Protein AF-0000000087425232 (afdb_homodimer)

Foldseek 3Di:
DDAFDADDFLFKKKKFKKFKAQLPQREQDLCQVVLCVQDPDDPQWDDDFFSRIIMGIFDGHPALVRNLVRRLVRVVVSQVSSVVVRIFIWFFFAQAAHPFWTDTDPDPVSVVVCVVPPPLSGQLGTIWMKMWGGHGDQFLLLVVLQFCLLVLLQQQLLQQGDQHDNNDRNLWSHCSLVSCVPDDQEEADDRANGNVRVVVVVVVCVVVVVDDDQVSRHYQWGRDRVRNIIMHIVHGTAGASLSSSLSNLLVSLVSLCPVVDPPVRDDPLAAGDAPPVQSVVSNVQCRNPRQQGWGQRYNVRDTDGSLVSVVVSLVVSQVSCVVSVRNVSPVSSVVCSVQPGNSVVLVVQCVVPVDSSSSSVVSSVVHVVNSVVVVVVVD/DDAFDADDFLFKKKKFKKFKAQLPQREQDLCQVVLCVQDPDDPQWDDDFFSRIIMGIFDGHPALVRVLVRRLVRVVVSQVSSVVVRIFIWFFFAQAAHPFWTDTDPDPVSVVVCVVPPPLSGQLGTIWMKMWGGHGDQFLLLVVLQFCLLVLLLQALLQQGDQHDNNDRNLWSHCSLVSCVPDDQEEADDRANGNVRVVVVVVVCVVVVVDDDQVSRHYQWGRDRVRNIIMHIVHGTAGASLSSSLSNLLVSLVSLCPVVDPPVRDDPLAADDAPPVQSVVSNVQCRNPRQQGWGQRYHVRDTDGSLVSVVVSLVVSQVSCVVSVRNVSPVSSVVCSVQPGNSVVLVVQCVVPVDSSSSSVVSSVVHVVNSVVVVVVVD

pLDDT: mean 94.22, std 8.08, range [36.31, 98.94]

Radius of gyration: 26.64 Å; Cα contacts (8 Å, |Δi|>4): 1633; chains: 2; bounding box: 55×84×55 Å

Structure (mmCIF, N/CA/C/O backbone):
data_AF-0000000087425232-model_v1
#
loop_
_entity.id
_entity.type
_entity.pdbx_description
1 polymer 'Putative glutamate--cysteine ligase 2'
#
loop_
_atom_site.group_PDB
_atom_site.id
_atom_site.type_symbol
_atom_site.label_atom_id
_atom_site.label_alt_id
_atom_site.label_comp_id
_atom_site.label_asym_id
_atom_site.label_entity_id
_atom_site.label_seq_id
_atom_site.pdbx_PDB_ins_code
_atom_site.Cartn_x
_atom_site.Cartn_y
_atom_site.Cartn_z
_atom_site.occupancy
_atom_site.B_iso_or_equiv
_atom_site.auth_seq_id
_atom_site.auth_comp_id
_atom_site.auth_asym_id
_atom_site.auth_atom_id
_atom_site.pdbx_PDB_model_num
ATOM 1 N N . MET A 1 1 ? 13.906 20.297 -17.906 1 80.56 1 MET A N 1
ATOM 2 C CA . MET A 1 1 ? 14.414 20.234 -16.531 1 80.56 1 MET A CA 1
ATOM 3 C C . MET A 1 1 ? 13.547 21.062 -15.594 1 80.56 1 MET A C 1
ATOM 5 O O . MET A 1 1 ? 13.008 22.094 -15.992 1 80.56 1 MET A O 1
ATOM 9 N N . LEU A 1 2 ? 13.398 20.531 -14.344 1 90.25 2 LEU A N 1
ATOM 10 C CA . LEU A 1 2 ? 12.641 21.281 -13.352 1 90.25 2 LEU A CA 1
ATOM 11 C C . LEU A 1 2 ? 13.406 22.516 -12.891 1 90.25 2 LEU A C 1
ATOM 13 O O . LEU A 1 2 ? 14.625 22.469 -12.727 1 90.25 2 LEU A O 1
ATOM 17 N N . GLU A 1 3 ? 12.703 23.547 -12.781 1 94.56 3 GLU A N 1
ATOM 18 C CA . GLU A 1 3 ? 13.297 24.766 -12.227 1 94.56 3 GLU A CA 1
ATOM 19 C C . GLU A 1 3 ? 13.039 24.875 -10.727 1 94.56 3 GLU A C 1
ATOM 21 O O . GLU A 1 3 ? 11.953 24.531 -10.25 1 94.56 3 GLU A O 1
ATOM 26 N N . PHE A 1 4 ? 14.094 25.344 -10.047 1 96.81 4 PHE A N 1
ATOM 27 C CA . PHE A 1 4 ? 13.984 25.578 -8.617 1 96.81 4 PHE A CA 1
ATOM 28 C C . PHE A 1 4 ? 13.773 27.047 -8.312 1 96.81 4 PHE A C 1
ATOM 30 O O . PHE A 1 4 ? 14.562 27.891 -8.742 1 96.81 4 PHE A O 1
ATOM 37 N N . GLN A 1 5 ? 12.695 27.375 -7.633 1 97.06 5 GLN A N 1
ATOM 38 C CA . GLN A 1 5 ? 12.422 28.719 -7.152 1 97.06 5 GLN A CA 1
ATOM 39 C C . GLN A 1 5 ? 12.742 28.844 -5.664 1 97.06 5 GLN A C 1
ATOM 41 O O . GLN A 1 5 ? 11.984 28.359 -4.82 1 97.06 5 GLN A O 1
ATOM 46 N N . PRO A 1 6 ? 13.805 29.594 -5.355 1 96.75 6 PRO A N 1
ATOM 47 C CA . PRO A 1 6 ? 14.195 29.688 -3.947 1 96.75 6 PRO A CA 1
ATOM 48 C C . PRO A 1 6 ? 13.148 30.391 -3.088 1 96.75 6 PRO A C 1
ATOM 50 O O . PRO A 1 6 ? 12.492 31.328 -3.549 1 96.75 6 PRO A O 1
ATOM 53 N N . SER A 1 7 ? 12.984 29.953 -1.908 1 97.62 7 SER A N 1
ATOM 54 C CA . SER A 1 7 ? 12.164 30.609 -0.896 1 97.62 7 SER A CA 1
ATOM 55 C C . SER A 1 7 ? 13.008 31.047 0.298 1 97.62 7 SER A C 1
ATOM 57 O O . SER A 1 7 ? 14.094 30.5 0.529 1 97.62 7 SER A O 1
ATOM 59 N N . LYS A 1 8 ? 12.461 32.156 0.955 1 97.81 8 LYS A N 1
ATOM 60 C CA . LYS A 1 8 ? 13.094 32.531 2.225 1 97.81 8 LYS A CA 1
ATOM 61 C C . LYS A 1 8 ? 13.086 31.328 3.188 1 97.81 8 LYS A C 1
ATOM 63 O O . LYS A 1 8 ? 12.055 30.688 3.373 1 97.81 8 LYS A O 1
ATOM 68 N N . PRO A 1 9 ? 14.32 31.047 3.738 1 98.06 9 PRO A N 1
ATOM 69 C CA . PRO A 1 9 ? 14.391 29.875 4.609 1 98.06 9 PRO A CA 1
ATOM 70 C C . PRO A 1 9 ? 13.406 29.953 5.777 1 98.06 9 PRO A C 1
ATOM 72 O O . PRO A 1 9 ? 13.227 31.016 6.371 1 98.06 9 PRO A O 1
ATOM 75 N N . LEU A 1 10 ? 12.68 28.859 6 1 98.56 10 LEU A N 1
ATOM 76 C CA . LEU A 1 10 ? 11.867 28.578 7.176 1 98.56 10 LEU A CA 1
ATOM 77 C C . LEU A 1 10 ? 10.547 29.359 7.121 1 98.56 10 LEU A C 1
ATOM 79 O O . LEU A 1 10 ? 9.82 29.422 8.117 1 98.56 10 LEU A O 1
ATOM 83 N N . THR A 1 11 ? 10.289 29.984 5.957 1 98.75 11 THR A N 1
ATOM 84 C CA . THR A 1 11 ? 8.891 30.344 5.773 1 98.75 11 THR A CA 1
ATOM 85 C C . THR A 1 11 ? 8 29.109 5.863 1 98.75 11 THR A C 1
ATOM 87 O O . THR A 1 11 ? 8.461 27.984 5.668 1 98.75 11 THR A O 1
ATOM 90 N N . VAL A 1 12 ? 6.789 29.312 6.23 1 98.81 12 VAL A N 1
ATOM 91 C CA . VAL A 1 12 ? 5.918 28.172 6.5 1 98.81 12 VAL A CA 1
ATOM 92 C C . VAL A 1 12 ? 4.57 28.375 5.809 1 98.81 12 VAL A C 1
ATOM 94 O O . VAL A 1 12 ? 4.035 29.484 5.797 1 98.81 12 VAL A O 1
ATOM 97 N N . GLY A 1 13 ? 4.082 27.406 5.094 1 98.69 13 GLY A N 1
ATOM 98 C CA . GLY A 1 13 ? 2.75 27.312 4.52 1 98.69 13 GLY A CA 1
ATOM 99 C C . GLY A 1 13 ? 2.014 26.047 4.934 1 98.69 13 GLY A C 1
ATOM 100 O O . GLY A 1 13 ? 2.639 25.062 5.316 1 98.69 13 GLY A O 1
ATOM 101 N N . MET A 1 14 ? 0.711 26.125 4.875 1 98.38 14 MET A N 1
ATOM 102 C CA . MET A 1 14 ? -0.102 25.016 5.375 1 98.38 14 MET A CA 1
ATOM 103 C C . MET A 1 14 ? -1.336 24.812 4.504 1 98.38 14 MET A C 1
ATOM 105 O O . MET A 1 14 ? -1.893 25.781 3.971 1 98.38 14 MET A O 1
ATOM 109 N N . GLU A 1 15 ? -1.683 23.594 4.266 1 98.56 15 GLU A N 1
ATOM 110 C CA . GLU A 1 15 ? -2.932 23.188 3.633 1 98.56 15 GLU A CA 1
ATOM 111 C C . GLU A 1 15 ? -3.752 22.297 4.562 1 98.56 15 GLU A C 1
ATOM 113 O O . GLU A 1 15 ? -3.291 21.234 4.984 1 98.56 15 GLU A O 1
ATOM 118 N N . LEU A 1 16 ? -4.938 22.719 4.883 1 98.62 16 LEU A N 1
ATOM 119 C CA . LEU A 1 16 ? -5.848 21.953 5.734 1 98.62 16 LEU A CA 1
ATOM 120 C C . LEU A 1 16 ? -7.07 21.5 4.945 1 98.62 16 LEU A C 1
ATOM 122 O O . LEU A 1 16 ? -7.766 22.312 4.332 1 98.62 16 LEU A O 1
ATOM 126 N N . GLU A 1 17 ? -7.277 20.219 4.973 1 98.44 17 GLU A N 1
ATOM 127 C CA . GLU A 1 17 ? -8.477 19.672 4.359 1 98.44 17 GLU A CA 1
ATOM 128 C C . GLU A 1 17 ? -9.57 19.422 5.402 1 98.44 17 GLU A C 1
ATOM 130 O O . GLU A 1 17 ? -9.305 18.828 6.449 1 98.44 17 GLU A O 1
ATOM 135 N N . PHE A 1 18 ? -10.789 19.906 5.133 1 98.5 18 PHE A N 1
ATOM 136 C CA . PHE A 1 18 ? -11.93 19.703 6.02 1 98.5 18 PHE A CA 1
ATOM 137 C C . PHE A 1 18 ? -13.039 18.953 5.305 1 98.5 18 PHE A C 1
ATOM 139 O O . PHE A 1 18 ? -13.242 19.125 4.102 1 98.5 18 PHE A O 1
ATOM 146 N N . GLN A 1 19 ? -13.719 18.125 6.086 1 98.19 19 GLN A N 1
ATOM 147 C CA . GLN A 1 19 ? -14.938 17.469 5.602 1 98.19 19 GLN A CA 1
ATOM 148 C C . GLN A 1 19 ? -16.109 18.453 5.551 1 98.19 19 GLN A C 1
ATOM 150 O O . GLN A 1 19 ? -16.266 19.281 6.453 1 98.19 19 GLN A O 1
ATOM 155 N N . LEU A 1 20 ? -16.844 18.391 4.492 1 98.12 20 LEU A N 1
ATOM 156 C CA . LEU A 1 20 ? -18.125 19.078 4.422 1 98.12 20 LEU A CA 1
ATOM 157 C C . LEU A 1 20 ? -19.266 18.125 4.758 1 98.12 20 LEU A C 1
ATOM 159 O O . LEU A 1 20 ? -19.406 17.062 4.141 1 98.12 20 LEU A O 1
ATOM 163 N N . LEU A 1 21 ? -20.047 18.547 5.746 1 98.25 21 LEU A N 1
ATOM 164 C CA . LEU A 1 21 ? -21.047 17.641 6.312 1 98.25 21 LEU A CA 1
ATOM 165 C C . LEU A 1 21 ? -22.438 18.266 6.262 1 98.25 21 LEU A C 1
ATOM 167 O O . LEU A 1 21 ? -22.578 19.484 6.398 1 98.25 21 LEU A O 1
ATOM 171 N N . ASN A 1 22 ? -23.453 17.375 6.062 1 97.56 22 ASN A N 1
ATOM 172 C CA . ASN A 1 22 ? -24.812 17.828 6.348 1 97.56 22 ASN A CA 1
ATOM 173 C C . ASN A 1 22 ? -24.984 18.219 7.812 1 97.56 22 ASN A C 1
ATOM 175 O O . ASN A 1 22 ? -24.641 17.438 8.711 1 97.56 22 ASN A O 1
ATOM 179 N N . ALA A 1 23 ? -25.578 19.359 8.039 1 97.19 23 ALA A N 1
ATOM 180 C CA . ALA A 1 23 ? -25.609 19.922 9.383 1 97.19 23 ALA A CA 1
ATOM 181 C C . ALA A 1 23 ? -26.469 19.078 10.312 1 97.19 23 ALA A C 1
ATOM 183 O O . ALA A 1 23 ? -26.281 19.109 11.531 1 97.19 23 ALA A O 1
ATOM 184 N N . ARG A 1 24 ? -27.344 18.328 9.859 1 95.75 24 ARG A N 1
ATOM 185 C CA . ARG A 1 24 ? -28.281 17.578 10.68 1 95.75 24 ARG A CA 1
ATOM 186 C C . ARG A 1 24 ? -27.812 16.125 10.844 1 95.75 24 ARG A C 1
ATOM 188 O O . ARG A 1 24 ? -27.766 15.617 11.969 1 95.75 24 ARG A O 1
ATOM 195 N N . SER A 1 25 ? -27.438 15.555 9.734 1 95.81 25 SER A N 1
ATOM 196 C CA . SER A 1 25 ? -27.156 14.125 9.766 1 95.81 25 SER A CA 1
ATOM 197 C C . SER A 1 25 ? -25.672 13.859 10.016 1 95.81 25 SER A C 1
ATOM 199 O O . SER A 1 25 ? -25.281 12.734 10.32 1 95.81 25 SER A O 1
ATOM 201 N N . PHE A 1 26 ? -24.844 14.875 9.805 1 97.25 26 PHE A N 1
ATOM 202 C CA . PHE A 1 26 ? -23.391 14.781 9.906 1 97.25 26 PHE A CA 1
ATOM 203 C C . PHE A 1 26 ? -22.844 13.805 8.867 1 97.25 26 PHE A C 1
ATOM 205 O O . PHE A 1 26 ? -21.688 13.367 8.969 1 97.25 26 PHE A O 1
ATOM 212 N N . GLU A 1 27 ? -23.719 13.5 7.895 1 96.5 27 GLU A N 1
ATOM 213 C CA . GLU A 1 27 ? -23.25 12.781 6.715 1 96.5 27 GLU A CA 1
ATOM 214 C C . GLU A 1 27 ? -22.438 13.703 5.797 1 96.5 27 GLU A C 1
ATOM 216 O O . GLU A 1 27 ? -22.641 14.914 5.801 1 96.5 27 GLU A O 1
ATOM 221 N N . LEU A 1 28 ? -21.547 13.062 5.047 1 96.69 28 LEU A N 1
ATOM 222 C CA . LEU A 1 28 ? -20.797 13.828 4.059 1 96.69 28 LEU A CA 1
ATOM 223 C C . LEU A 1 28 ? -21.734 14.492 3.057 1 96.69 28 LEU A C 1
ATOM 225 O O . LEU A 1 28 ? -22.734 13.906 2.652 1 96.69 28 LEU A O 1
ATOM 229 N N . ALA A 1 29 ? -21.375 15.648 2.697 1 96.25 29 ALA A N 1
ATOM 230 C CA . ALA A 1 29 ? -22.172 16.406 1.729 1 96.25 29 ALA A CA 1
ATOM 231 C C . ALA A 1 29 ? -21.297 16.859 0.556 1 96.25 29 ALA A C 1
ATOM 233 O O . ALA A 1 29 ? -20.156 17.281 0.746 1 96.25 29 ALA A O 1
ATOM 234 N N . ASP A 1 30 ? -21.891 16.734 -0.644 1 94.69 30 ASP A N 1
ATOM 235 C CA . ASP A 1 30 ? -21.234 17.312 -1.81 1 94.69 30 ASP A CA 1
ATOM 236 C C . ASP A 1 30 ? -21.328 18.828 -1.795 1 94.69 30 ASP A C 1
ATOM 238 O O . ASP A 1 30 ? -22.047 19.422 -2.6 1 94.69 30 ASP A O 1
ATOM 242 N N . GLY A 1 31 ? -20.5 19.422 -1.01 1 95.31 31 GLY A N 1
ATOM 243 C CA . GLY A 1 31 ? -20.781 20.812 -0.676 1 95.31 31 GLY A CA 1
ATOM 244 C C . GLY A 1 31 ? -19.781 21.781 -1.286 1 95.31 31 GLY A C 1
ATOM 245 O O . GLY A 1 31 ? -19.953 22.984 -1.203 1 95.31 31 GLY A O 1
ATOM 246 N N . ILE A 1 32 ? -18.75 21.312 -1.987 1 95.06 32 ILE A N 1
ATOM 247 C CA . ILE A 1 32 ? -17.656 22.203 -2.357 1 95.06 32 ILE A CA 1
ATOM 248 C C . ILE A 1 32 ? -18.125 23.172 -3.443 1 95.06 32 ILE A C 1
ATOM 250 O O . ILE A 1 32 ? -17.75 24.344 -3.441 1 95.06 32 ILE A O 1
ATOM 254 N N . LEU A 1 33 ? -18.938 22.734 -4.383 1 93.81 33 LEU A N 1
ATOM 255 C CA . LEU A 1 33 ? -19.359 23.609 -5.48 1 93.81 33 LEU A CA 1
ATOM 256 C C . LEU A 1 33 ? -20.25 24.734 -4.965 1 93.81 33 LEU A C 1
ATOM 258 O O . LEU A 1 33 ? -19.969 25.906 -5.215 1 93.81 33 LEU A O 1
ATOM 262 N N . PRO A 1 34 ? -21.281 24.406 -4.195 1 95.19 34 PRO A N 1
ATOM 263 C CA . PRO A 1 34 ? -22.062 25.5 -3.613 1 95.19 34 PRO A CA 1
ATOM 264 C C . PRO A 1 34 ? -21.219 26.422 -2.73 1 95.19 34 PRO A C 1
ATOM 266 O O . PRO A 1 34 ? -21.453 27.625 -2.693 1 95.19 34 PRO A O 1
ATOM 269 N N . LEU A 1 35 ? -20.25 25.891 -1.988 1 95.69 35 LEU A N 1
ATOM 270 C CA . LEU A 1 35 ? -19.406 26.688 -1.116 1 95.69 35 LEU A CA 1
ATOM 271 C C . LEU A 1 35 ? -18.562 27.672 -1.929 1 95.69 35 LEU A C 1
ATOM 273 O O . LEU A 1 35 ? -18.438 28.844 -1.567 1 95.69 35 LEU A O 1
ATOM 277 N N . LEU A 1 36 ? -18 27.172 -3.01 1 94.62 36 LEU A N 1
ATOM 278 C CA . LEU A 1 36 ? -17.156 28.031 -3.848 1 94.62 36 LEU A CA 1
ATOM 279 C C . LEU A 1 36 ? -18 29.109 -4.535 1 94.62 36 LEU A C 1
ATOM 281 O O . LEU A 1 36 ? -17.5 30.203 -4.785 1 94.62 36 LEU A O 1
ATOM 285 N N . GLU A 1 37 ? -19.203 28.766 -4.863 1 93.88 37 GLU A N 1
ATOM 286 C CA . GLU A 1 37 ? -20.109 29.75 -5.469 1 93.88 37 GLU A CA 1
ATOM 287 C C . GLU A 1 37 ? -20.438 30.875 -4.492 1 93.88 37 GLU A C 1
ATOM 289 O O . GLU A 1 37 ? -20.578 32.031 -4.891 1 93.88 37 GLU A O 1
ATOM 294 N N . ASP A 1 38 ? -20.609 30.516 -3.283 1 93 38 ASP A N 1
ATOM 295 C CA . ASP A 1 38 ? -21 31.469 -2.25 1 93 38 ASP A CA 1
ATOM 296 C C . ASP A 1 38 ? -19.797 32.25 -1.744 1 93 38 ASP A C 1
ATOM 298 O O . ASP A 1 38 ? -19.922 33.406 -1.317 1 93 38 ASP A O 1
ATOM 302 N N . TYR A 1 39 ? -18.641 31.672 -1.707 1 91.44 39 TYR A N 1
ATOM 303 C CA . TYR A 1 39 ? -17.422 32.219 -1.141 1 91.44 39 TYR A CA 1
ATOM 304 C C . TYR A 1 39 ? -16.781 33.219 -2.113 1 91.44 39 TYR A C 1
ATOM 306 O O . TYR A 1 39 ? -16.719 32.938 -3.314 1 91.44 39 TYR A O 1
ATOM 314 N N . PRO A 1 40 ? -16.312 34.344 -1.566 1 87.06 40 PRO A N 1
ATOM 315 C CA . PRO A 1 40 ? -15.555 35.219 -2.455 1 87.06 40 PRO A CA 1
ATOM 316 C C . PRO A 1 40 ? -14.391 34.5 -3.143 1 87.06 40 PRO A C 1
ATOM 318 O O . PRO A 1 40 ? -13.805 33.594 -2.576 1 87.06 40 PRO A O 1
ATOM 321 N N . ASP A 1 41 ? -14.156 34.969 -4.305 1 86.5 41 ASP A N 1
ATOM 322 C CA . ASP A 1 41 ? -13.023 34.406 -5.031 1 86.5 41 ASP A CA 1
ATOM 323 C C . ASP A 1 41 ? -11.734 34.562 -4.227 1 86.5 41 ASP A C 1
ATOM 325 O O . ASP A 1 41 ? -11.406 35.656 -3.76 1 86.5 41 ASP A O 1
ATOM 329 N N . SER A 1 42 ? -11.164 33.469 -3.904 1 91.88 42 SER A N 1
ATOM 330 C CA . SER A 1 42 ? -9.945 33.438 -3.107 1 91.88 42 SER A CA 1
ATOM 331 C C . SER A 1 42 ? -9.062 32.25 -3.518 1 91.88 42 SER A C 1
ATOM 333 O O . SER A 1 42 ? -9.555 31.156 -3.77 1 91.88 42 SER A O 1
ATOM 335 N N . ASP A 1 43 ? -7.805 32.5 -3.527 1 92 43 ASP A N 1
ATOM 336 C CA . ASP A 1 43 ? -6.844 31.438 -3.811 1 92 43 ASP A CA 1
ATOM 337 C C . ASP A 1 43 ? -6.625 30.562 -2.586 1 92 43 ASP A C 1
ATOM 339 O O . ASP A 1 43 ? -6.062 29.469 -2.695 1 92 43 ASP A O 1
ATOM 343 N N . ASN A 1 44 ? -7.125 31 -1.47 1 96.06 44 ASN A N 1
ATOM 344 C CA . ASN A 1 44 ? -6.859 30.312 -0.208 1 96.06 44 ASN A CA 1
ATOM 345 C C . ASN A 1 44 ? -7.887 29.219 0.062 1 96.06 44 ASN A C 1
ATOM 347 O O . ASN A 1 44 ? -7.723 28.422 0.99 1 96.06 44 ASN A O 1
ATOM 351 N N . VAL A 1 45 ? -8.953 29.219 -0.659 1 95.31 45 VAL A N 1
ATOM 352 C CA . VAL A 1 45 ? -10.008 28.219 -0.524 1 95.31 45 VAL A CA 1
ATOM 353 C C . VAL A 1 45 ? -10.172 27.453 -1.841 1 95.31 45 VAL A C 1
ATOM 355 O O . VAL A 1 45 ? -10.547 28.047 -2.857 1 95.31 45 VAL A O 1
ATOM 358 N N . GLN A 1 46 ? -9.875 26.172 -1.794 1 92.44 46 GLN A N 1
ATOM 359 C CA . GLN A 1 46 ? -9.797 25.406 -3.035 1 92.44 46 GLN A CA 1
ATOM 360 C C . GLN A 1 46 ? -10.57 24.094 -2.926 1 92.44 46 GLN A C 1
ATOM 362 O O . GLN A 1 46 ? -10.719 23.547 -1.833 1 92.44 46 GLN A O 1
ATOM 367 N N . PRO A 1 47 ? -11.102 23.688 -4.078 1 89.88 47 PRO A N 1
ATOM 368 C CA . PRO A 1 47 ? -11.656 22.328 -4.113 1 89.88 47 PRO A CA 1
ATOM 369 C C . PRO A 1 47 ? -10.57 21.25 -4.121 1 89.88 47 PRO A C 1
ATOM 371 O O . PRO A 1 47 ? -9.406 21.547 -4.371 1 89.88 47 PRO A O 1
ATOM 374 N N . GLU A 1 48 ? -10.961 20.094 -3.748 1 90.38 48 GLU A N 1
ATOM 375 C CA . GLU A 1 48 ? -10.141 18.906 -3.902 1 90.38 48 GLU A CA 1
ATOM 376 C C . GLU A 1 48 ? -10.789 17.906 -4.855 1 90.38 48 GLU A C 1
ATOM 378 O O . GLU A 1 48 ? -11.766 18.234 -5.539 1 90.38 48 GLU A O 1
ATOM 383 N N . PHE A 1 49 ? -10.18 16.797 -4.941 1 85.75 49 PHE A N 1
ATOM 384 C CA . PHE A 1 49 ? -10.57 15.719 -5.852 1 85.75 49 PHE A CA 1
ATOM 385 C C . PHE A 1 49 ? -12.016 15.305 -5.602 1 85.75 49 PHE A C 1
ATOM 387 O O . PHE A 1 49 ? -12.773 15.07 -6.551 1 85.75 49 PHE A O 1
ATOM 394 N N . ILE A 1 50 ? -12.438 15.266 -4.328 1 89.88 50 ILE A N 1
ATOM 395 C CA . ILE A 1 50 ? -13.789 14.852 -3.98 1 89.88 50 ILE A CA 1
ATOM 396 C C . ILE A 1 50 ? -14.602 16.062 -3.525 1 89.88 50 ILE A C 1
ATOM 398 O O . ILE A 1 50 ? -14.055 16.984 -2.926 1 89.88 50 ILE A O 1
ATOM 402 N N . GLN A 1 51 ? -15.891 15.992 -3.693 1 92.5 51 GLN A N 1
ATOM 403 C CA . GLN A 1 51 ? -16.75 17.156 -3.5 1 92.5 51 GLN A CA 1
ATOM 404 C C . GLN A 1 51 ? -17.094 17.344 -2.027 1 92.5 51 GLN A C 1
ATOM 406 O O . GLN A 1 51 ? -17.672 18.359 -1.641 1 92.5 51 GLN A O 1
ATOM 411 N N . GLU A 1 52 ? -16.75 16.484 -1.226 1 96 52 GLU A N 1
ATOM 412 C CA . GLU A 1 52 ? -17.047 16.578 0.2 1 96 52 GLU A CA 1
ATOM 413 C C . GLU A 1 52 ? -15.867 17.172 0.97 1 96 52 GLU A C 1
ATOM 415 O O . GLU A 1 52 ? -15.766 17.016 2.188 1 96 52 GLU A O 1
ATOM 420 N N . THR A 1 53 ? -14.969 17.844 0.273 1 96.88 53 THR A N 1
ATOM 421 C CA . THR A 1 53 ? -13.758 18.375 0.886 1 96.88 53 THR A CA 1
ATOM 422 C C . THR A 1 53 ? -13.578 19.844 0.529 1 96.88 53 THR A C 1
ATOM 424 O O . THR A 1 53 ? -13.781 20.234 -0.623 1 96.88 53 THR A O 1
ATOM 427 N N . VAL A 1 54 ? -13.266 20.609 1.466 1 97.56 54 VAL A N 1
ATOM 428 C CA . VAL A 1 54 ? -12.75 21.953 1.219 1 97.56 54 VAL A CA 1
ATOM 429 C C . VAL A 1 54 ? -11.305 22.047 1.714 1 97.56 54 VAL A C 1
ATOM 431 O O . VAL A 1 54 ? -10.984 21.578 2.803 1 97.56 54 VAL A O 1
ATOM 434 N N . GLU A 1 55 ? -10.477 22.578 0.964 1 97.88 55 GLU A N 1
ATOM 435 C CA . GLU A 1 55 ? -9.078 22.797 1.327 1 97.88 55 GLU A CA 1
ATOM 436 C C . GLU A 1 55 ? -8.797 24.281 1.588 1 97.88 55 GLU A C 1
ATOM 438 O O . GLU A 1 55 ? -9.094 25.125 0.744 1 97.88 55 GLU A O 1
ATOM 443 N N . VAL A 1 56 ? -8.32 24.547 2.738 1 98.25 56 VAL A N 1
ATOM 444 C CA . VAL A 1 56 ? -7.895 25.891 3.104 1 98.25 56 VAL A CA 1
ATOM 445 C C . VAL A 1 56 ? -6.371 25.984 3.055 1 98.25 56 VAL A C 1
ATOM 447 O O . VAL A 1 56 ? -5.676 25.219 3.734 1 98.25 56 VAL A O 1
ATOM 450 N N . VAL A 1 57 ? -5.82 26.906 2.281 1 98.19 57 VAL A N 1
ATOM 451 C CA . VAL A 1 57 ? -4.387 27.016 2.031 1 98.19 57 VAL A CA 1
ATOM 452 C C . VAL A 1 57 ? -3.883 28.375 2.508 1 98.19 57 VAL A C 1
ATOM 454 O O . VAL A 1 57 ? -4.457 29.406 2.168 1 98.19 57 VAL A O 1
ATOM 457 N N . SER A 1 58 ? -2.875 28.406 3.232 1 98.38 58 SER A N 1
ATOM 458 C CA . SER A 1 58 ? -2.303 29.672 3.678 1 98.38 58 SER A CA 1
ATOM 459 C C . SER A 1 58 ? -1.402 30.281 2.607 1 98.38 58 SER A C 1
ATOM 461 O O . SER A 1 58 ? -0.914 29.562 1.725 1 98.38 58 SER A O 1
ATOM 463 N N . ASP A 1 59 ? -1.274 31.578 2.686 1 97.5 59 ASP A N 1
ATOM 464 C CA . ASP A 1 59 ? -0.094 32.188 2.064 1 97.5 59 ASP A CA 1
ATOM 465 C C . ASP A 1 59 ? 1.182 31.734 2.781 1 97.5 59 ASP A C 1
ATOM 467 O O . ASP A 1 59 ? 1.124 31.203 3.891 1 97.5 59 ASP A O 1
ATOM 471 N N . PRO A 1 60 ? 2.348 31.875 2.057 1 98.25 60 PRO A N 1
ATOM 472 C CA . PRO A 1 60 ? 3.578 31.688 2.828 1 98.25 60 PRO A CA 1
ATOM 473 C C . PRO A 1 60 ? 3.715 32.688 3.977 1 98.25 60 PRO A C 1
ATOM 475 O O . PRO A 1 60 ? 3.516 33.875 3.781 1 98.25 60 PRO A O 1
ATOM 478 N N . CYS A 1 61 ? 3.967 32.188 5.145 1 98.75 61 CYS A N 1
ATOM 479 C CA . CYS A 1 61 ? 4.078 33.031 6.336 1 98.75 61 CYS A CA 1
ATOM 480 C C . CYS A 1 61 ? 5.512 33.031 6.859 1 98.75 61 CYS A C 1
ATOM 482 O O . CYS A 1 61 ? 6.25 32.062 6.684 1 98.75 61 CYS A O 1
ATOM 484 N N . GLU A 1 62 ? 5.84 34.094 7.543 1 98.31 62 GLU A N 1
ATOM 485 C CA . GLU A 1 62 ? 7.195 34.281 8.055 1 98.31 62 GLU A CA 1
ATOM 486 C C . GLU A 1 62 ? 7.422 33.438 9.312 1 98.31 62 GLU A C 1
ATOM 488 O O . GLU A 1 62 ? 8.555 33.031 9.609 1 98.31 62 GLU A O 1
ATOM 493 N N . ASP A 1 63 ? 6.414 33.281 10.062 1 98.38 63 ASP A N 1
ATOM 494 C CA . ASP A 1 63 ? 6.52 32.5 11.297 1 98.38 63 ASP A CA 1
ATOM 495 C C . ASP A 1 63 ? 5.188 31.859 11.664 1 98.38 63 ASP A C 1
ATOM 497 O O . ASP A 1 63 ? 4.207 32 10.922 1 98.38 63 ASP A O 1
ATOM 501 N N . ILE A 1 64 ? 5.199 31.109 12.711 1 98.69 64 ILE A N 1
ATOM 502 C CA . ILE A 1 64 ? 4.051 30.312 13.102 1 98.69 64 ILE A CA 1
ATOM 503 C C . ILE A 1 64 ? 2.924 31.219 13.586 1 98.69 64 ILE A C 1
ATOM 505 O O . ILE A 1 64 ? 1.745 30.922 13.375 1 98.69 64 ILE A O 1
ATOM 509 N N . ALA A 1 65 ? 3.279 32.281 14.234 1 98.31 65 ALA A N 1
ATOM 510 C CA . ALA A 1 65 ? 2.258 33.219 14.703 1 98.31 65 ALA A CA 1
ATOM 511 C C . ALA A 1 65 ? 1.461 33.781 13.531 1 98.31 65 ALA A C 1
ATOM 513 O O . ALA A 1 65 ? 0.232 33.875 13.594 1 98.31 65 ALA A O 1
ATOM 514 N N . GLU A 1 66 ? 2.176 34.219 12.523 1 98.56 66 GLU A N 1
ATOM 515 C CA . GLU A 1 66 ? 1.523 34.719 11.312 1 98.56 66 GLU A CA 1
ATOM 516 C C . GLU A 1 66 ? 0.671 33.625 10.664 1 98.56 66 GLU A C 1
ATOM 518 O O . GLU A 1 66 ? -0.448 33.906 10.219 1 98.56 66 GLU A O 1
ATOM 523 N N . LEU A 1 67 ? 1.167 32.406 10.586 1 98.69 67 LEU A N 1
ATOM 524 C CA . LEU A 1 67 ? 0.433 31.281 10.031 1 98.69 67 LEU A CA 1
ATOM 525 C C . LEU A 1 67 ? -0.858 31.031 10.805 1 98.69 67 LEU A C 1
ATOM 527 O O . LEU A 1 67 ? -1.919 30.844 10.211 1 98.69 67 LEU A O 1
ATOM 531 N N . GLU A 1 68 ? -0.717 31.031 12.109 1 98.31 68 GLU A N 1
ATOM 532 C CA . GLU A 1 68 ? -1.881 30.781 12.953 1 98.31 68 GLU A CA 1
ATOM 533 C C . GLU A 1 68 ? -2.967 31.828 12.719 1 98.31 68 GLU A C 1
ATOM 535 O O . GLU A 1 68 ? -4.133 31.484 12.508 1 98.31 68 GLU A O 1
ATOM 540 N N . ALA A 1 69 ? -2.57 33.062 12.766 1 97.75 69 ALA A N 1
ATOM 541 C CA . ALA A 1 69 ? -3.531 34.156 12.562 1 97.75 69 ALA A CA 1
ATOM 542 C C . ALA A 1 69 ? -4.207 34.031 11.203 1 97.75 69 ALA A C 1
ATOM 544 O O . ALA A 1 69 ? -5.43 34.188 11.094 1 97.75 69 ALA A O 1
ATOM 545 N N . HIS A 1 70 ? -3.4 33.781 10.234 1 97.81 70 HIS A N 1
ATOM 546 C CA . HIS A 1 70 ? -3.887 33.656 8.867 1 97.81 70 HIS A CA 1
ATOM 547 C C . HIS A 1 70 ? -4.855 32.5 8.719 1 97.81 70 HIS A C 1
ATOM 549 O O . HIS A 1 70 ? -5.961 32.656 8.195 1 97.81 70 HIS A O 1
ATOM 555 N N . MET A 1 71 ? -4.559 31.359 9.227 1 98.06 71 MET A N 1
ATOM 556 C CA . MET A 1 71 ? -5.363 30.141 9.078 1 98.06 71 MET A CA 1
ATOM 557 C C . MET A 1 71 ? -6.633 30.219 9.914 1 98.06 71 MET A C 1
ATOM 559 O O . MET A 1 71 ? -7.699 29.781 9.484 1 98.06 71 MET A O 1
ATOM 563 N N . ARG A 1 72 ? -6.488 30.75 11.102 1 97.62 72 ARG A N 1
ATOM 564 C CA . ARG A 1 72 ? -7.672 30.891 11.945 1 97.62 72 ARG A CA 1
ATOM 565 C C . ARG A 1 72 ? -8.727 31.75 11.266 1 97.62 72 ARG A C 1
ATOM 567 O O . ARG A 1 72 ? -9.914 31.422 11.273 1 97.62 72 ARG A O 1
ATOM 574 N N . ALA A 1 73 ? -8.273 32.875 10.734 1 96.75 73 ALA A N 1
ATOM 575 C CA . ALA A 1 73 ? -9.195 33.75 10.047 1 96.75 73 ALA A CA 1
ATOM 576 C C . ALA A 1 73 ? -9.844 33.062 8.852 1 96.75 73 ALA A C 1
ATOM 578 O O . ALA A 1 73 ? -11.062 33.156 8.672 1 96.75 73 ALA A O 1
ATOM 579 N N . LEU A 1 74 ? -9.07 32.406 8.07 1 97.19 74 LEU A N 1
ATOM 580 C CA . LEU A 1 74 ? -9.562 31.75 6.871 1 97.19 74 LEU A CA 1
ATOM 581 C C . LEU A 1 74 ? -10.531 30.625 7.227 1 97.19 74 LEU A C 1
ATOM 583 O O . LEU A 1 74 ? -11.609 30.516 6.625 1 97.19 74 LEU A O 1
ATOM 587 N N . VAL A 1 75 ? -10.18 29.797 8.18 1 98.12 75 VAL A N 1
ATOM 588 C CA . VAL A 1 75 ? -11 28.656 8.547 1 98.12 75 VAL A CA 1
ATOM 589 C C . VAL A 1 75 ? -12.32 29.125 9.148 1 98.12 75 VAL A C 1
ATOM 591 O O . VAL A 1 75 ? -13.383 28.562 8.867 1 98.12 75 VAL A O 1
ATOM 594 N N . ALA A 1 76 ? -12.219 30.125 9.977 1 97.12 76 ALA A N 1
ATOM 595 C CA . ALA A 1 7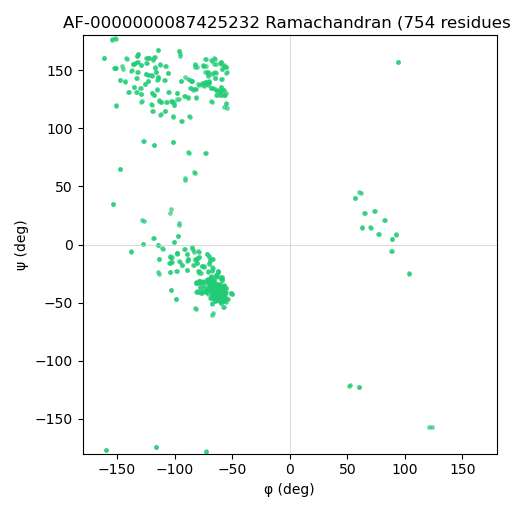6 ? -13.445 30.688 10.555 1 97.12 76 ALA A CA 1
ATOM 596 C C . ALA A 1 76 ? -14.383 31.188 9.469 1 97.12 76 ALA A C 1
ATOM 598 O O . ALA A 1 76 ? -15.594 30.969 9.531 1 97.12 76 ALA A O 1
ATOM 599 N N . ASP A 1 77 ? -13.805 31.875 8.547 1 96.44 77 ASP A N 1
ATOM 600 C CA . ASP A 1 77 ? -14.594 32.406 7.441 1 96.44 77 ASP A CA 1
ATOM 601 C C . ASP A 1 77 ? -15.25 31.297 6.637 1 96.44 77 ASP A C 1
ATOM 603 O O . ASP A 1 77 ? -16.438 31.359 6.332 1 96.44 77 ASP A O 1
ATOM 607 N N . VAL A 1 78 ? -14.5 30.281 6.285 1 97.5 78 VAL A N 1
ATOM 608 C CA . VAL A 1 78 ? -15.008 29.156 5.516 1 97.5 78 VAL A CA 1
ATOM 609 C C . VAL A 1 78 ? -16.109 28.438 6.309 1 97.5 78 VAL A C 1
ATOM 611 O O . VAL A 1 78 ? -17.125 28.031 5.75 1 97.5 78 VAL A O 1
ATOM 614 N N . ASP A 1 79 ? -15.836 28.25 7.582 1 97.12 79 ASP A N 1
ATOM 615 C CA . ASP A 1 79 ? -16.812 27.578 8.445 1 97.12 79 ASP A CA 1
ATOM 616 C C . ASP A 1 79 ? -18.141 28.344 8.469 1 97.12 79 ASP A C 1
ATOM 618 O O . ASP A 1 79 ? -19.203 27.734 8.453 1 97.12 79 ASP A O 1
ATOM 622 N N . GLU A 1 80 ? -18.094 29.625 8.531 1 96.19 80 GLU A N 1
ATOM 623 C CA . GLU A 1 80 ? -19.281 30.453 8.547 1 96.19 80 GLU A CA 1
ATOM 624 C C . GLU A 1 80 ? -20.078 30.328 7.246 1 96.19 80 GLU A C 1
ATOM 626 O O . GLU A 1 80 ? -21.297 30.203 7.262 1 96.19 80 GLU A O 1
ATOM 631 N N . HIS A 1 81 ? -19.391 30.391 6.184 1 97.12 81 HIS A N 1
ATOM 632 C CA . HIS A 1 81 ? -20.047 30.234 4.887 1 97.12 81 HIS A CA 1
ATOM 633 C C . HIS A 1 81 ? -20.672 28.859 4.746 1 97.12 81 HIS A C 1
ATOM 635 O O . HIS A 1 81 ? -21.781 28.719 4.227 1 97.12 81 HIS A O 1
ATOM 641 N N . ALA A 1 82 ? -19.953 27.859 5.16 1 97.44 82 ALA A N 1
ATOM 642 C CA . ALA A 1 82 ? -20.5 26.5 5.129 1 97.44 82 ALA A CA 1
ATOM 643 C C . ALA A 1 82 ? -21.781 26.406 5.953 1 97.44 82 ALA A C 1
ATOM 645 O O . ALA A 1 82 ? -22.766 25.812 5.516 1 97.44 82 ALA A O 1
ATOM 646 N N . ALA A 1 83 ? -21.734 27 7.105 1 96.94 83 ALA A N 1
ATOM 647 C CA . ALA A 1 83 ? -22.906 27 7.984 1 96.94 83 ALA A CA 1
ATOM 648 C C . ALA A 1 83 ? -24.094 27.672 7.309 1 96.94 83 ALA A C 1
ATOM 650 O O . ALA A 1 83 ? -25.234 27.203 7.441 1 96.94 83 ALA A O 1
ATOM 651 N N . GLY A 1 84 ? -23.844 28.703 6.652 1 97.19 84 GLY A N 1
ATOM 652 C CA . GLY A 1 84 ? -24.891 29.406 5.934 1 97.19 84 GLY A CA 1
ATOM 653 C C . GLY A 1 84 ? -25.547 28.578 4.848 1 97.19 84 GLY A C 1
ATOM 654 O O . GLY A 1 84 ? -26.688 28.812 4.469 1 97.19 84 GLY A O 1
ATOM 655 N N . LEU A 1 85 ? -24.844 27.609 4.391 1 97.44 85 LEU A N 1
ATOM 656 C CA . LEU A 1 85 ? -25.328 26.734 3.328 1 97.44 85 LEU A CA 1
ATOM 657 C C . LEU A 1 85 ? -25.922 25.453 3.904 1 97.44 85 LEU A C 1
ATOM 659 O O . LEU A 1 85 ? -26.172 24.5 3.166 1 97.44 85 LEU A O 1
ATOM 663 N N . GLY A 1 86 ? -26.047 25.406 5.242 1 97.69 86 GLY A N 1
ATOM 664 C CA . GLY A 1 86 ? -26.625 24.234 5.887 1 97.69 86 GLY A CA 1
ATOM 665 C C . GLY A 1 86 ? -25.625 23.125 6.082 1 97.69 86 GLY A C 1
ATOM 666 O O . GLY A 1 86 ? -26 21.953 6.215 1 97.69 86 GLY A O 1
ATOM 667 N N . MET A 1 87 ? -24.375 23.469 6.062 1 98.19 87 MET A N 1
ATOM 668 C CA . MET A 1 87 ? -23.312 22.469 6.227 1 98.19 87 MET A CA 1
ATOM 669 C C . MET A 1 87 ? -22.5 22.75 7.488 1 98.19 87 MET A C 1
ATOM 671 O O . MET A 1 87 ? -22.609 23.812 8.094 1 98.19 87 MET A O 1
ATOM 675 N N . ARG A 1 88 ? -21.812 21.766 7.934 1 97.75 88 ARG A N 1
ATOM 676 C CA . ARG A 1 88 ? -20.766 21.875 8.953 1 97.75 88 ARG A CA 1
ATOM 677 C C . ARG A 1 88 ? -19.438 21.344 8.438 1 97.75 88 ARG A C 1
ATOM 679 O O . ARG A 1 88 ? -19.406 20.641 7.418 1 97.75 88 ARG A O 1
ATOM 686 N N . MET A 1 89 ? -18.438 21.781 9.133 1 97.25 89 MET A N 1
ATOM 687 C CA . MET A 1 89 ? -17.109 21.344 8.758 1 97.25 89 MET A CA 1
ATOM 688 C C . MET A 1 89 ? -16.406 20.656 9.93 1 97.25 89 MET A C 1
ATOM 690 O O . MET A 1 89 ? -16.641 21 11.086 1 97.25 89 MET A O 1
ATOM 694 N N . CYS A 1 90 ? -15.602 19.672 9.664 1 96.94 90 CYS A N 1
ATOM 695 C CA . CYS A 1 90 ? -14.75 19.109 10.703 1 96.94 90 CYS A CA 1
ATOM 696 C C . CYS A 1 90 ? -13.469 18.547 10.117 1 96.94 90 CYS A C 1
ATOM 698 O O . CYS A 1 90 ? -13.422 18.203 8.938 1 96.94 90 CYS A O 1
ATOM 700 N N . GLY A 1 91 ? -12.438 18.547 10.898 1 97.62 91 GLY A N 1
ATOM 701 C CA . GLY A 1 91 ? -11.156 17.984 10.508 1 97.62 91 GLY A CA 1
ATOM 702 C C . GLY A 1 91 ? -10.906 16.594 11.086 1 97.62 91 GLY A C 1
ATOM 703 O O . GLY A 1 91 ? -10.898 16.422 12.305 1 97.62 91 GLY A O 1
ATOM 704 N N . ALA A 1 92 ? -10.719 15.625 10.312 1 98.5 92 ALA A N 1
ATOM 705 C CA . ALA A 1 92 ? -10.297 14.258 10.609 1 98.5 92 ALA A CA 1
ATOM 706 C C . ALA A 1 92 ? -9.773 13.57 9.352 1 98.5 92 ALA A C 1
ATOM 708 O O . ALA A 1 92 ? -10.031 14.016 8.234 1 98.5 92 ALA A O 1
ATOM 709 N N . GLY A 1 93 ? -9.023 12.539 9.555 1 98.56 93 GLY A N 1
ATOM 710 C CA . GLY A 1 93 ? -8.43 11.852 8.414 1 98.56 93 GLY A CA 1
ATOM 711 C C . GLY A 1 93 ? -9.445 11.078 7.594 1 98.56 93 GLY A C 1
ATOM 712 O O . GLY A 1 93 ? -9.227 10.82 6.41 1 98.56 93 GLY A O 1
ATOM 713 N N . THR A 1 94 ? -10.477 10.609 8.219 1 97.69 94 THR A N 1
ATOM 714 C CA . THR A 1 94 ? -11.57 9.891 7.566 1 97.69 94 THR A CA 1
ATOM 715 C C . THR A 1 94 ? -12.914 10.273 8.188 1 97.69 94 THR A C 1
ATOM 717 O O . THR A 1 94 ? -12.961 10.906 9.242 1 97.69 94 THR A O 1
ATOM 720 N N . HIS A 1 95 ? -14 10.023 7.414 1 97.88 95 HIS A N 1
ATOM 721 C CA . HIS A 1 95 ? -15.336 10.109 7.992 1 97.88 95 HIS A CA 1
ATOM 722 C C . HIS A 1 95 ? -15.734 8.797 8.648 1 97.88 95 HIS A C 1
ATOM 724 O O . HIS A 1 95 ? -15.562 7.723 8.062 1 97.88 95 HIS A O 1
ATOM 730 N N . PRO A 1 96 ? -16.281 8.82 9.836 1 96.94 96 PRO A N 1
ATOM 731 C CA . PRO A 1 96 ? -16.469 7.609 10.633 1 96.94 96 PRO A CA 1
ATOM 732 C C . PRO A 1 96 ? -17.5 6.656 10.031 1 96.94 96 PRO A C 1
ATOM 734 O O . PRO A 1 96 ? -17.375 5.438 10.148 1 96.94 96 PRO A O 1
ATOM 737 N N . PHE A 1 97 ? -18.531 7.16 9.359 1 95.12 97 PHE A N 1
ATOM 738 C CA . PHE A 1 97 ? -19.625 6.211 9.125 1 95.12 97 PHE A CA 1
ATOM 739 C C . PHE A 1 97 ? -20.156 6.344 7.707 1 95.12 97 PHE A C 1
ATOM 741 O O . PHE A 1 97 ? -20.984 5.543 7.273 1 95.12 97 PHE A O 1
ATOM 748 N N . SER A 1 98 ? -19.688 7.32 6.949 1 93.12 98 SER A N 1
ATOM 749 C CA . SER A 1 98 ? -20.188 7.438 5.578 1 93.12 98 SER A CA 1
ATOM 750 C C . SER A 1 98 ? -19.75 6.242 4.734 1 93.12 98 SER A C 1
ATOM 752 O O . SER A 1 98 ? -18.609 5.801 4.809 1 93.12 98 SER A O 1
ATOM 754 N N . THR A 1 99 ? -20.688 5.672 3.953 1 87.5 99 THR A N 1
ATOM 755 C CA . THR A 1 99 ? -20.391 4.547 3.072 1 87.5 99 THR A CA 1
ATOM 756 C C . THR A 1 99 ? -20.641 4.922 1.614 1 87.5 99 THR A C 1
ATOM 758 O O . THR A 1 99 ? -20.547 4.074 0.725 1 87.5 99 THR A O 1
ATOM 761 N N . ARG A 1 100 ? -20.938 6.09 1.396 1 85.5 100 ARG A N 1
ATOM 762 C CA . ARG A 1 100 ? -21.281 6.523 0.046 1 85.5 100 ARG A CA 1
ATOM 763 C C . ARG A 1 100 ? -20.047 6.645 -0.831 1 85.5 100 ARG A C 1
ATOM 765 O O . ARG A 1 100 ? -18.938 6.828 -0.324 1 85.5 100 ARG A O 1
ATOM 772 N N . PHE A 1 101 ? -20.25 6.492 -2.096 1 86.12 101 PHE A N 1
ATOM 773 C CA . PHE A 1 101 ? -19.203 6.816 -3.057 1 86.12 101 PHE A CA 1
ATOM 774 C C . PHE A 1 101 ? -19.047 8.328 -3.197 1 86.12 101 PHE A C 1
ATOM 776 O O . PHE A 1 101 ? -20.031 9.062 -3.205 1 86.12 101 PHE A O 1
ATOM 783 N N . ALA A 1 102 ? -17.812 8.664 -3.268 1 86.69 102 ALA A N 1
ATOM 784 C CA . ALA A 1 102 ? -17.531 10.094 -3.422 1 86.69 102 ALA A CA 1
ATOM 785 C C . ALA A 1 102 ? -17.875 10.57 -4.832 1 86.69 102 ALA A C 1
ATOM 787 O O . ALA A 1 102 ? -17.625 9.852 -5.809 1 86.69 102 ALA A O 1
ATOM 788 N N . ALA A 1 103 ? -18.453 11.773 -4.844 1 85.5 103 ALA A N 1
ATOM 789 C CA . ALA A 1 103 ? -18.578 12.453 -6.129 1 85.5 103 ALA A CA 1
ATOM 790 C C . ALA A 1 103 ? -17.281 13.164 -6.508 1 85.5 103 ALA A C 1
ATOM 792 O O . ALA A 1 103 ? -16.625 13.758 -5.652 1 85.5 103 ALA A O 1
ATOM 793 N N . ILE A 1 104 ? -16.906 12.977 -7.719 1 86.19 104 ILE A N 1
ATOM 794 C CA . ILE A 1 104 ? -15.672 13.586 -8.195 1 86.19 104 ILE A CA 1
ATOM 795 C C . ILE A 1 104 ? -15.938 15.023 -8.633 1 86.19 104 ILE A C 1
ATOM 797 O O . ILE A 1 104 ? -16.938 15.305 -9.289 1 86.19 104 ILE A O 1
ATOM 801 N N . THR A 1 105 ? -15.078 15.945 -8.195 1 85.06 105 THR A N 1
ATOM 802 C CA . THR A 1 105 ? -15.164 17.328 -8.648 1 85.06 105 THR A CA 1
ATOM 803 C C . THR A 1 105 ? -14.922 17.422 -10.156 1 85.06 105 THR A C 1
ATOM 805 O O . THR A 1 105 ? -13.961 16.844 -10.672 1 85.06 105 THR A O 1
ATOM 808 N N . PRO A 1 106 ? -15.773 18.141 -10.844 1 84.06 106 PRO A N 1
ATOM 809 C CA . PRO A 1 106 ? -15.711 18.109 -12.305 1 84.06 106 PRO A CA 1
ATOM 810 C C . PRO A 1 106 ? -14.641 19.047 -12.859 1 84.06 106 PRO A C 1
ATOM 812 O O . PRO A 1 106 ? -14.961 20 -13.578 1 84.06 106 PRO A O 1
ATOM 815 N N . LYS A 1 107 ? -13.414 18.859 -12.547 1 83.81 107 LYS A N 1
ATOM 816 C CA . LYS A 1 107 ? -12.242 19.5 -13.141 1 83.81 107 LYS A CA 1
ATOM 817 C C . LYS A 1 107 ? -11.445 18.516 -13.984 1 83.81 107 LYS A C 1
ATOM 819 O O . LYS A 1 107 ? -11.352 17.344 -13.648 1 83.81 107 LYS A O 1
ATOM 824 N N . PRO A 1 108 ? -10.938 19.016 -15.102 1 78.88 108 PRO A N 1
ATOM 825 C CA . PRO A 1 108 ? -10.273 18.125 -16.062 1 78.88 108 PRO A CA 1
ATOM 826 C C . PRO A 1 108 ? -9.227 17.219 -15.398 1 78.88 108 PRO A C 1
ATOM 828 O O . PRO A 1 108 ? -9.203 16.016 -15.641 1 78.88 108 PRO A O 1
ATOM 831 N N . ARG A 1 109 ? -8.461 17.844 -14.492 1 75.06 109 ARG A N 1
ATOM 832 C CA . ARG A 1 109 ? -7.414 17.062 -13.828 1 75.06 109 ARG A CA 1
ATOM 833 C C . ARG A 1 109 ? -8.016 15.938 -12.992 1 75.06 109 ARG A C 1
ATOM 835 O O . ARG A 1 109 ? -7.512 14.812 -13.016 1 75.06 109 ARG A O 1
ATOM 842 N N . TYR A 1 110 ? -9.094 16.141 -12.398 1 77.5 110 TYR A N 1
ATOM 843 C CA . TYR A 1 110 ? -9.711 15.164 -11.508 1 77.5 110 TYR A CA 1
ATOM 844 C C . TYR A 1 110 ? -10.438 14.086 -12.297 1 77.5 110 TYR A C 1
ATOM 846 O O . TYR A 1 110 ? -10.445 12.914 -11.906 1 77.5 110 TYR A O 1
ATOM 854 N N . LEU A 1 111 ? -10.945 14.453 -13.398 1 78.38 111 LEU A N 1
ATOM 855 C CA . LEU A 1 111 ? -11.617 13.477 -14.25 1 78.38 111 LEU A CA 1
ATOM 856 C C . LEU A 1 111 ? -10.617 12.508 -14.859 1 78.38 111 LEU A C 1
ATOM 858 O O . LEU A 1 111 ? -10.914 11.32 -15.016 1 78.38 111 LEU A O 1
ATOM 862 N N . GLU A 1 112 ? -9.461 12.961 -15.109 1 76.81 112 GLU A N 1
ATOM 863 C CA . GLU A 1 112 ? -8.391 12.094 -15.594 1 76.81 112 GLU A CA 1
ATOM 864 C C . GLU A 1 112 ? -7.965 11.094 -14.523 1 76.81 112 GLU A C 1
ATOM 866 O O . GLU A 1 112 ? -7.734 9.922 -14.812 1 76.81 112 GLU A O 1
ATOM 871 N N . ILE A 1 113 ? -7.895 11.602 -13.336 1 75.94 113 ILE A N 1
ATOM 872 C CA . ILE A 1 113 ? -7.527 10.742 -12.219 1 75.94 113 ILE A CA 1
ATOM 873 C C . ILE A 1 113 ? -8.602 9.68 -12.008 1 75.94 113 ILE A C 1
ATOM 875 O O . ILE A 1 113 ? -8.289 8.516 -11.758 1 75.94 113 ILE A O 1
ATOM 879 N N . GLU A 1 114 ? -9.844 10.117 -12.141 1 75.81 114 GLU A N 1
ATOM 880 C CA . GLU A 1 114 ? -10.953 9.18 -12.008 1 75.81 114 GLU A CA 1
ATOM 881 C C . GLU A 1 114 ? -10.852 8.055 -13.031 1 75.81 114 GLU A C 1
ATOM 883 O O . GLU A 1 114 ? -11.062 6.883 -12.703 1 75.81 114 GLU A O 1
ATOM 888 N N . ASP A 1 115 ? -10.555 8.414 -14.195 1 73.19 115 ASP A N 1
ATOM 889 C CA . ASP A 1 115 ? -10.453 7.434 -15.273 1 73.19 115 ASP A CA 1
ATOM 890 C C . ASP A 1 115 ? -9.328 6.434 -15 1 73.19 115 ASP A C 1
ATOM 892 O O . ASP A 1 115 ? -9.492 5.234 -15.234 1 73.19 115 ASP A O 1
ATOM 896 N N . ARG A 1 116 ? -8.344 6.906 -14.414 1 71.44 116 ARG A N 1
ATOM 897 C CA . ARG A 1 116 ? -7.152 6.09 -14.18 1 71.44 116 ARG A CA 1
ATOM 898 C C . ARG A 1 116 ? -7.328 5.203 -12.953 1 71.44 116 ARG A C 1
ATOM 900 O O . ARG A 1 116 ? -6.848 4.066 -12.93 1 71.44 116 ARG A O 1
ATOM 907 N N . SER A 1 117 ? -8.039 5.695 -11.992 1 77 117 SER A N 1
ATOM 908 C CA . SER A 1 117 ? -8.039 5.004 -10.711 1 77 117 SER A CA 1
ATOM 909 C C . SER A 1 117 ? -9.328 4.219 -10.5 1 77 117 SER A C 1
ATOM 911 O O . SER A 1 117 ? -9.398 3.357 -9.625 1 77 117 SER A O 1
ATOM 913 N N . GLY A 1 118 ? -10.359 4.508 -11.281 1 74.5 118 GLY A N 1
ATOM 914 C CA . GLY A 1 118 ? -11.586 3.727 -11.227 1 74.5 118 GLY A CA 1
ATOM 915 C C . GLY A 1 118 ? -12.25 3.756 -9.859 1 74.5 118 GLY A C 1
ATOM 916 O O . GLY A 1 118 ? -12.5 4.828 -9.312 1 74.5 118 GLY A O 1
ATOM 917 N N . TYR A 1 119 ? -12.453 2.559 -9.281 1 81 119 TYR A N 1
ATOM 918 C CA . TYR A 1 119 ? -13.117 2.322 -8 1 81 119 TYR A CA 1
ATOM 919 C C . TYR A 1 119 ? -12.422 3.094 -6.883 1 81 119 TYR A C 1
ATOM 921 O O . TYR A 1 119 ? -13.086 3.652 -6.004 1 81 119 TYR A O 1
ATOM 929 N N . LEU A 1 120 ? -11.18 3.207 -6.938 1 76.69 120 LEU A N 1
ATOM 930 C CA . LEU A 1 120 ? -10.406 3.838 -5.871 1 76.69 120 LEU A CA 1
ATOM 931 C C . LEU A 1 120 ? -10.695 5.332 -5.805 1 76.69 120 LEU A C 1
ATOM 933 O O . LEU A 1 120 ? -10.641 5.934 -4.727 1 76.69 120 LEU A O 1
ATOM 937 N N . SER A 1 121 ? -11.047 5.922 -6.934 1 76.62 121 SER A N 1
ATOM 938 C CA . SER A 1 121 ? -11.367 7.344 -6.977 1 76.62 121 SER A CA 1
ATOM 939 C C . SER A 1 121 ? -12.609 7.648 -6.145 1 76.62 121 SER A C 1
ATOM 941 O O . SER A 1 121 ? -12.727 8.734 -5.574 1 76.62 121 SER A O 1
ATOM 943 N N . HIS A 1 122 ? -13.43 6.676 -6.016 1 81.56 122 HIS A N 1
ATOM 944 C CA . HIS A 1 122 ? -14.727 6.93 -5.402 1 81.56 122 HIS A CA 1
ATOM 945 C C . HIS A 1 122 ? -14.758 6.441 -3.957 1 81.56 122 HIS A C 1
ATOM 947 O O . HIS A 1 122 ? -15.672 6.781 -3.199 1 81.56 122 HIS A O 1
ATOM 953 N N . THR A 1 123 ? -13.742 5.727 -3.65 1 82.12 123 THR A N 1
ATOM 954 C CA . THR A 1 123 ? -13.797 5.105 -2.332 1 82.12 123 THR A CA 1
ATOM 955 C C . THR A 1 123 ? -12.727 5.684 -1.412 1 82.12 123 THR A C 1
ATOM 957 O O . THR A 1 123 ? -12.789 5.516 -0.193 1 82.12 123 THR A O 1
ATOM 960 N N . ARG A 1 124 ? -11.828 6.379 -1.923 1 83.69 124 ARG A N 1
ATOM 961 C CA . ARG A 1 124 ? -10.742 6.969 -1.145 1 83.69 124 ARG A CA 1
ATOM 962 C C . ARG A 1 124 ? -11.148 8.328 -0.587 1 83.69 124 ARG A C 1
ATOM 964 O O . ARG A 1 124 ? -10.758 9.367 -1.121 1 83.69 124 ARG A O 1
ATOM 971 N N . ILE A 1 125 ? -11.867 8.312 0.417 1 92.31 125 ILE A N 1
ATOM 972 C CA . ILE A 1 125 ? -12.336 9.539 1.054 1 92.31 125 ILE A CA 1
ATOM 973 C C . ILE A 1 125 ? -11.492 9.828 2.293 1 92.31 125 ILE A C 1
ATOM 975 O O . ILE A 1 125 ? -11.805 9.359 3.389 1 92.31 125 ILE A O 1
ATOM 979 N N . THR A 1 126 ? -10.414 10.531 2.074 1 95.81 126 THR A N 1
ATOM 980 C CA . THR A 1 126 ? -9.469 10.844 3.141 1 95.81 126 THR A CA 1
ATOM 981 C C . THR A 1 126 ? -9.109 12.328 3.125 1 95.81 126 THR A C 1
ATOM 983 O O . THR A 1 126 ? -9.289 13 2.111 1 95.81 126 THR A O 1
ATOM 986 N N . TYR A 1 127 ? -8.672 12.828 4.215 1 98.12 127 TYR A N 1
ATOM 987 C CA . TYR A 1 127 ? -8.344 14.234 4.406 1 98.12 127 TYR A CA 1
ATOM 988 C C . TYR A 1 127 ? -6.988 14.391 5.094 1 98.12 127 TYR A C 1
ATOM 990 O O . TYR A 1 127 ? -6.656 13.633 6.004 1 98.12 127 TYR A O 1
ATOM 998 N N . ALA A 1 128 ? -6.246 15.445 4.656 1 97.94 128 ALA A N 1
ATOM 999 C CA . ALA A 1 128 ? -4.863 15.547 5.117 1 97.94 128 ALA A CA 1
ATOM 1000 C C . ALA A 1 128 ? -4.547 16.953 5.605 1 97.94 128 ALA A C 1
ATOM 1002 O O . ALA A 1 128 ? -5.332 17.875 5.402 1 97.94 128 ALA A O 1
ATOM 1003 N N . THR A 1 129 ? -3.482 17.062 6.355 1 98.62 129 THR A N 1
ATOM 1004 C CA . THR A 1 129 ? -2.775 18.281 6.699 1 98.62 129 THR A CA 1
ATOM 1005 C C . THR A 1 129 ? -1.397 18.312 6.047 1 98.62 129 THR A C 1
ATOM 1007 O O . THR A 1 129 ? -0.602 17.391 6.215 1 98.62 129 THR A O 1
ATOM 1010 N N . HIS A 1 130 ? -1.138 19.328 5.266 1 98.69 130 HIS A N 1
ATOM 1011 C CA . HIS A 1 130 ? 0.174 19.484 4.648 1 98.69 130 HIS A CA 1
ATOM 1012 C C . HIS A 1 130 ? 0.892 20.719 5.176 1 98.69 130 HIS A C 1
ATOM 1014 O O . HIS A 1 130 ? 0.257 21.734 5.445 1 98.69 130 HIS A O 1
ATOM 1020 N N . VAL A 1 131 ? 2.176 20.625 5.309 1 98.94 131 VAL A N 1
ATOM 1021 C CA . VAL A 1 131 ? 2.994 21.75 5.758 1 98.94 131 VAL A CA 1
ATOM 1022 C C . VAL A 1 131 ? 4.164 21.953 4.797 1 98.94 131 VAL A C 1
ATOM 1024 O O . VAL A 1 131 ? 4.848 20.984 4.434 1 98.94 131 VAL A O 1
ATOM 1027 N N . HIS A 1 132 ? 4.328 23.156 4.367 1 98.88 132 HIS A N 1
ATOM 1028 C CA . HIS A 1 132 ? 5.445 23.562 3.527 1 98.88 132 HIS A CA 1
ATOM 1029 C C . HIS A 1 132 ? 6.465 24.375 4.328 1 98.88 132 HIS A C 1
ATOM 1031 O O . HIS A 1 132 ? 6.102 25.297 5.051 1 98.88 132 HIS A O 1
ATOM 1037 N N . ILE A 1 133 ? 7.707 24.031 4.211 1 98.94 133 ILE A N 1
ATOM 1038 C CA . ILE A 1 133 ? 8.773 24.828 4.797 1 98.94 133 ILE A CA 1
ATOM 1039 C C . ILE A 1 133 ? 9.695 25.344 3.691 1 98.94 133 ILE A C 1
ATOM 1041 O O . ILE A 1 133 ? 10.203 24.578 2.885 1 98.94 133 ILE A O 1
ATOM 1045 N N . GLY A 1 134 ? 9.922 26.641 3.711 1 98.81 134 GLY A N 1
ATOM 1046 C CA . GLY A 1 134 ? 10.766 27.281 2.713 1 98.81 134 GLY A CA 1
ATOM 1047 C C . GLY A 1 134 ? 12.234 26.938 2.863 1 98.81 134 GLY A C 1
ATOM 1048 O O . GLY A 1 134 ? 12.742 26.828 3.982 1 98.81 134 GLY A O 1
ATOM 1049 N N . VAL A 1 135 ? 12.867 26.719 1.755 1 98.56 135 VAL A N 1
ATOM 1050 C CA . VAL A 1 135 ? 14.297 26.438 1.716 1 98.56 135 VAL A CA 1
ATOM 1051 C C . VAL A 1 135 ? 14.953 27.266 0.617 1 98.56 135 VAL A C 1
ATOM 1053 O O . VAL A 1 135 ? 14.312 27.609 -0.38 1 98.56 135 VAL A O 1
ATOM 1056 N N . PRO A 1 136 ? 16.234 27.531 0.705 1 97.38 136 PRO A N 1
ATOM 1057 C CA . PRO A 1 136 ? 16.875 28.484 -0.208 1 97.38 136 PRO A CA 1
ATOM 1058 C C . PRO A 1 136 ? 17.547 27.812 -1.396 1 97.38 136 PRO A C 1
ATOM 1060 O O . PRO A 1 136 ? 17.938 28.484 -2.357 1 97.38 136 PRO A O 1
ATOM 1063 N N . ASP A 1 137 ? 17.719 26.5 -1.314 1 97 137 ASP A N 1
ATOM 1064 C CA . ASP A 1 137 ? 18.516 25.859 -2.359 1 97 137 ASP A CA 1
ATOM 1065 C C . ASP A 1 137 ? 17.969 24.469 -2.674 1 97 137 ASP A C 1
ATOM 1067 O O . ASP A 1 137 ? 17.453 23.781 -1.787 1 97 137 ASP A O 1
ATOM 1071 N N . ALA A 1 138 ? 18.203 24.109 -3.938 1 98.06 138 ALA A N 1
ATOM 1072 C CA . ALA A 1 138 ? 17.625 22.859 -4.461 1 98.06 138 ALA A CA 1
ATOM 1073 C C . ALA A 1 138 ? 18.25 21.641 -3.783 1 98.06 138 ALA A C 1
ATOM 1075 O O . ALA A 1 138 ? 17.547 20.688 -3.473 1 98.06 138 ALA A O 1
ATOM 1076 N N . ASP A 1 139 ? 19.484 21.641 -3.584 1 98.19 139 ASP A N 1
ATOM 1077 C CA . ASP A 1 139 ? 20.156 20.516 -2.947 1 98.19 139 ASP A CA 1
ATOM 1078 C C . ASP A 1 139 ? 19.719 20.359 -1.495 1 98.19 139 ASP A C 1
ATOM 1080 O O . ASP A 1 139 ? 19.547 19.234 -1.011 1 98.19 139 ASP A O 1
ATOM 1084 N N . GLU A 1 140 ? 19.578 21.484 -0.821 1 97.62 140 GLU A N 1
ATOM 1085 C CA . GLU A 1 140 ? 19.062 21.453 0.544 1 97.62 140 GLU A CA 1
ATOM 1086 C C . GLU A 1 140 ? 17.641 20.875 0.585 1 97.62 140 GLU A C 1
ATOM 1088 O O . GLU A 1 140 ? 17.312 20.094 1.471 1 97.62 140 GLU A O 1
ATOM 1093 N N . MET A 1 141 ? 16.828 21.281 -0.372 1 98.38 141 MET A N 1
ATOM 1094 C CA . MET A 1 141 ? 15.453 20.766 -0.474 1 98.38 141 MET A CA 1
ATOM 1095 C C . MET A 1 141 ? 15.445 19.25 -0.569 1 98.38 141 MET A C 1
ATOM 1097 O O . MET A 1 141 ? 14.734 18.578 0.179 1 98.38 141 MET A O 1
ATOM 1101 N N . VAL A 1 142 ? 16.312 18.703 -1.425 1 98.25 142 VAL A N 1
ATOM 1102 C CA . VAL A 1 142 ? 16.375 17.266 -1.658 1 98.25 142 VAL A CA 1
ATOM 1103 C C . VAL A 1 142 ? 16.906 16.562 -0.415 1 98.25 142 VAL A C 1
ATOM 1105 O O . VAL A 1 142 ? 16.359 15.555 0.026 1 98.25 142 VAL A O 1
ATOM 1108 N N . ARG A 1 143 ? 17.969 17.125 0.125 1 97.5 143 ARG A N 1
ATOM 1109 C CA . ARG A 1 143 ? 18.562 16.562 1.333 1 97.5 143 ARG A CA 1
ATOM 1110 C C . ARG A 1 143 ? 17.531 16.5 2.465 1 97.5 143 ARG A C 1
ATOM 1112 O O . ARG A 1 143 ? 17.375 15.461 3.111 1 97.5 143 ARG A O 1
ATOM 1119 N N . LEU A 1 144 ? 16.828 17.594 2.699 1 98.06 144 LEU A N 1
ATOM 1120 C CA . LEU A 1 144 ? 15.859 17.672 3.785 1 98.06 144 LEU A CA 1
ATOM 1121 C C . LEU A 1 144 ? 14.703 16.719 3.547 1 98.06 144 LEU A C 1
ATOM 1123 O O . LEU A 1 144 ? 14.164 16.125 4.496 1 98.06 144 LEU A O 1
ATOM 1127 N N . THR A 1 145 ? 14.305 16.578 2.311 1 98.06 145 THR A N 1
ATOM 1128 C CA . THR A 1 145 ? 13.273 15.609 1.987 1 98.06 145 THR A CA 1
ATOM 1129 C C . THR A 1 145 ? 13.656 14.219 2.488 1 98.06 145 THR A C 1
ATOM 1131 O O . THR A 1 145 ? 12.852 13.539 3.131 1 98.06 145 THR A O 1
ATOM 1134 N N . GLY A 1 146 ? 14.891 13.828 2.225 1 97.12 146 GLY A N 1
ATOM 1135 C CA . GLY A 1 146 ? 15.375 12.539 2.695 1 97.12 146 GLY A CA 1
ATOM 1136 C C . GLY A 1 146 ? 15.508 12.469 4.207 1 97.12 146 GLY A C 1
ATOM 1137 O O . GLY A 1 146 ? 15.18 11.453 4.816 1 97.12 146 GLY A O 1
ATOM 1138 N N . GLU A 1 147 ? 15.953 13.539 4.797 1 97.31 147 GLU A N 1
ATOM 1139 C CA . GLU A 1 147 ? 16.25 13.555 6.227 1 97.31 147 GLU A CA 1
ATOM 1140 C C . GLU A 1 147 ? 14.961 13.594 7.055 1 97.31 147 GLU A C 1
ATOM 1142 O O . GLU A 1 147 ? 14.969 13.258 8.242 1 97.31 147 GLU A O 1
ATOM 1147 N N . LEU A 1 148 ? 13.867 13.977 6.465 1 98.19 148 LEU A N 1
ATOM 1148 C CA . LEU A 1 148 ? 12.594 14.062 7.184 1 98.19 148 LEU A CA 1
ATOM 1149 C C . LEU A 1 148 ? 11.914 12.695 7.234 1 98.19 148 LEU A C 1
ATOM 1151 O O . LEU A 1 148 ? 11.016 12.477 8.055 1 98.19 148 LEU A O 1
ATOM 1155 N N . VAL A 1 149 ? 12.305 11.742 6.391 1 97.88 149 VAL A N 1
ATOM 1156 C CA . VAL A 1 149 ? 11.633 10.453 6.227 1 97.88 149 VAL A CA 1
ATOM 1157 C C . VAL A 1 149 ? 11.609 9.711 7.559 1 97.88 149 VAL A C 1
ATOM 1159 O O . VAL A 1 149 ? 10.555 9.25 8 1 97.88 149 VAL A O 1
ATOM 1162 N N . PRO A 1 150 ? 12.742 9.664 8.312 1 97.12 150 PRO A N 1
ATOM 1163 C CA . PRO A 1 150 ? 12.727 8.898 9.562 1 97.12 150 PRO A CA 1
ATOM 1164 C C . PRO A 1 150 ? 11.805 9.516 10.617 1 97.12 150 PRO A C 1
ATOM 1166 O O . PRO A 1 150 ? 11.492 8.867 11.625 1 97.12 150 PRO A O 1
ATOM 1169 N N . TYR A 1 151 ? 11.359 10.734 10.414 1 98.31 151 TYR A N 1
ATOM 1170 C CA . TYR A 1 151 ? 10.531 11.422 11.406 1 98.31 151 TYR A CA 1
ATOM 1171 C C . TYR A 1 151 ? 9.055 11.312 11.055 1 98.31 151 TYR A C 1
ATOM 1173 O O . TYR A 1 151 ? 8.188 11.695 11.844 1 98.31 151 TYR A O 1
ATOM 1181 N N . LEU A 1 152 ? 8.734 10.789 9.891 1 98.31 152 LEU A N 1
ATOM 1182 C CA . LEU A 1 152 ? 7.363 10.742 9.398 1 98.31 152 LEU A CA 1
ATOM 1183 C C . LEU A 1 152 ? 6.492 9.883 10.312 1 98.31 152 LEU A C 1
ATOM 1185 O O . LEU A 1 152 ? 5.348 10.234 10.594 1 98.31 152 LEU A O 1
ATOM 1189 N N . PRO A 1 153 ? 7.02 8.75 10.844 1 97.94 153 PRO A N 1
ATOM 1190 C CA . PRO A 1 153 ? 6.184 7.949 11.75 1 97.94 153 PRO A CA 1
ATOM 1191 C C . PRO A 1 153 ? 5.711 8.734 12.969 1 97.94 153 PRO A C 1
ATOM 1193 O O . PRO A 1 153 ? 4.574 8.57 13.414 1 97.94 153 PRO A O 1
ATOM 1196 N N . MET A 1 154 ? 6.535 9.578 13.477 1 98.25 154 MET A N 1
ATOM 1197 C CA . MET A 1 154 ? 6.152 10.414 14.609 1 98.25 154 MET A CA 1
ATOM 1198 C C . MET A 1 154 ? 5.031 11.375 14.219 1 98.25 154 MET A C 1
ATOM 1200 O O . MET A 1 154 ? 4.105 11.602 15 1 98.25 154 MET A O 1
ATOM 1204 N N . LEU A 1 155 ? 5.172 11.922 13.055 1 98.81 155 LEU A N 1
ATOM 1205 C CA . LEU A 1 155 ? 4.156 12.859 12.586 1 98.81 155 LEU A CA 1
ATOM 1206 C C . LEU A 1 155 ? 2.838 12.141 12.312 1 98.81 155 LEU A C 1
ATOM 1208 O O . LEU A 1 155 ? 1.765 12.688 12.578 1 98.81 155 LEU A O 1
ATOM 1212 N N . ILE A 1 156 ? 2.916 10.891 11.781 1 98.62 156 ILE A N 1
ATOM 1213 C CA . ILE A 1 156 ? 1.729 10.055 11.617 1 98.62 156 ILE A CA 1
ATOM 1214 C C . ILE A 1 156 ? 1.073 9.82 12.977 1 98.62 156 ILE A C 1
ATOM 1216 O O . ILE A 1 156 ? -0.139 10 13.125 1 98.62 156 ILE A O 1
ATOM 1220 N N . ALA A 1 157 ? 1.859 9.508 13.938 1 98.81 157 ALA A N 1
ATOM 1221 C CA . ALA A 1 157 ? 1.358 9.18 15.273 1 98.81 157 ALA A CA 1
ATOM 1222 C C . ALA A 1 157 ? 0.703 10.391 15.922 1 98.81 157 ALA A C 1
ATOM 1224 O O . ALA A 1 157 ? -0.399 10.289 16.469 1 98.81 157 ALA A O 1
ATOM 1225 N N . LEU A 1 158 ? 1.363 11.516 15.828 1 98.81 158 LEU A N 1
ATOM 1226 C CA . LEU A 1 158 ? 0.894 12.734 16.469 1 98.81 158 LEU A CA 1
ATOM 1227 C C . LEU A 1 158 ? -0.386 13.242 15.805 1 98.81 158 LEU A C 1
ATOM 1229 O O . LEU A 1 158 ? -1.231 13.852 16.469 1 98.81 158 LEU A O 1
ATOM 1233 N N . SER A 1 159 ? -0.529 12.984 14.531 1 98.88 159 SER A N 1
ATOM 1234 C CA . SER A 1 159 ? -1.661 13.523 13.789 1 98.88 159 SER A CA 1
ATOM 1235 C C . SER A 1 159 ? -2.754 12.477 13.602 1 98.88 159 SER A C 1
ATOM 1237 O O . SER A 1 159 ? -3.781 12.75 12.977 1 98.88 159 SER A O 1
ATOM 1239 N N . ALA A 1 160 ? -2.57 11.281 14.148 1 98.81 160 ALA A N 1
ATOM 1240 C CA . ALA A 1 160 ? -3.512 10.195 13.914 1 98.81 160 ALA A CA 1
ATOM 1241 C C . ALA A 1 160 ? -4.934 10.602 14.289 1 98.81 160 ALA A C 1
ATOM 1243 O O . ALA A 1 160 ? -5.195 10.961 15.445 1 98.81 160 ALA A O 1
ATOM 1244 N N . ASN A 1 161 ? -5.84 10.539 13.328 1 98.88 161 ASN A N 1
ATOM 1245 C CA . ASN A 1 161 ? -7.184 11.078 13.508 1 98.88 161 ASN A CA 1
ATOM 1246 C C . ASN A 1 161 ? -8.195 10.367 12.625 1 98.88 161 ASN A C 1
ATOM 1248 O O . ASN A 1 161 ? -9.141 10.984 12.133 1 98.88 161 ASN A O 1
ATOM 1252 N N . SER A 1 162 ? -8.039 9.07 12.383 1 98.5 162 SER A N 1
ATOM 1253 C CA . SER A 1 162 ? -8.945 8.328 11.516 1 98.5 162 SER A CA 1
ATOM 1254 C C . SER A 1 162 ? -9.094 6.883 11.977 1 98.5 162 SER A C 1
ATOM 1256 O O . SER A 1 162 ? -8.805 5.953 11.219 1 98.5 162 SER A O 1
ATOM 1258 N N . PRO A 1 163 ? -9.672 6.684 13.172 1 98.19 163 PRO A N 1
ATOM 1259 C CA . PRO A 1 163 ? -9.812 5.328 13.711 1 98.19 163 PRO A CA 1
ATOM 1260 C C . PRO A 1 163 ? -11.031 4.594 13.141 1 98.19 163 PRO A C 1
ATOM 1262 O O . PRO A 1 163 ? -11.172 3.385 13.328 1 98.19 163 PRO A O 1
ATOM 1265 N N . PHE A 1 164 ? -11.914 5.293 12.492 1 97.56 164 PHE A N 1
ATOM 1266 C CA . PHE A 1 164 ? -13.133 4.695 11.969 1 97.56 164 PHE A CA 1
ATOM 1267 C C . PHE A 1 164 ? -13.164 4.758 10.445 1 97.56 164 PHE A C 1
ATOM 1269 O O . PHE A 1 164 ? -12.57 5.66 9.844 1 97.56 164 PHE A O 1
ATOM 1276 N N . TRP A 1 165 ? -13.789 3.787 9.859 1 93.75 165 TRP A N 1
ATOM 1277 C CA . TRP A 1 165 ? -13.961 3.691 8.414 1 93.75 165 TRP A CA 1
ATOM 1278 C C . TRP A 1 165 ? -15.242 2.934 8.07 1 93.75 165 TRP A C 1
ATOM 1280 O O . TRP A 1 165 ? -15.43 1.796 8.508 1 93.75 165 TRP A O 1
ATOM 1290 N N . HIS A 1 166 ? -16.172 3.553 7.371 1 90.88 166 HIS A N 1
ATOM 1291 C CA . HIS A 1 166 ? -17.406 2.928 6.898 1 90.88 166 HIS A CA 1
ATOM 1292 C C . HIS A 1 166 ? -18.203 2.334 8.055 1 90.88 166 HIS A C 1
ATOM 1294 O O . HIS A 1 166 ? -18.672 1.198 7.973 1 90.88 166 HIS A O 1
ATOM 1300 N N . GLY A 1 167 ? -18.234 3.035 9.117 1 92.25 167 GLY A N 1
ATOM 1301 C CA . GLY A 1 167 ? -19.094 2.652 10.234 1 92.25 167 GLY A CA 1
ATOM 1302 C C . GLY A 1 167 ? -18.406 1.709 11.203 1 92.25 167 GLY A C 1
ATOM 1303 O O . GLY A 1 167 ? -19.031 1.251 12.172 1 92.25 167 GLY A O 1
ATOM 1304 N N . CYS A 1 168 ? -17.109 1.439 10.969 1 91.5 168 CYS A N 1
ATOM 1305 C CA . CYS A 1 168 ? -16.438 0.447 11.789 1 91.5 168 CYS A CA 1
ATOM 1306 C C . CYS A 1 168 ? -15.211 1.05 12.469 1 91.5 168 CYS A C 1
ATOM 1308 O O . CYS A 1 168 ? -14.508 1.874 11.883 1 91.5 168 CYS A O 1
ATOM 1310 N N . GLN A 1 169 ? -15.062 0.624 13.727 1 94.88 169 GLN A N 1
ATOM 1311 C CA . GLN A 1 169 ? -13.758 0.836 14.336 1 94.88 169 GLN A CA 1
ATOM 1312 C C . GLN A 1 169 ? -12.695 -0.032 13.664 1 94.88 169 GLN A C 1
ATOM 1314 O O . GLN A 1 169 ? -12.789 -1.261 13.672 1 94.88 169 GLN A O 1
ATOM 1319 N N . THR A 1 170 ? -11.656 0.524 13.141 1 93.81 170 THR A N 1
ATOM 1320 C CA . THR A 1 170 ? -10.797 -0.182 12.195 1 93.81 170 THR A CA 1
ATOM 1321 C C . THR A 1 170 ? -9.695 -0.936 12.938 1 93.81 170 THR A C 1
ATOM 1323 O O . THR A 1 170 ? -9.086 -1.859 12.391 1 93.81 170 THR A O 1
ATOM 1326 N N . GLY A 1 171 ? -9.367 -0.529 14.164 1 93.94 171 GLY A N 1
ATOM 1327 C CA . GLY A 1 171 ? -8.195 -1.025 14.859 1 93.94 171 GLY A CA 1
ATOM 1328 C C . GLY A 1 171 ? -6.941 -0.213 14.57 1 93.94 171 GLY A C 1
ATOM 1329 O O . GLY A 1 171 ? -5.895 -0.439 15.172 1 93.94 171 GLY A O 1
ATOM 1330 N N . PHE A 1 172 ? -6.988 0.739 13.695 1 95.31 172 PHE A N 1
ATOM 1331 C CA . PHE A 1 172 ? -5.902 1.656 13.375 1 95.31 172 PHE A CA 1
ATOM 1332 C C . PHE A 1 172 ? -6.164 3.037 13.961 1 95.31 172 PHE A C 1
ATOM 1334 O O . PHE A 1 172 ? -7.316 3.469 14.055 1 95.31 172 PHE A O 1
ATOM 1341 N N . ALA A 1 173 ? -5.055 3.678 14.328 1 97.94 173 ALA A N 1
ATOM 1342 C CA . ALA A 1 173 ? -5.176 5.07 14.75 1 97.94 173 ALA A CA 1
ATOM 1343 C C . ALA A 1 173 ? -5.324 5.996 13.547 1 97.94 173 ALA A C 1
ATOM 1345 O O . ALA A 1 173 ? -6.039 7 13.609 1 97.94 173 ALA A O 1
ATOM 1346 N N . SER A 1 174 ? -4.668 5.719 12.508 1 97.62 174 SER A N 1
ATOM 1347 C CA . SER A 1 174 ? -4.738 6.43 11.234 1 97.62 174 SER A CA 1
ATOM 1348 C C . SER A 1 174 ? -5.02 5.469 10.086 1 97.62 174 SER A C 1
ATOM 1350 O O . SER A 1 174 ? -4.098 5.008 9.406 1 97.62 174 SER A O 1
ATOM 1352 N N . TYR A 1 175 ? -6.289 5.242 9.812 1 95.75 175 TYR A N 1
ATOM 1353 C CA . TYR A 1 175 ? -6.668 4.34 8.727 1 95.75 175 TYR A CA 1
ATOM 1354 C C . TYR A 1 175 ? -6.488 5.008 7.371 1 95.75 175 TYR A C 1
ATOM 1356 O O . TYR A 1 175 ? -6.441 4.332 6.34 1 95.75 175 TYR A O 1
ATOM 1364 N N . ARG A 1 176 ? -6.406 6.336 7.344 1 96.06 176 ARG A N 1
ATOM 1365 C CA . ARG A 1 176 ? -6.133 7.062 6.109 1 96.06 176 ARG A CA 1
ATOM 1366 C C . ARG A 1 176 ? -4.902 6.5 5.406 1 96.06 176 ARG A C 1
ATOM 1368 O O . ARG A 1 176 ? -4.895 6.352 4.184 1 96.06 176 ARG A O 1
ATOM 1375 N N . GLN A 1 177 ? -3.91 6.203 6.199 1 94.19 177 GLN A N 1
ATOM 1376 C CA . GLN A 1 177 ? -2.666 5.672 5.652 1 94.19 177 GLN A CA 1
ATOM 1377 C C . GLN A 1 177 ? -2.904 4.352 4.922 1 94.19 177 GLN A C 1
ATOM 1379 O O . GLN A 1 177 ? -2.27 4.078 3.902 1 94.19 177 GLN A O 1
ATOM 1384 N N . ARG A 1 178 ? -3.809 3.535 5.414 1 91.75 178 ARG A N 1
ATOM 1385 C CA . ARG A 1 178 ? -4.121 2.248 4.801 1 91.75 178 ARG A CA 1
ATOM 1386 C C . ARG A 1 178 ? -4.969 2.43 3.549 1 91.75 178 ARG A C 1
ATOM 1388 O O . ARG A 1 178 ? -4.762 1.744 2.545 1 91.75 178 ARG A O 1
ATOM 1395 N N . ALA A 1 179 ? -5.898 3.365 3.654 1 90.06 179 ALA A N 1
ATOM 1396 C CA . ALA A 1 179 ? -6.754 3.66 2.508 1 90.06 179 ALA A CA 1
ATOM 1397 C C . ALA A 1 179 ? -5.934 4.16 1.324 1 90.06 179 ALA A C 1
ATOM 1399 O O . ALA A 1 179 ? -6.219 3.818 0.174 1 90.06 179 ALA A O 1
ATOM 1400 N N . LEU A 1 180 ? -4.922 4.902 1.628 1 90.25 180 LEU A N 1
ATOM 1401 C CA . LEU A 1 180 ? -4.105 5.512 0.584 1 90.25 180 LEU A CA 1
ATOM 1402 C C . LEU A 1 180 ? -3.121 4.504 0.001 1 90.25 180 LEU A C 1
ATOM 1404 O O . LEU A 1 180 ? -2.643 4.672 -1.123 1 90.25 180 LEU A O 1
ATOM 1408 N N . ALA A 1 181 ? -2.809 3.486 0.725 1 86.25 181 ALA A N 1
ATOM 1409 C CA . ALA A 1 181 ? -1.804 2.51 0.312 1 86.25 181 ALA A CA 1
ATOM 1410 C C . ALA A 1 181 ? -2.227 1.794 -0.968 1 86.25 181 ALA A C 1
ATOM 1412 O O . ALA A 1 181 ? -1.385 1.269 -1.7 1 86.25 181 ALA A O 1
ATOM 1413 N N . ALA A 1 182 ? -3.482 1.754 -1.255 1 82.25 182 ALA A N 1
ATOM 1414 C CA . ALA A 1 182 ? -4.008 1.079 -2.439 1 82.25 182 ALA A CA 1
ATOM 1415 C C . ALA A 1 182 ? -3.666 1.854 -3.709 1 82.25 182 ALA A C 1
ATOM 1417 O O . ALA A 1 182 ? -3.785 1.326 -4.816 1 82.25 182 ALA A O 1
ATOM 1418 N N . THR A 1 183 ? -3.137 3.027 -3.512 1 79.44 183 THR A N 1
ATOM 1419 C CA . THR A 1 183 ? -2.857 3.861 -4.676 1 79.44 183 THR A CA 1
ATOM 1420 C C . THR A 1 183 ? -1.409 3.695 -5.125 1 79.44 183 THR A C 1
ATOM 1422 O O . THR A 1 183 ? -0.614 3.041 -4.449 1 79.44 183 THR A O 1
ATOM 1425 N N . GLY A 1 184 ? -0.99 4.086 -6.312 1 68.56 184 GLY A N 1
ATOM 1426 C CA . GLY A 1 184 ? 0.285 3.826 -6.961 1 68.56 184 GLY A CA 1
ATOM 1427 C C . GLY A 1 184 ? 1.453 4.512 -6.277 1 68.56 184 GLY A C 1
ATOM 1428 O O . GLY A 1 184 ? 2.4 3.852 -5.844 1 68.56 184 GLY A O 1
ATOM 1429 N N . SER A 1 185 ? 1.552 5.754 -6.137 1 72.56 185 SER A N 1
ATOM 1430 C CA . SER A 1 185 ? 2.748 6.484 -5.73 1 72.56 185 SER A CA 1
ATOM 1431 C C . SER A 1 185 ? 2.656 6.926 -4.277 1 72.56 185 SER A C 1
ATOM 1433 O O . SER A 1 185 ? 3.408 7.801 -3.84 1 72.56 185 SER A O 1
ATOM 1435 N N . TYR A 1 186 ? 2.057 6.289 -3.479 1 81.75 186 TYR A N 1
ATOM 1436 C CA . TYR A 1 186 ? 1.917 6.699 -2.086 1 81.75 186 TYR A CA 1
ATOM 1437 C C . TYR A 1 186 ? 3.045 6.129 -1.234 1 81.75 186 TYR A C 1
ATOM 1439 O O . TYR A 1 186 ? 3.559 5.043 -1.517 1 81.75 186 TYR A O 1
ATOM 1447 N N . GLY A 1 187 ? 3.455 6.941 -0.27 1 89.62 187 GLY A N 1
ATOM 1448 C CA . GLY A 1 187 ? 4.445 6.484 0.69 1 89.62 187 GLY A CA 1
ATOM 1449 C C . GLY A 1 187 ? 5.707 7.328 0.699 1 89.62 187 GLY A C 1
ATOM 1450 O O . GLY A 1 187 ? 5.668 8.508 0.34 1 89.62 187 GLY A O 1
ATOM 1451 N N . ASN A 1 188 ? 6.773 6.699 1.177 1 93.44 188 ASN A N 1
ATOM 1452 C CA . ASN A 1 188 ? 8.047 7.398 1.272 1 93.44 188 ASN A CA 1
ATOM 1453 C C . ASN A 1 188 ? 8.648 7.668 -0.106 1 93.44 188 ASN A C 1
ATOM 1455 O O . ASN A 1 188 ? 8.562 6.824 -0.999 1 93.44 188 ASN A O 1
ATOM 1459 N N . PRO A 1 189 ? 9.234 8.836 -0.279 1 94.88 189 PRO A N 1
ATOM 1460 C CA . PRO A 1 189 ? 9.977 9.062 -1.517 1 94.88 189 PRO A CA 1
ATOM 1461 C C . PRO A 1 189 ? 11.242 8.219 -1.605 1 94.88 189 PRO A C 1
ATOM 1463 O O . PRO A 1 189 ? 11.75 7.742 -0.583 1 94.88 189 PRO A O 1
ATOM 1466 N N . PRO A 1 190 ? 11.742 8.008 -2.852 1 92.69 190 PRO A N 1
ATOM 1467 C CA . PRO A 1 190 ? 13.094 7.461 -2.969 1 92.69 190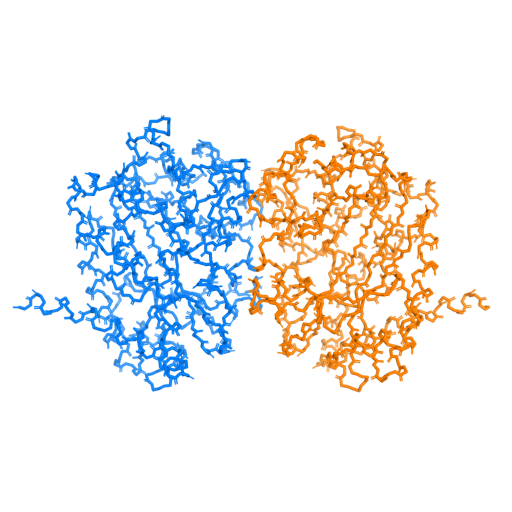 PRO A CA 1
ATOM 1468 C C . PRO A 1 190 ? 14.148 8.344 -2.309 1 92.69 190 PRO A C 1
ATOM 1470 O O . PRO A 1 190 ? 13.891 9.516 -2.02 1 92.69 190 PRO A O 1
ATOM 1473 N N . ASN A 1 191 ? 15.188 7.676 -2.002 1 91.94 191 ASN A N 1
ATOM 1474 C CA . ASN A 1 191 ? 16.328 8.453 -1.518 1 91.94 191 ASN A CA 1
ATOM 1475 C C . ASN A 1 191 ? 17.125 9.055 -2.67 1 91.94 191 ASN A C 1
ATOM 1477 O O . ASN A 1 191 ? 17.469 8.359 -3.623 1 91.94 191 ASN A O 1
ATOM 1481 N N . PHE A 1 192 ? 17.312 10.367 -2.617 1 96.44 192 PHE A N 1
ATOM 1482 C CA . PHE A 1 192 ? 18.109 11.055 -3.633 1 96.44 192 PHE A CA 1
ATOM 1483 C C . PHE A 1 192 ? 19.375 11.648 -3.027 1 96.44 192 PHE A C 1
ATOM 1485 O O . PHE A 1 192 ? 19.328 12.211 -1.931 1 96.44 192 PHE A O 1
ATOM 1492 N N . ASP A 1 193 ? 20.453 11.586 -3.779 1 95.81 193 ASP A N 1
ATOM 1493 C CA . ASP A 1 193 ? 21.734 12.086 -3.291 1 95.81 193 ASP A CA 1
ATOM 1494 C C . ASP A 1 193 ? 21.797 13.609 -3.352 1 95.81 193 ASP A C 1
ATOM 1496 O O . ASP A 1 193 ? 22.406 14.25 -2.496 1 95.81 193 ASP A O 1
ATOM 1500 N N . ASP A 1 194 ? 21.297 14.148 -4.422 1 97.69 194 ASP A N 1
ATOM 1501 C CA . ASP A 1 194 ? 21.312 15.586 -4.656 1 97.69 194 ASP A CA 1
ATOM 1502 C C . ASP A 1 194 ? 20.266 15.992 -5.688 1 97.69 194 ASP A C 1
ATOM 1504 O O . ASP A 1 194 ? 19.469 15.156 -6.125 1 97.69 194 ASP A O 1
ATOM 1508 N N . TRP A 1 195 ? 20.281 17.25 -5.973 1 98 195 TRP A N 1
ATOM 1509 C CA . TRP A 1 195 ? 19.312 17.828 -6.898 1 98 195 TRP A CA 1
ATOM 1510 C C . TRP A 1 195 ? 19.438 17.188 -8.281 1 98 195 TRP A C 1
ATOM 1512 O O . TRP A 1 195 ? 18.422 16.891 -8.922 1 98 195 TRP A O 1
ATOM 1522 N N . ALA A 1 196 ? 20.625 16.953 -8.734 1 97.81 196 ALA A N 1
ATOM 1523 C CA . ALA A 1 196 ? 20.844 16.344 -10.039 1 97.81 196 ALA A CA 1
ATOM 1524 C C . ALA A 1 196 ? 20.25 14.938 -10.094 1 97.81 196 ALA A C 1
ATOM 1526 O O . ALA A 1 196 ? 19.656 14.547 -11.102 1 97.81 196 ALA A O 1
ATOM 1527 N N . ASP A 1 197 ? 20.453 14.195 -9.016 1 97.38 197 ASP A N 1
ATOM 1528 C CA . ASP A 1 197 ? 19.875 12.859 -8.914 1 97.38 197 ASP A CA 1
ATOM 1529 C C . ASP A 1 197 ? 18.359 12.914 -8.992 1 97.38 197 ASP A C 1
ATOM 1531 O O . ASP A 1 197 ? 17.734 12.125 -9.711 1 97.38 197 ASP A O 1
ATOM 1535 N N . PHE A 1 198 ? 17.75 13.828 -8.305 1 97.94 198 PHE A N 1
ATOM 1536 C CA . PHE A 1 198 ? 16.297 14.008 -8.352 1 97.94 198 PHE A CA 1
ATOM 1537 C C . PHE A 1 198 ? 15.836 14.359 -9.766 1 97.94 198 PHE A C 1
ATOM 1539 O O . PHE A 1 198 ? 14.836 13.828 -10.242 1 97.94 198 PHE A O 1
ATOM 1546 N N . GLN A 1 199 ? 16.531 15.195 -10.367 1 97.56 199 GLN A N 1
ATOM 1547 C CA . GLN A 1 199 ? 16.188 15.602 -11.727 1 97.56 199 GLN A CA 1
ATOM 1548 C C . GLN A 1 199 ? 16.25 14.414 -12.68 1 97.56 199 GLN A C 1
ATOM 1550 O O . GLN A 1 199 ? 15.406 14.289 -13.578 1 97.56 199 GLN A O 1
ATOM 1555 N N . ARG A 1 200 ? 17.266 13.602 -12.492 1 96.69 200 ARG A N 1
ATOM 1556 C CA . ARG A 1 200 ? 17.359 12.406 -13.32 1 96.69 200 ARG A CA 1
ATOM 1557 C C . ARG A 1 200 ? 16.156 11.492 -13.102 1 96.69 200 ARG A C 1
ATOM 1559 O O . ARG A 1 200 ? 15.586 10.984 -14.07 1 96.69 200 ARG A O 1
ATOM 1566 N N . PHE A 1 201 ? 15.812 11.312 -11.867 1 97.12 201 PHE A N 1
ATOM 1567 C CA . PHE A 1 201 ? 14.617 10.539 -11.562 1 97.12 201 PHE A CA 1
ATOM 1568 C C . PHE A 1 201 ? 13.398 11.133 -12.242 1 97.12 201 PHE A C 1
ATOM 1570 O O . PHE A 1 201 ? 12.648 10.43 -12.914 1 97.12 201 PHE A O 1
ATOM 1577 N N . PHE A 1 202 ? 13.188 12.406 -12.008 1 97.25 202 PHE A N 1
ATOM 1578 C CA . PHE A 1 202 ? 11.977 13.062 -12.492 1 97.25 202 PHE A CA 1
ATOM 1579 C C . PHE A 1 202 ? 11.883 12.961 -14.008 1 97.25 202 PHE A C 1
ATOM 1581 O O . PHE A 1 202 ? 10.805 12.703 -14.555 1 97.25 202 PHE A O 1
ATOM 1588 N N . LYS A 1 203 ? 12.984 13.164 -14.664 1 97.25 203 LYS A N 1
ATOM 1589 C CA . LYS A 1 203 ? 13.023 13.023 -16.109 1 97.25 203 LYS A CA 1
ATOM 1590 C C . LYS A 1 203 ? 12.602 11.617 -16.547 1 97.25 203 LYS A C 1
ATOM 1592 O O . LYS A 1 203 ? 11.797 11.461 -17.469 1 97.25 203 LYS A O 1
ATOM 1597 N N . ALA A 1 204 ? 13.141 10.648 -15.883 1 96.94 204 ALA A N 1
ATOM 1598 C CA . ALA A 1 204 ? 12.805 9.258 -16.188 1 96.94 204 ALA A CA 1
ATOM 1599 C C . ALA A 1 204 ? 11.328 8.969 -15.906 1 96.94 204 ALA A C 1
ATOM 1601 O O . ALA A 1 204 ? 10.656 8.312 -16.703 1 96.94 204 ALA A O 1
ATOM 1602 N N . ALA A 1 205 ? 10.883 9.438 -14.773 1 95.62 205 ALA A N 1
ATOM 1603 C CA . ALA A 1 205 ? 9.492 9.227 -14.383 1 95.62 205 ALA A CA 1
ATOM 1604 C C . ALA A 1 205 ? 8.539 9.883 -15.375 1 95.62 205 ALA A C 1
ATOM 1606 O O . ALA A 1 205 ? 7.488 9.328 -15.695 1 95.62 205 ALA A O 1
ATOM 1607 N N . LYS A 1 206 ? 8.836 11.031 -15.797 1 96.19 206 LYS A N 1
ATOM 1608 C CA . LYS A 1 206 ? 8.039 11.727 -16.812 1 96.19 206 LYS A CA 1
ATOM 1609 C C . LYS A 1 206 ? 8.039 10.953 -18.125 1 96.19 206 LYS A C 1
ATOM 1611 O O . LYS A 1 206 ? 6.988 10.781 -18.75 1 96.19 206 LYS A O 1
ATOM 1616 N N . ASN A 1 207 ? 9.25 10.562 -18.5 1 96.25 207 ASN A N 1
ATOM 1617 C CA . ASN A 1 207 ? 9.367 9.766 -19.719 1 96.25 207 ASN A CA 1
ATOM 1618 C C . ASN A 1 207 ? 8.523 8.492 -19.641 1 96.25 207 ASN A C 1
ATOM 1620 O O . ASN A 1 207 ? 7.969 8.047 -20.656 1 96.25 207 ASN A O 1
ATOM 1624 N N . ALA A 1 208 ? 8.453 7.953 -18.484 1 95.44 208 ALA A N 1
ATOM 1625 C CA . ALA A 1 208 ? 7.668 6.746 -18.234 1 95.44 208 ALA A CA 1
ATOM 1626 C C . ALA A 1 208 ? 6.184 7.074 -18.109 1 95.44 208 ALA A C 1
ATOM 1628 O O . ALA A 1 208 ? 5.363 6.18 -17.891 1 95.44 208 ALA A O 1
ATOM 1629 N N . GLU A 1 209 ? 5.84 8.328 -18.109 1 93.12 209 GLU A N 1
ATOM 1630 C CA . GLU A 1 209 ? 4.469 8.82 -17.969 1 93.12 209 GLU A CA 1
ATOM 1631 C C . GLU A 1 209 ? 3.893 8.484 -16.609 1 93.12 209 GLU A C 1
ATOM 1633 O O . GLU A 1 209 ? 2.691 8.234 -16.469 1 93.12 209 GLU A O 1
ATOM 1638 N N . MET A 1 210 ? 4.762 8.359 -15.688 1 90.94 210 MET A N 1
ATOM 1639 C CA . MET A 1 210 ? 4.348 8.148 -14.305 1 90.94 210 MET A CA 1
ATOM 1640 C C . MET A 1 210 ? 3.818 9.445 -13.688 1 90.94 210 MET A C 1
ATOM 1642 O O . MET A 1 210 ? 2.939 9.406 -12.828 1 90.94 210 MET A O 1
ATOM 1646 N N . CYS A 1 211 ? 4.371 10.539 -14.125 1 91 211 CYS A N 1
ATOM 1647 C CA . CYS A 1 211 ? 3.984 11.859 -13.633 1 91 211 CYS A CA 1
ATOM 1648 C C . CYS A 1 211 ? 4.223 12.922 -14.695 1 91 211 CYS A C 1
ATOM 1650 O O . CYS A 1 211 ? 5.039 12.734 -15.602 1 91 211 CYS A O 1
ATOM 1652 N N . ARG A 1 212 ? 3.426 13.992 -14.633 1 90.19 212 ARG A N 1
ATOM 1653 C CA . ARG A 1 212 ? 3.615 15.148 -15.492 1 90.19 212 ARG A CA 1
ATOM 1654 C C . ARG A 1 212 ? 4.262 16.297 -14.727 1 90.19 212 ARG A C 1
ATOM 1656 O O . ARG A 1 212 ? 5.07 17.047 -15.281 1 90.19 212 ARG A O 1
ATOM 1663 N N . GLU A 1 213 ? 3.812 16.422 -13.477 1 92.5 213 GLU A N 1
ATOM 1664 C CA . GLU A 1 213 ? 4.348 17.406 -12.547 1 92.5 213 GLU A CA 1
ATOM 1665 C C . GLU A 1 213 ? 4.668 16.781 -11.195 1 92.5 213 GLU A C 1
ATOM 1667 O O . GLU A 1 213 ? 4.246 15.656 -10.914 1 92.5 213 GLU A O 1
ATOM 1672 N N . VAL A 1 214 ? 5.445 17.484 -10.398 1 93.81 214 VAL A N 1
ATOM 1673 C CA . VAL A 1 214 ? 5.879 16.984 -9.102 1 93.81 214 VAL A CA 1
ATOM 1674 C C . VAL A 1 214 ? 4.66 16.688 -8.227 1 93.81 214 VAL A C 1
ATOM 1676 O O . VAL A 1 214 ? 4.66 15.727 -7.453 1 93.81 214 VAL A O 1
ATOM 1679 N N . GLU A 1 215 ? 3.623 17.422 -8.477 1 90.31 215 GLU A N 1
ATOM 1680 C CA . GLU A 1 215 ? 2.404 17.312 -7.68 1 90.31 215 GLU A CA 1
ATOM 1681 C C . GLU A 1 215 ? 1.704 15.984 -7.918 1 90.31 215 GLU A C 1
ATOM 1683 O O . GLU A 1 215 ? 0.837 15.586 -7.137 1 90.31 215 GLU A O 1
ATOM 1688 N N . ASP A 1 216 ? 2.088 15.312 -8.914 1 89.62 216 ASP A N 1
ATOM 1689 C CA . ASP A 1 216 ? 1.498 14.016 -9.227 1 89.62 216 ASP A CA 1
ATOM 1690 C C . ASP A 1 216 ? 2.102 12.914 -8.359 1 89.62 216 ASP A C 1
ATOM 1692 O O . ASP A 1 216 ? 1.563 11.805 -8.289 1 89.62 216 ASP A O 1
ATOM 1696 N N . LEU A 1 217 ? 3.25 13.258 -7.742 1 91.69 217 LEU A N 1
ATOM 1697 C CA . LEU A 1 217 ? 3.895 12.289 -6.855 1 91.69 217 LEU A CA 1
ATOM 1698 C C . LEU A 1 217 ? 3.334 12.398 -5.441 1 91.69 217 LEU A C 1
ATOM 1700 O O . LEU A 1 217 ? 3.576 13.383 -4.742 1 91.69 217 LEU A O 1
ATOM 1704 N N . HIS A 1 218 ? 2.613 11.414 -5.031 1 91.25 218 HIS A N 1
ATOM 1705 C CA . HIS A 1 218 ? 1.919 11.461 -3.75 1 91.25 218 HIS A CA 1
ATOM 1706 C C . HIS A 1 218 ? 2.783 10.883 -2.635 1 91.25 218 HIS A C 1
ATOM 1708 O O . HIS A 1 218 ? 2.332 10.016 -1.885 1 91.25 218 HIS A O 1
ATOM 1714 N N . TRP A 1 219 ? 3.953 11.453 -2.51 1 95.75 219 TRP A N 1
ATOM 1715 C CA . TRP A 1 219 ? 4.891 11.031 -1.471 1 95.75 219 TRP A CA 1
ATOM 1716 C C . TRP A 1 219 ? 4.535 11.664 -0.13 1 95.75 219 TRP A C 1
ATOM 1718 O O . TRP A 1 219 ? 3.906 12.727 -0.086 1 95.75 219 TRP A O 1
ATOM 1728 N N . ASP A 1 220 ? 4.895 11.008 0.918 1 96.88 220 ASP A N 1
ATOM 1729 C CA . ASP A 1 220 ? 4.617 11.453 2.279 1 96.88 220 ASP A CA 1
ATOM 1730 C C . ASP A 1 220 ? 5.371 12.742 2.594 1 96.88 220 ASP A C 1
ATOM 1732 O O . ASP A 1 220 ? 4.973 13.5 3.482 1 96.88 220 ASP A O 1
ATOM 1736 N N . VAL A 1 221 ? 6.457 12.922 2.062 1 98.25 221 VAL A N 1
ATOM 1737 C CA . VAL A 1 221 ? 7.25 14.148 2.02 1 98.25 221 VAL A CA 1
ATOM 1738 C C . VAL A 1 221 ? 7.785 14.367 0.606 1 98.25 221 VAL A C 1
ATOM 1740 O O . VAL A 1 221 ? 8.211 13.422 -0.06 1 98.25 221 VAL A O 1
ATOM 1743 N N . ARG A 1 222 ? 7.656 15.625 0.18 1 97.69 222 ARG A N 1
ATOM 1744 C CA . ARG A 1 222 ? 7.887 15.883 -1.237 1 97.69 222 ARG A CA 1
ATOM 1745 C C . ARG A 1 222 ? 8.664 17.172 -1.438 1 97.69 222 ARG A C 1
ATOM 1747 O O . ARG A 1 222 ? 8.344 18.203 -0.826 1 97.69 222 ARG A O 1
ATOM 1754 N N . PRO A 1 223 ? 9.719 17.094 -2.258 1 97.81 223 PRO A N 1
ATOM 1755 C CA . PRO A 1 223 ? 10.297 18.375 -2.686 1 97.81 223 PRO A CA 1
ATOM 1756 C C . PRO A 1 223 ? 9.367 19.156 -3.604 1 97.81 223 PRO A C 1
ATOM 1758 O O . PRO A 1 223 ? 8.711 18.578 -4.469 1 97.81 223 PRO A O 1
ATOM 1761 N N . GLN A 1 224 ? 9.234 20.375 -3.361 1 97.88 224 GLN A N 1
ATOM 1762 C CA . GLN A 1 224 ? 8.453 21.266 -4.211 1 97.88 224 GLN A CA 1
ATOM 1763 C C . GLN A 1 224 ? 9.32 22.359 -4.812 1 97.88 224 GLN A C 1
ATOM 1765 O O . GLN A 1 224 ? 9.328 23.5 -4.32 1 97.88 224 GLN A O 1
ATOM 1770 N N . PRO A 1 225 ? 9.938 22.031 -5.93 1 97.5 225 PRO A N 1
ATOM 1771 C CA . PRO A 1 225 ? 10.883 23 -6.496 1 97.5 225 PRO A CA 1
ATOM 1772 C C . PRO A 1 225 ? 10.203 24.297 -6.934 1 97.5 225 PRO A C 1
ATOM 1774 O O . PRO A 1 225 ? 10.797 25.375 -6.84 1 97.5 225 PRO A O 1
ATOM 1777 N N . GLY A 1 226 ? 9.031 24.203 -7.414 1 96.12 226 GLY A N 1
ATOM 1778 C CA . GLY A 1 226 ? 8.32 25.391 -7.875 1 96.12 226 GLY A CA 1
ATOM 1779 C C . GLY A 1 226 ? 8.039 26.375 -6.766 1 96.12 226 GLY A C 1
ATOM 1780 O O . GLY A 1 226 ? 7.941 27.578 -7.016 1 96.12 226 GLY A O 1
ATOM 1781 N N . PHE A 1 227 ? 7.941 25.891 -5.523 1 96.88 227 PHE A N 1
ATOM 1782 C CA . PHE A 1 227 ? 7.672 26.734 -4.367 1 96.88 227 PHE A CA 1
ATOM 1783 C C . PHE A 1 227 ? 8.938 26.953 -3.545 1 96.88 227 PHE A C 1
ATOM 1785 O O . PHE A 1 227 ? 8.977 27.797 -2.656 1 96.88 227 PHE A O 1
ATOM 1792 N N . GLY A 1 228 ? 9.969 26.203 -3.854 1 98.06 228 GLY A N 1
ATOM 1793 C CA . GLY A 1 228 ? 11.148 26.219 -3.006 1 98.06 228 GLY A CA 1
ATOM 1794 C C . GLY A 1 228 ? 10.875 25.75 -1.59 1 98.06 228 GLY A C 1
ATOM 1795 O O . GLY A 1 228 ? 11.266 26.406 -0.625 1 98.06 228 GLY A O 1
ATOM 1796 N N . THR A 1 229 ? 10.117 24.641 -1.478 1 98.69 229 THR A N 1
ATOM 1797 C CA . THR A 1 229 ? 9.766 24.156 -0.149 1 98.69 229 THR A CA 1
ATOM 1798 C C . THR A 1 229 ? 9.922 22.641 -0.064 1 98.69 229 THR A C 1
ATOM 1800 O O . THR A 1 229 ? 9.977 21.969 -1.09 1 98.69 229 THR A O 1
ATOM 1803 N N . VAL A 1 230 ? 10.133 22.125 1.118 1 98.69 230 VAL A N 1
ATOM 1804 C CA . VAL A 1 230 ? 9.844 20.734 1.446 1 98.69 230 VAL A CA 1
ATOM 1805 C C . VAL A 1 230 ? 8.43 20.625 2 1 98.69 230 VAL A C 1
ATOM 1807 O O . VAL A 1 230 ? 8.039 21.375 2.895 1 98.69 230 VAL A O 1
ATOM 1810 N N . GLU A 1 231 ? 7.699 19.75 1.42 1 98.81 231 GLU A N 1
ATOM 1811 C CA . GLU A 1 231 ? 6.297 19.578 1.788 1 98.81 231 GLU A CA 1
ATOM 1812 C C . GLU A 1 231 ? 6.078 18.281 2.551 1 98.81 231 GLU A C 1
ATOM 1814 O O . GLU A 1 231 ? 6.312 17.188 2.016 1 98.81 231 GLU A O 1
ATOM 1819 N N . VAL A 1 232 ? 5.691 18.391 3.795 1 98.81 232 VAL A N 1
ATOM 1820 C CA . VAL A 1 232 ? 5.293 17.219 4.574 1 98.81 232 VAL A CA 1
ATOM 1821 C C . VAL A 1 232 ? 3.803 16.953 4.375 1 98.81 232 VAL A C 1
ATOM 1823 O O . VAL A 1 232 ? 2.969 17.812 4.637 1 98.81 232 VAL A O 1
ATOM 1826 N N . ARG A 1 233 ? 3.492 15.695 3.961 1 97.94 233 ARG A N 1
ATOM 1827 C CA . ARG A 1 233 ? 2.139 15.414 3.492 1 97.94 233 ARG A CA 1
ATOM 1828 C C . ARG A 1 233 ? 1.541 14.219 4.223 1 97.94 233 ARG A C 1
ATOM 1830 O O . ARG A 1 233 ? 0.383 13.859 3.996 1 97.94 233 ARG A O 1
ATOM 1837 N N . THR A 1 234 ? 2.201 13.617 5.121 1 97.69 234 THR A N 1
ATOM 1838 C CA . THR A 1 234 ? 1.856 12.312 5.66 1 97.69 234 THR A CA 1
ATOM 1839 C C . THR A 1 234 ? 0.752 12.43 6.707 1 97.69 234 THR A C 1
ATOM 1841 O O . THR A 1 234 ? 0.124 11.43 7.066 1 97.69 234 THR A O 1
ATOM 1844 N N . MET A 1 235 ? 0.412 13.57 7.168 1 98.75 235 MET A N 1
ATOM 1845 C CA . MET A 1 235 ? -0.386 13.734 8.383 1 98.75 235 MET A CA 1
ATOM 1846 C C . MET A 1 235 ? -1.877 13.672 8.062 1 98.75 235 MET A C 1
ATOM 1848 O O . MET A 1 235 ? -2.322 14.195 7.043 1 98.75 235 MET A O 1
ATOM 1852 N N . ASP A 1 236 ? -2.676 13.031 8.945 1 98.81 236 ASP A N 1
ATOM 1853 C CA . ASP A 1 236 ? -4.129 13.164 8.891 1 98.81 236 ASP A CA 1
ATOM 1854 C C . ASP A 1 236 ? -4.555 14.625 9.039 1 98.81 236 ASP A C 1
ATOM 1856 O O . ASP A 1 236 ? -3.883 15.406 9.703 1 98.81 236 ASP A O 1
ATOM 1860 N N . ALA A 1 237 ? -5.66 14.93 8.445 1 98.75 237 ALA A N 1
ATOM 1861 C CA . ALA A 1 237 ? -6.301 16.172 8.883 1 98.75 237 ALA A CA 1
ATOM 1862 C C . ALA A 1 237 ? -6.582 16.141 10.383 1 98.75 237 ALA A C 1
ATOM 1864 O O . ALA A 1 237 ? -7.082 15.148 10.914 1 98.75 237 ALA A O 1
ATOM 1865 N N . VAL A 1 238 ? -6.145 17.188 11.031 1 98.19 238 VAL A N 1
ATOM 1866 C CA . VAL A 1 238 ? -6.387 17.297 12.461 1 98.19 238 VAL A CA 1
ATOM 1867 C C . VAL A 1 238 ? -7.633 18.141 12.711 1 98.19 238 VAL A C 1
ATOM 1869 O O . VAL A 1 238 ? -8.133 18.812 11.805 1 98.19 238 VAL A O 1
ATOM 1872 N N . THR A 1 239 ? -8.117 18.109 13.891 1 98.12 239 THR A N 1
ATOM 1873 C CA . THR A 1 239 ? -9.453 18.625 14.164 1 98.12 239 THR A CA 1
ATOM 1874 C C . THR A 1 239 ? -9.422 20.156 14.273 1 98.12 239 THR A C 1
ATOM 1876 O O . THR A 1 239 ? -10.336 20.828 13.805 1 98.12 239 THR A O 1
ATOM 1879 N N . THR A 1 240 ? -8.406 20.703 14.914 1 97.94 240 THR A N 1
ATOM 1880 C CA . THR A 1 240 ? -8.422 22.141 15.195 1 97.94 240 THR A CA 1
ATOM 1881 C C . THR A 1 240 ? -7.25 22.828 14.523 1 97.94 240 THR A C 1
ATOM 1883 O O . THR A 1 240 ? -6.258 22.188 14.164 1 97.94 240 THR A O 1
ATOM 1886 N N . VAL A 1 241 ? -7.379 24.141 14.344 1 98.19 241 VAL A N 1
ATOM 1887 C CA . VAL A 1 241 ? -6.289 24.953 13.82 1 98.19 241 VAL A CA 1
ATOM 1888 C C . VAL A 1 241 ? -5.117 24.938 14.805 1 98.19 241 VAL A C 1
ATOM 1890 O O . VAL A 1 241 ? -3.957 24.891 14.391 1 98.19 241 VAL A O 1
ATOM 1893 N N . SER A 1 242 ? -5.406 24.922 16.094 1 97.88 242 SER A N 1
ATOM 1894 C CA . SER A 1 242 ? -4.371 24.891 17.125 1 97.88 242 SER A CA 1
ATOM 1895 C C . SER A 1 242 ? -3.504 23.641 17 1 97.88 242 SER A C 1
ATOM 1897 O O . SER A 1 242 ? -2.277 23.719 17.109 1 97.88 242 SER A O 1
ATOM 1899 N N . GLU A 1 243 ? -4.141 22.531 16.812 1 98.12 243 GLU A N 1
ATOM 1900 C CA . GLU A 1 243 ? -3.395 21.297 16.609 1 98.12 243 GLU A CA 1
ATOM 1901 C C . GLU A 1 243 ? -2.529 21.359 15.359 1 98.12 243 GLU A C 1
ATOM 1903 O O . GLU A 1 243 ? -1.382 20.906 15.367 1 98.12 243 GLU A O 1
ATOM 1908 N N . ALA A 1 244 ? -3.104 21.875 14.289 1 98.62 244 ALA A N 1
ATOM 1909 C CA . ALA A 1 244 ? -2.385 21.984 13.023 1 98.62 244 ALA A CA 1
ATOM 1910 C C . ALA A 1 244 ? -1.15 22.859 13.164 1 98.62 244 ALA A C 1
ATOM 1912 O O . ALA A 1 244 ? -0.07 22.516 12.68 1 98.62 244 ALA A O 1
ATOM 1913 N N . VAL A 1 245 ? -1.319 23.984 13.828 1 98.38 245 VAL A N 1
ATOM 1914 C CA . VAL A 1 245 ? -0.233 24.938 13.969 1 98.38 245 VAL A CA 1
ATOM 1915 C C . VAL A 1 245 ? 0.852 24.375 14.875 1 98.38 245 VAL A C 1
ATOM 1917 O O . VAL A 1 245 ? 2.041 24.625 14.672 1 98.38 245 VAL A O 1
ATOM 1920 N N . ALA A 1 246 ? 0.474 23.641 15.898 1 98.69 246 ALA A N 1
ATOM 1921 C CA . ALA A 1 246 ? 1.459 22.969 16.75 1 98.69 246 ALA A CA 1
ATOM 1922 C C . ALA A 1 246 ? 2.326 22.016 15.93 1 98.69 246 ALA A C 1
ATOM 1924 O O . ALA A 1 246 ? 3.547 21.984 16.094 1 98.69 246 ALA A O 1
ATOM 1925 N N . LEU A 1 247 ? 1.733 21.266 15.055 1 98.88 247 LEU A N 1
ATOM 1926 C CA . LEU A 1 247 ? 2.473 20.344 14.188 1 98.88 247 LEU A CA 1
ATOM 1927 C C . LEU A 1 247 ? 3.377 21.109 13.234 1 98.88 247 LEU A C 1
ATOM 1929 O O . LEU A 1 247 ? 4.512 20.703 12.984 1 98.88 247 LEU A O 1
ATOM 1933 N N . ALA A 1 248 ? 2.83 22.203 12.688 1 98.88 248 ALA A N 1
ATOM 1934 C CA . ALA A 1 248 ? 3.648 23.031 11.812 1 98.88 248 ALA A CA 1
ATOM 1935 C C . ALA A 1 248 ? 4.883 23.547 12.547 1 98.88 248 ALA A C 1
ATOM 1937 O O . ALA A 1 248 ? 5.98 23.578 11.984 1 98.88 248 ALA A O 1
ATOM 1938 N N . ALA A 1 249 ? 4.672 23.969 13.789 1 98.88 249 ALA A N 1
ATOM 1939 C CA . ALA A 1 249 ? 5.789 24.469 14.594 1 98.88 249 ALA A CA 1
ATOM 1940 C C . ALA A 1 249 ? 6.82 23.359 14.828 1 98.88 249 ALA A C 1
ATOM 1942 O O . ALA A 1 249 ? 8.023 23.609 14.773 1 98.88 249 ALA A O 1
ATOM 1943 N N . LEU A 1 250 ? 6.375 22.188 15.109 1 98.88 250 LEU A N 1
ATOM 1944 C CA . LEU A 1 250 ? 7.27 21.047 15.273 1 98.88 250 LEU A CA 1
ATOM 1945 C C . LEU A 1 250 ? 8.094 20.812 14.008 1 98.88 250 LEU A C 1
ATOM 1947 O O . LEU A 1 250 ? 9.312 20.672 14.078 1 98.88 250 LEU A O 1
ATOM 1951 N N . ILE A 1 251 ? 7.449 20.797 12.867 1 98.94 251 ILE A N 1
ATOM 1952 C CA . ILE A 1 251 ? 8.109 20.531 11.594 1 98.94 251 ILE A CA 1
ATOM 1953 C C . ILE A 1 251 ? 9.102 21.641 11.281 1 98.94 251 ILE A C 1
ATOM 1955 O O . ILE A 1 251 ? 10.227 21.375 10.852 1 98.94 251 ILE A O 1
ATOM 1959 N N . ARG A 1 252 ? 8.664 22.891 11.492 1 98.94 252 ARG A N 1
ATOM 1960 C CA . ARG A 1 252 ? 9.531 24.031 11.234 1 98.94 252 ARG A CA 1
ATOM 1961 C C . ARG A 1 252 ? 10.773 23.984 12.117 1 98.94 252 ARG A C 1
ATOM 1963 O O . ARG A 1 252 ? 11.891 24.188 11.641 1 98.94 252 ARG A O 1
ATOM 1970 N N . SER A 1 253 ? 10.586 23.719 13.422 1 98.88 253 SER A N 1
ATOM 1971 C CA . SER A 1 253 ? 11.711 23.594 14.336 1 98.88 253 SER A CA 1
ATOM 1972 C C . SER A 1 253 ? 12.633 22.453 13.922 1 98.88 253 SER A C 1
ATOM 1974 O O . SER A 1 253 ? 13.852 22.578 13.992 1 98.88 253 SER A O 1
ATOM 1976 N N . LEU A 1 254 ? 12.047 21.344 13.531 1 98.81 254 LEU A N 1
ATOM 1977 C CA . LEU A 1 254 ? 12.82 20.188 13.086 1 98.81 254 LEU A CA 1
ATOM 1978 C C . LEU A 1 254 ? 13.656 20.531 11.859 1 98.81 254 LEU A C 1
ATOM 1980 O O . LEU A 1 254 ? 14.844 20.234 11.805 1 98.81 254 LEU A O 1
ATOM 1984 N N . VAL A 1 255 ? 13.023 21.156 10.867 1 98.81 255 VAL A N 1
ATOM 1985 C CA . VAL A 1 255 ? 13.742 21.531 9.648 1 98.81 255 VAL A CA 1
ATOM 1986 C C . VAL A 1 255 ? 14.859 22.516 9.992 1 98.81 255 VAL A C 1
ATOM 1988 O O . VAL A 1 255 ? 15.977 22.375 9.477 1 98.81 255 VAL A O 1
ATOM 1991 N N . ALA A 1 256 ? 14.562 23.5 10.844 1 98.75 256 ALA A N 1
ATOM 1992 C CA . ALA A 1 256 ? 15.602 24.438 11.281 1 98.75 256 ALA A CA 1
ATOM 1993 C C . ALA A 1 256 ? 16.781 23.688 11.906 1 98.75 256 ALA A C 1
ATOM 1995 O O . ALA A 1 256 ? 17.938 23.984 11.602 1 98.75 256 ALA A O 1
ATOM 1996 N N . TYR A 1 257 ? 16.453 22.766 12.742 1 98.5 257 TYR A N 1
ATOM 1997 C CA . TYR A 1 257 ? 17.484 21.969 13.398 1 98.5 257 TYR A CA 1
ATOM 1998 C C . TYR A 1 257 ? 18.297 21.172 12.375 1 98.5 257 TYR A C 1
ATOM 2000 O O . TYR A 1 257 ? 19.531 21.156 12.43 1 98.5 257 TYR A O 1
ATOM 2008 N N . LEU A 1 258 ? 17.625 20.484 11.445 1 98 258 LEU A N 1
ATOM 2009 C CA . LEU A 1 258 ? 18.266 19.625 10.453 1 98 258 LEU A CA 1
ATOM 2010 C C . LEU A 1 258 ? 19.125 20.438 9.5 1 98 258 LEU A C 1
ATOM 2012 O O . LEU A 1 258 ? 20.156 19.969 9.023 1 98 258 LEU A O 1
ATOM 2016 N N . ARG A 1 259 ? 18.75 21.688 9.234 1 97.19 259 ARG A N 1
ATOM 2017 C CA . ARG A 1 259 ? 19.516 22.562 8.367 1 97.19 259 ARG A CA 1
ATOM 2018 C C . ARG A 1 259 ? 20.875 22.906 8.992 1 97.19 259 ARG A C 1
ATOM 2020 O O . ARG A 1 259 ? 21.891 22.953 8.297 1 97.19 259 ARG A O 1
ATOM 2027 N N . GLU A 1 260 ? 20.844 23.047 10.273 1 95.81 260 GLU A N 1
ATOM 2028 C CA . GLU A 1 260 ? 22.016 23.609 10.945 1 95.81 260 GLU A CA 1
ATOM 2029 C C . GLU A 1 260 ? 22.891 22.516 11.531 1 95.81 260 GLU A C 1
ATOM 2031 O O . GLU A 1 260 ? 24.078 22.75 11.797 1 95.81 260 GLU A O 1
ATOM 2036 N N . THR A 1 261 ? 22.328 21.391 11.773 1 96.25 261 THR A N 1
ATOM 2037 C CA . THR A 1 261 ? 23.062 20.344 12.484 1 96.25 261 THR A CA 1
ATOM 2038 C C . THR A 1 261 ? 23.344 19.156 11.562 1 96.25 261 THR A C 1
ATOM 2040 O O . THR A 1 261 ? 22.438 18.375 11.273 1 96.25 261 THR A O 1
ATOM 2043 N N . PRO A 1 262 ? 24.531 18.984 11.266 1 93.31 262 PRO A N 1
ATOM 2044 C CA . PRO A 1 262 ? 24.859 17.812 10.438 1 93.31 262 PRO A CA 1
ATOM 2045 C C . PRO A 1 262 ? 24.547 16.484 11.133 1 93.31 262 PRO A C 1
ATOM 2047 O O . PRO A 1 262 ? 24.578 16.422 12.367 1 93.31 262 PRO A O 1
ATOM 2050 N N . ALA A 1 263 ? 24.328 15.477 10.336 1 89.38 263 ALA A N 1
ATOM 2051 C CA . ALA A 1 263 ? 23.875 14.18 10.828 1 89.38 263 ALA A CA 1
ATOM 2052 C C . ALA A 1 263 ? 24.828 13.625 11.883 1 89.38 263 ALA A C 1
ATOM 2054 O O . ALA A 1 263 ? 24.391 13.086 12.898 1 89.38 263 ALA A O 1
ATOM 2055 N N . HIS A 1 264 ? 26.109 13.742 11.672 1 90 264 HIS A N 1
ATOM 2056 C CA . HIS A 1 264 ? 27.109 13.133 12.555 1 90 264 HIS A CA 1
ATOM 2057 C C . HIS A 1 264 ? 27.156 13.844 13.898 1 90 264 HIS A C 1
ATOM 2059 O O . HIS A 1 264 ? 27.734 13.328 14.859 1 90 264 HIS A O 1
ATOM 2065 N N . GLU A 1 265 ? 26.594 15.047 14.016 1 94.19 265 GLU A N 1
ATOM 2066 C CA . GLU A 1 265 ? 26.625 15.828 15.25 1 94.19 265 GLU A CA 1
ATOM 2067 C C . GLU A 1 265 ? 25.312 15.656 16.031 1 94.19 265 GLU A C 1
ATOM 2069 O O . GLU A 1 265 ? 25.188 16.141 17.156 1 94.19 265 GLU A O 1
ATOM 2074 N N . ARG A 1 266 ? 24.375 15.016 15.453 1 93.62 266 ARG A N 1
ATOM 2075 C CA . ARG A 1 266 ? 23.078 14.844 16.109 1 93.62 266 ARG A CA 1
ATOM 2076 C C . ARG A 1 266 ? 23.156 13.773 17.203 1 93.62 266 ARG A C 1
ATOM 2078 O O . ARG A 1 266 ? 23.844 12.766 17.031 1 93.62 266 ARG A O 1
ATOM 2085 N N . PRO A 1 267 ? 22.562 14.008 18.297 1 92.12 267 PRO A N 1
ATOM 2086 C CA . PRO A 1 267 ? 22.641 13.062 19.422 1 92.12 267 PRO A CA 1
ATOM 2087 C C . PRO A 1 267 ? 22.094 11.688 19.078 1 92.12 267 PRO A C 1
ATOM 2089 O O . PRO A 1 267 ? 21.25 11.555 18.188 1 92.12 267 PRO A O 1
ATOM 2092 N N . PRO A 1 268 ? 22.625 10.727 19.859 1 86.69 268 PRO A N 1
ATOM 2093 C CA . PRO A 1 268 ? 22.062 9.383 19.688 1 86.69 268 PRO A CA 1
ATOM 2094 C C . PRO A 1 268 ? 20.594 9.297 20.078 1 86.69 268 PRO A C 1
ATOM 2096 O O . PRO A 1 268 ? 20.125 10.062 20.922 1 86.69 268 PRO A O 1
ATOM 2099 N N . GLY A 1 269 ? 19.891 8.508 19.453 1 85.94 269 GLY A N 1
ATOM 2100 C CA . GLY A 1 269 ? 18.5 8.297 19.828 1 85.94 269 GLY A CA 1
ATOM 2101 C C . GLY A 1 269 ? 17.516 8.992 18.891 1 85.94 269 GLY A C 1
ATOM 2102 O O . GLY A 1 269 ? 16.344 8.633 18.844 1 85.94 269 GLY A O 1
ATOM 2103 N N . LEU A 1 270 ? 18.016 10.078 18.25 1 93.12 270 LEU A N 1
ATOM 2104 C CA . LEU A 1 270 ? 17.141 10.688 17.25 1 93.12 270 LEU A CA 1
ATOM 2105 C C . LEU A 1 270 ? 17.031 9.805 16.016 1 93.12 270 LEU A C 1
ATOM 2107 O O . LEU A 1 270 ? 17.984 9.125 15.648 1 93.12 270 LEU A O 1
ATOM 2111 N N . PRO A 1 271 ? 15.867 9.891 15.422 1 95 271 PRO A N 1
ATOM 2112 C CA . PRO A 1 271 ? 15.656 9.039 14.25 1 95 271 PRO A CA 1
ATOM 2113 C C . PRO A 1 271 ? 16.656 9.32 13.133 1 95 271 PRO A C 1
ATOM 2115 O O . PRO A 1 271 ? 16.984 10.477 12.875 1 95 271 PRO A O 1
ATOM 2118 N N . ARG A 1 272 ? 17.156 8.273 12.578 1 93.44 272 ARG A N 1
ATOM 2119 C CA . ARG A 1 272 ? 18 8.312 11.391 1 93.44 272 ARG A CA 1
ATOM 2120 C C . ARG A 1 272 ? 17.438 7.426 10.289 1 93.44 272 ARG A C 1
ATOM 2122 O O . ARG A 1 272 ? 16.594 6.566 10.547 1 93.44 272 ARG A O 1
ATOM 2129 N N . ARG A 1 273 ? 17.906 7.719 9.109 1 93.88 273 ARG A N 1
ATOM 2130 C CA . ARG A 1 273 ? 17.422 6.934 7.98 1 93.88 273 ARG A CA 1
ATOM 2131 C C . ARG A 1 273 ? 17.75 5.457 8.156 1 93.88 273 ARG A C 1
ATOM 2133 O O . ARG A 1 273 ? 18.875 5.109 8.539 1 93.88 273 ARG A O 1
ATOM 2140 N N . LEU A 1 274 ? 16.781 4.652 7.949 1 95.12 274 LEU A N 1
ATOM 2141 C CA . LEU A 1 274 ? 16.906 3.201 8.039 1 95.12 274 LEU A CA 1
ATOM 2142 C C . LEU A 1 274 ? 16.703 2.551 6.676 1 95.12 274 LEU A C 1
ATOM 2144 O O . LEU A 1 274 ? 16.328 3.225 5.711 1 95.12 274 LEU A O 1
ATOM 2148 N N . PRO A 1 275 ? 17.062 1.231 6.617 1 93.06 275 PRO A N 1
ATOM 2149 C CA . PRO A 1 275 ? 16.672 0.534 5.391 1 93.06 275 PRO A CA 1
ATOM 2150 C C . PRO A 1 275 ? 15.172 0.639 5.105 1 93.06 275 PRO A C 1
ATOM 2152 O O . PRO A 1 275 ? 14.367 0.746 6.039 1 93.06 275 PRO A O 1
ATOM 2155 N N . ASP A 1 276 ? 14.852 0.561 3.844 1 91.31 276 ASP A N 1
ATOM 2156 C CA . ASP A 1 276 ? 13.492 0.817 3.387 1 91.31 276 ASP A CA 1
ATOM 2157 C C . ASP A 1 276 ? 12.492 -0.083 4.109 1 91.31 276 ASP A C 1
ATOM 2159 O O . ASP A 1 276 ? 11.391 0.353 4.453 1 91.31 276 ASP A O 1
ATOM 2163 N N . TRP A 1 277 ? 12.852 -1.336 4.305 1 91.56 277 TRP A N 1
ATOM 2164 C CA . TRP A 1 277 ? 11.93 -2.258 4.961 1 91.56 277 TRP A CA 1
ATOM 2165 C C . TRP A 1 277 ? 11.578 -1.771 6.363 1 91.56 277 TRP A C 1
ATOM 2167 O O . TRP A 1 277 ? 10.438 -1.892 6.805 1 91.56 277 TRP A O 1
ATOM 2177 N N . ALA A 1 278 ? 12.531 -1.221 7.07 1 95.06 278 ALA A N 1
ATOM 2178 C CA . ALA A 1 278 ? 12.312 -0.733 8.43 1 95.06 278 ALA A CA 1
ATOM 2179 C C . ALA A 1 278 ? 11.477 0.547 8.43 1 95.06 278 ALA A C 1
ATOM 2181 O O . ALA A 1 278 ? 10.602 0.729 9.273 1 95.06 278 ALA A O 1
ATOM 2182 N N . GLU A 1 279 ? 11.773 1.414 7.461 1 95.06 279 GLU A N 1
ATOM 2183 C CA . GLU A 1 279 ? 11 2.646 7.348 1 95.06 279 GLU A CA 1
ATOM 2184 C C . GLU A 1 279 ? 9.531 2.352 7.062 1 95.06 279 GLU A C 1
ATOM 2186 O O . GLU A 1 279 ? 8.641 2.975 7.648 1 95.06 279 GLU A O 1
ATOM 2191 N N . ARG A 1 280 ? 9.32 1.431 6.203 1 92.31 280 ARG A N 1
ATOM 2192 C CA . ARG A 1 280 ? 7.949 1.046 5.867 1 92.31 280 ARG A CA 1
ATOM 2193 C C . ARG A 1 280 ? 7.238 0.449 7.078 1 92.31 280 ARG A C 1
ATOM 2195 O O . ARG A 1 280 ? 6.062 0.731 7.312 1 92.31 280 ARG A O 1
ATOM 2202 N N . GLU A 1 281 ? 7.918 -0.4 7.75 1 94.31 281 GLU A N 1
ATOM 2203 C CA . GLU A 1 281 ? 7.355 -0.998 8.953 1 94.31 281 GLU A CA 1
ATOM 2204 C C . GLU A 1 281 ? 7.012 0.068 9.992 1 94.31 281 GLU A C 1
ATOM 2206 O O . GLU A 1 281 ? 5.965 -0.002 10.641 1 94.31 281 GLU A O 1
ATOM 2211 N N . ASN A 1 282 ? 7.918 0.995 10.172 1 96.69 282 ASN A N 1
ATOM 2212 C CA . ASN A 1 282 ? 7.668 2.08 11.117 1 96.69 282 ASN A CA 1
ATOM 2213 C C . ASN A 1 282 ? 6.426 2.879 10.734 1 96.69 282 ASN A C 1
ATOM 2215 O O . ASN A 1 282 ? 5.66 3.301 11.602 1 96.69 282 ASN A O 1
ATOM 2219 N N . HIS A 1 283 ? 6.328 3.115 9.484 1 95.19 283 HIS A N 1
ATOM 2220 C CA . HIS A 1 283 ? 5.137 3.797 8.984 1 95.19 283 HIS A CA 1
ATOM 2221 C C . HIS A 1 283 ? 3.871 3.025 9.336 1 95.19 283 HIS A C 1
ATOM 2223 O O . HIS A 1 283 ? 2.91 3.604 9.852 1 95.19 283 HIS A O 1
ATOM 2229 N N . PHE A 1 284 ? 3.887 1.777 9.094 1 94.12 284 PHE A N 1
ATOM 2230 C CA . PHE A 1 284 ? 2.748 0.918 9.391 1 94.12 284 PHE A CA 1
ATOM 2231 C C . PHE A 1 284 ? 2.43 0.937 10.883 1 94.12 284 PHE A C 1
ATOM 2233 O O . PHE A 1 284 ? 1.28 1.14 11.273 1 94.12 284 PHE A O 1
ATOM 2240 N N . ARG A 1 285 ? 3.418 0.756 11.672 1 95.56 285 ARG A N 1
ATOM 2241 C CA . ARG A 1 285 ? 3.232 0.7 13.117 1 95.56 285 ARG A CA 1
ATOM 2242 C C . ARG A 1 285 ? 2.658 2.01 13.648 1 95.56 285 ARG A C 1
ATOM 2244 O O . ARG A 1 285 ? 1.791 2.004 14.523 1 95.56 285 ARG A O 1
ATOM 2251 N N . ALA A 1 286 ? 3.184 3.074 13.109 1 97.38 286 ALA A N 1
ATOM 2252 C CA . ALA A 1 286 ? 2.697 4.383 13.531 1 97.38 286 ALA A CA 1
ATOM 2253 C C . ALA A 1 286 ? 1.221 4.559 13.188 1 97.38 286 ALA A C 1
ATOM 2255 O O . ALA A 1 286 ? 0.455 5.121 13.977 1 97.38 286 ALA A O 1
ATOM 2256 N N . SER A 1 287 ? 0.83 4.086 12.023 1 96.19 287 SER A N 1
ATOM 2257 C CA . SER A 1 287 ? -0.565 4.215 11.609 1 96.19 287 SER A CA 1
ATOM 2258 C C . SER A 1 287 ? -1.474 3.338 12.469 1 96.19 287 SER A C 1
ATOM 2260 O O . SER A 1 287 ? -2.648 3.658 12.664 1 96.19 287 SER A O 1
ATOM 2262 N N . HIS A 1 288 ? -0.941 2.264 12.992 1 94.81 288 HIS A N 1
ATOM 2263 C CA . HIS A 1 288 ? -1.691 1.298 13.789 1 94.81 288 HIS A CA 1
ATOM 2264 C C . HIS A 1 288 ? -1.834 1.765 15.227 1 94.81 288 HIS A C 1
ATOM 2266 O O . HIS A 1 288 ? -2.945 2.014 15.703 1 94.81 288 HIS A O 1
ATOM 2272 N N . GLU A 1 289 ? -0.69 2.057 15.875 1 96.06 289 GLU A N 1
ATOM 2273 C CA . GLU A 1 289 ? -0.702 2.256 17.312 1 96.06 289 GLU A CA 1
ATOM 2274 C C . GLU A 1 289 ? -0.34 3.695 17.672 1 96.06 289 GLU A C 1
ATOM 2276 O O . GLU A 1 289 ? -0.312 4.055 18.859 1 96.06 289 GLU A O 1
ATOM 2281 N N . ALA A 1 290 ? -0.095 4.457 16.672 1 97.69 290 ALA A N 1
ATOM 2282 C CA . ALA A 1 290 ? 0.227 5.867 16.875 1 97.69 290 ALA A CA 1
ATOM 2283 C C . ALA A 1 290 ? 1.354 6.043 17.875 1 97.69 290 ALA A C 1
ATOM 2285 O O . ALA A 1 290 ? 2.449 5.504 17.703 1 97.69 290 ALA A O 1
ATOM 2286 N N . LEU A 1 291 ? 1.077 6.777 18.969 1 97.88 291 LEU A N 1
ATOM 2287 C CA . LEU A 1 291 ? 2.123 7.16 19.906 1 97.88 291 LEU A CA 1
ATOM 2288 C C . LEU A 1 291 ? 2.605 5.953 20.703 1 97.88 291 LEU A C 1
ATOM 2290 O O . LEU A 1 291 ? 3.742 5.934 21.172 1 97.88 291 LEU A O 1
ATOM 2294 N N . GLY A 1 292 ? 1.811 4.945 20.828 1 96.94 292 GLY A N 1
ATOM 2295 C CA . GLY A 1 292 ? 2.178 3.744 21.562 1 96.94 292 GLY A CA 1
ATOM 2296 C C . GLY A 1 292 ? 2.965 2.75 20.719 1 96.94 292 GLY A C 1
ATOM 2297 O O . GLY A 1 292 ? 3.438 1.736 21.234 1 96.94 292 GLY A O 1
ATOM 2298 N N . ALA A 1 293 ? 3.154 3.072 19.484 1 97.12 293 ALA A N 1
ATOM 2299 C CA . ALA A 1 293 ? 3.857 2.154 18.594 1 97.12 293 ALA A CA 1
ATOM 2300 C C . ALA A 1 293 ? 5.344 2.088 18.938 1 97.12 293 ALA A C 1
ATOM 2302 O O . ALA A 1 293 ? 5.938 3.086 19.359 1 97.12 293 ALA A O 1
ATOM 2303 N N . ARG A 1 294 ? 5.883 0.916 18.766 1 96.88 294 ARG A N 1
ATOM 2304 C CA . ARG A 1 294 ? 7.328 0.727 18.859 1 96.88 294 ARG A CA 1
ATOM 2305 C C . ARG A 1 294 ? 7.996 0.826 17.5 1 96.88 294 ARG A C 1
ATOM 2307 O O . ARG A 1 294 ? 7.871 -0.084 16.672 1 96.88 294 ARG A O 1
ATOM 2314 N N . ARG A 1 295 ? 8.641 1.889 17.297 1 96.69 295 ARG A N 1
ATOM 2315 C CA . ARG A 1 295 ? 9.312 2.092 16.016 1 96.69 295 ARG A CA 1
ATOM 2316 C C . ARG A 1 295 ? 10.695 1.441 16.016 1 96.69 295 ARG A C 1
ATOM 2318 O O . ARG A 1 295 ? 11.406 1.474 17.016 1 96.69 295 ARG A O 1
ATOM 2325 N N . ILE A 1 296 ? 11.055 0.852 14.906 1 97.25 296 ILE A N 1
ATOM 2326 C CA . ILE A 1 296 ? 12.406 0.341 14.695 1 97.25 296 ILE A CA 1
ATOM 2327 C C . ILE A 1 296 ? 13.398 1.497 14.711 1 97.25 296 ILE A C 1
ATOM 2329 O O . ILE A 1 296 ? 13.242 2.477 13.977 1 97.25 296 ILE A O 1
ATOM 2333 N N . ALA A 1 297 ? 14.469 1.324 15.547 1 96.38 297 ALA A N 1
ATOM 2334 C CA . ALA A 1 297 ? 15.359 2.449 15.828 1 96.38 297 ALA A CA 1
ATOM 2335 C C . ALA A 1 297 ? 16.6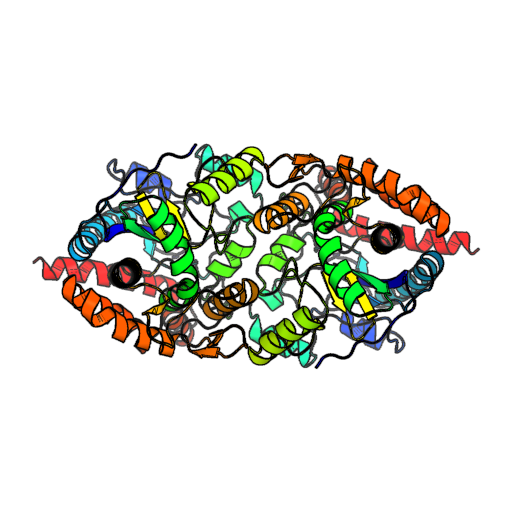72 2.312 15.055 1 96.38 297 ALA A C 1
ATOM 2337 O O . ALA A 1 297 ? 17.391 3.297 14.859 1 96.38 297 ALA A O 1
ATOM 2338 N N . ASN A 1 298 ? 17 1.113 14.703 1 94.69 298 ASN A N 1
ATOM 2339 C CA . ASN A 1 298 ? 18.25 0.908 13.977 1 94.69 298 ASN A CA 1
ATOM 2340 C C . ASN A 1 298 ? 18.203 -0.349 13.109 1 94.69 298 ASN A C 1
ATOM 2342 O O . ASN A 1 298 ? 17.203 -1.071 13.117 1 94.69 298 ASN A O 1
ATOM 2346 N N . ALA A 1 299 ? 19.25 -0.558 12.383 1 91.94 299 ALA A N 1
ATOM 2347 C CA . ALA A 1 299 ? 19.297 -1.625 11.383 1 91.94 299 ALA A CA 1
ATOM 2348 C C . ALA A 1 299 ? 19.344 -2.996 12.055 1 91.94 299 ALA A C 1
ATOM 2350 O O . ALA A 1 299 ? 19.141 -4.02 11.391 1 91.94 299 ALA A O 1
ATOM 2351 N N . HIS A 1 300 ? 19.547 -3.07 13.383 1 93.88 300 HIS A N 1
ATOM 2352 C CA . HIS A 1 300 ? 19.609 -4.34 14.094 1 93.88 300 HIS A CA 1
ATOM 2353 C C . HIS A 1 300 ? 18.25 -4.742 14.625 1 93.88 300 HIS A C 1
ATOM 2355 O O . HIS A 1 300 ? 18.094 -5.828 15.195 1 93.88 300 HIS A O 1
ATOM 2361 N N . GLY A 1 301 ? 17.281 -3.889 14.438 1 95.06 301 GLY A N 1
ATOM 2362 C CA . GLY A 1 301 ? 15.906 -4.238 14.781 1 95.06 301 GLY A CA 1
ATOM 2363 C C . GLY A 1 301 ? 15.523 -3.824 16.188 1 95.06 301 GLY A C 1
ATOM 2364 O O . GLY A 1 301 ? 14.484 -4.238 16.703 1 95.06 301 GLY A O 1
ATOM 2365 N N . GLU A 1 302 ? 16.391 -3.072 16.828 1 96.12 302 GLU A N 1
ATOM 2366 C CA . GLU A 1 302 ? 15.984 -2.508 18.109 1 96.12 302 GLU A CA 1
ATOM 2367 C C . GLU A 1 302 ? 14.867 -1.48 17.938 1 96.12 302 GLU A C 1
ATOM 2369 O O . GLU A 1 302 ? 14.789 -0.815 16.906 1 96.12 302 GLU A O 1
ATOM 2374 N N . SER A 1 303 ? 14 -1.402 18.922 1 96.12 303 SER A N 1
ATOM 2375 C CA . SER A 1 303 ? 12.836 -0.536 18.781 1 96.12 303 SER A CA 1
ATOM 2376 C C . SER A 1 303 ? 12.688 0.387 19.984 1 96.12 303 SER A C 1
ATOM 2378 O O . SER A 1 303 ? 13.227 0.109 21.047 1 96.12 303 SER A O 1
ATOM 2380 N N . MET A 1 304 ? 12.094 1.436 19.797 1 95.75 304 MET A N 1
ATOM 2381 C CA . MET A 1 304 ? 11.734 2.424 20.812 1 95.75 304 MET A CA 1
ATOM 2382 C C . MET A 1 304 ? 10.312 2.939 20.594 1 95.75 304 MET A C 1
ATOM 2384 O O . MET A 1 304 ? 9.867 3.078 19.453 1 95.75 304 MET A O 1
ATOM 2388 N N . ARG A 1 305 ? 9.719 3.289 21.672 1 97.25 305 ARG A N 1
ATOM 2389 C CA . ARG A 1 305 ? 8.359 3.801 21.531 1 97.25 305 ARG A CA 1
ATOM 2390 C C . ARG A 1 305 ? 8.352 5.18 20.891 1 97.25 305 ARG A C 1
ATOM 2392 O O . ARG A 1 305 ? 9.242 5.996 21.141 1 97.25 305 ARG A O 1
ATOM 2399 N N . ILE A 1 306 ? 7.324 5.469 20.141 1 97.94 306 ILE A N 1
ATOM 2400 C CA . ILE A 1 306 ? 7.246 6.727 19.406 1 97.94 306 ILE A CA 1
ATOM 2401 C C . ILE A 1 306 ? 7.047 7.883 20.391 1 97.94 306 ILE A C 1
ATOM 2403 O O . ILE A 1 306 ? 7.598 8.969 20.188 1 97.94 306 ILE A O 1
ATOM 2407 N N . ASP A 1 307 ? 6.223 7.652 21.453 1 98 307 ASP A N 1
ATOM 2408 C CA . ASP A 1 307 ? 6.012 8.734 22.406 1 98 307 ASP A CA 1
ATOM 2409 C C . ASP A 1 307 ? 7.316 9.117 23.109 1 98 307 ASP A C 1
ATOM 2411 O O . ASP A 1 307 ? 7.621 10.297 23.266 1 98 307 ASP A O 1
ATOM 2415 N N . GLU A 1 308 ? 8.164 8.125 23.422 1 96.56 308 GLU A N 1
ATOM 2416 C CA . GLU A 1 308 ? 9.461 8.383 24.047 1 96.56 308 GLU A CA 1
ATOM 2417 C C . GLU A 1 308 ? 10.398 9.109 23.094 1 96.56 308 GLU A C 1
ATOM 2419 O O . GLU A 1 308 ? 11.094 10.055 23.5 1 96.56 308 GLU A O 1
ATOM 2424 N N . THR A 1 309 ? 10.438 8.641 21.922 1 96.31 309 THR A N 1
ATOM 2425 C CA . THR A 1 309 ? 11.281 9.273 20.922 1 96.31 309 THR A CA 1
ATOM 2426 C C . THR A 1 309 ? 10.828 10.711 20.656 1 96.31 309 THR A C 1
ATOM 2428 O O . THR A 1 309 ? 11.656 11.586 20.422 1 96.31 309 THR A O 1
ATOM 2431 N N . THR A 1 310 ? 9.539 10.938 20.641 1 97.88 310 THR A N 1
ATOM 2432 C CA . THR A 1 310 ? 9 12.281 20.422 1 97.88 310 THR A CA 1
ATOM 2433 C C . THR A 1 310 ? 9.383 13.211 21.562 1 97.88 310 THR A C 1
ATOM 2435 O O . THR A 1 310 ? 9.742 14.367 21.344 1 97.88 310 THR A O 1
ATOM 2438 N N . GLU A 1 311 ? 9.312 12.734 22.781 1 97.19 311 GLU A N 1
ATOM 2439 C CA . GLU A 1 311 ? 9.734 13.531 23.922 1 97.19 311 GLU A CA 1
ATOM 2440 C C . GLU A 1 311 ? 11.195 13.953 23.812 1 97.19 311 GLU A C 1
ATOM 2442 O O . GLU A 1 311 ? 11.531 15.109 24.062 1 97.19 311 GLU A O 1
ATOM 2447 N N . ARG A 1 312 ? 12.008 13.016 23.453 1 96.56 312 ARG A N 1
ATOM 2448 C CA . ARG A 1 312 ? 13.43 13.305 23.281 1 96.56 312 ARG A CA 1
ATOM 2449 C C . ARG A 1 312 ? 13.633 14.352 22.188 1 96.56 312 ARG A C 1
ATOM 2451 O O . ARG A 1 312 ? 14.461 15.258 22.344 1 96.56 312 ARG A O 1
ATOM 2458 N N . LEU A 1 313 ? 12.93 14.188 21.141 1 97.88 313 LEU A N 1
ATOM 2459 C CA . LEU A 1 313 ? 13.023 15.148 20.047 1 97.88 313 LEU A CA 1
ATOM 2460 C C . LEU A 1 313 ? 12.641 16.547 20.531 1 97.88 313 LEU A C 1
ATOM 2462 O O . LEU A 1 313 ? 13.305 17.531 20.188 1 97.88 313 LEU A O 1
ATOM 2466 N N . LEU A 1 314 ? 11.555 16.641 21.297 1 98.19 314 LEU A N 1
ATOM 2467 C CA . LEU A 1 314 ? 11.102 17.938 21.797 1 98.19 314 LEU A CA 1
ATOM 2468 C C . LEU A 1 314 ? 12.156 18.578 22.672 1 98.19 314 LEU A C 1
ATOM 2470 O O . LEU A 1 314 ? 12.344 19.797 22.641 1 98.19 314 LEU A O 1
ATOM 2474 N N . GLU A 1 315 ? 12.805 17.766 23.422 1 97.5 315 GLU A N 1
ATOM 2475 C CA . GLU A 1 315 ? 13.891 18.281 24.25 1 97.5 315 GLU A CA 1
ATOM 2476 C C . GLU A 1 315 ? 15.008 18.875 23.391 1 97.5 315 GLU A C 1
ATOM 2478 O O . GLU A 1 315 ? 15.523 19.953 23.688 1 97.5 315 GLU A O 1
ATOM 2483 N N . VAL A 1 316 ? 15.336 18.156 22.375 1 97.75 316 VAL A N 1
ATOM 2484 C CA . VAL A 1 316 ? 16.406 18.578 21.484 1 97.75 316 VAL A CA 1
ATOM 2485 C C . VAL A 1 316 ? 15.992 19.844 20.734 1 97.75 316 VAL A C 1
ATOM 2487 O O . VAL A 1 316 ? 16.828 20.719 20.469 1 97.75 316 VAL A O 1
ATOM 2490 N N . LEU A 1 317 ? 14.703 19.984 20.391 1 98.31 317 LEU A N 1
ATOM 2491 C CA . LEU A 1 317 ? 14.234 21.078 19.531 1 98.31 317 LEU A CA 1
ATOM 2492 C C . LEU A 1 317 ? 13.883 22.312 20.359 1 98.31 317 LEU A C 1
ATOM 2494 O O . LEU A 1 317 ? 13.68 23.391 19.812 1 98.31 317 LEU A O 1
ATOM 2498 N N . GLU A 1 318 ? 13.789 22.156 21.672 1 97.88 318 GLU A N 1
ATOM 2499 C CA . GLU A 1 318 ? 13.336 23.25 22.531 1 97.88 318 GLU A CA 1
ATOM 2500 C C . GLU A 1 318 ? 14.195 24.5 22.328 1 97.88 318 GLU A C 1
ATOM 2502 O O . GLU A 1 318 ? 13.664 25.594 22.141 1 97.88 318 GLU A O 1
ATOM 2507 N N . PRO A 1 319 ? 15.539 24.438 22.359 1 97.81 319 PRO A N 1
ATOM 2508 C CA . PRO A 1 319 ? 16.344 25.641 22.109 1 97.81 319 PRO A CA 1
ATOM 2509 C C . PRO A 1 319 ? 16.109 26.234 20.734 1 97.81 319 PRO A C 1
ATOM 2511 O O . PRO A 1 319 ? 16.188 27.453 20.562 1 97.81 319 PRO A O 1
ATOM 2514 N N . VAL A 1 320 ? 15.891 25.391 19.734 1 98.31 320 VAL A N 1
ATOM 2515 C CA . VAL A 1 320 ? 15.633 25.859 18.375 1 98.31 320 VAL A CA 1
ATOM 2516 C C . VAL A 1 320 ? 14.312 26.625 18.328 1 98.31 320 VAL A C 1
ATOM 2518 O O . VAL A 1 320 ? 14.25 27.734 17.797 1 98.31 320 VAL A O 1
ATOM 2521 N N . ALA A 1 321 ? 13.273 26.031 18.906 1 98.44 321 ALA A N 1
ATOM 2522 C CA . ALA A 1 321 ? 11.961 26.672 18.969 1 98.44 321 ALA A CA 1
ATOM 2523 C C . ALA A 1 321 ? 12.039 28 19.719 1 98.44 321 ALA A C 1
ATOM 2525 O O . ALA A 1 321 ? 11.391 28.969 19.344 1 98.44 321 ALA A O 1
ATOM 2526 N N . ALA A 1 322 ? 12.75 28 20.781 1 98.19 322 ALA A N 1
ATOM 2527 C CA . ALA A 1 322 ? 12.938 29.219 21.547 1 98.19 322 ALA A CA 1
ATOM 2528 C C . ALA A 1 322 ? 13.586 30.312 20.703 1 98.19 322 ALA A C 1
ATOM 2530 O O . ALA A 1 322 ? 13.18 31.469 20.766 1 98.19 322 ALA A O 1
ATOM 2531 N N . GLY A 1 323 ? 14.617 29.938 20 1 98.12 323 GLY A N 1
ATOM 2532 C CA . GLY A 1 323 ? 15.273 30.875 19.109 1 98.12 323 GLY A CA 1
ATOM 2533 C C . GLY A 1 323 ? 14.344 31.438 18.047 1 98.12 323 GLY A C 1
ATOM 2534 O O . GLY A 1 323 ? 14.5 32.594 17.625 1 98.12 323 GLY A O 1
ATOM 2535 N N . LEU A 1 324 ? 13.328 30.672 17.672 1 98 324 LEU A N 1
ATOM 2536 C CA . LEU A 1 324 ? 12.352 31.094 16.672 1 98 324 LEU A CA 1
ATOM 2537 C C . LEU A 1 324 ? 11.195 31.828 17.328 1 98 324 LEU A C 1
ATOM 2539 O O . LEU A 1 324 ? 10.32 32.375 16.625 1 98 324 LEU A O 1
ATOM 2543 N N . GLY A 1 325 ? 11.164 31.828 18.688 1 97.69 325 GLY A N 1
ATOM 2544 C CA . GLY A 1 325 ? 10.047 32.406 19.406 1 97.69 325 GLY A CA 1
ATOM 2545 C C . GLY A 1 325 ? 8.789 31.578 19.359 1 97.69 325 GLY A C 1
ATOM 2546 O O . GLY A 1 325 ? 7.676 32.125 19.375 1 97.69 325 GLY A O 1
ATOM 2547 N N . GLU A 1 326 ? 8.953 30.281 19.234 1 97.69 326 GLU A N 1
ATOM 2548 C CA . GLU A 1 326 ? 7.801 29.422 18.953 1 97.69 326 GLU A CA 1
ATOM 2549 C C . GLU A 1 326 ? 7.691 28.281 19.953 1 97.69 326 GLU A C 1
ATOM 2551 O O . GLU A 1 326 ? 7.031 27.281 19.672 1 97.69 326 GLU A O 1
ATOM 2556 N N . SER A 1 327 ? 8.328 28.391 21.156 1 97.69 327 SER A N 1
ATOM 2557 C CA . SER A 1 327 ? 8.344 27.344 22.172 1 97.69 327 SER A CA 1
ATOM 2558 C C . SER A 1 327 ? 6.93 26.984 22.609 1 97.69 327 SER A C 1
ATOM 2560 O O . SER A 1 327 ? 6.625 25.812 22.828 1 97.69 327 SER A O 1
ATOM 2562 N N . HIS A 1 328 ? 6.117 27.953 22.75 1 97 328 HIS A N 1
ATOM 2563 C CA . HIS A 1 328 ? 4.785 27.719 23.281 1 97 328 HIS A CA 1
ATOM 2564 C C . HIS A 1 328 ? 3.967 26.828 22.359 1 97 328 HIS A C 1
ATOM 2566 O O . HIS A 1 328 ? 3.074 26.109 22.797 1 97 328 HIS A O 1
ATOM 2572 N N . TYR A 1 329 ? 4.246 26.844 21.062 1 97.88 329 TYR A N 1
ATOM 2573 C CA . TYR A 1 329 ? 3.521 25.984 20.141 1 97.88 329 TYR A CA 1
ATOM 2574 C C . TYR A 1 329 ? 3.904 24.516 20.344 1 97.88 329 TYR A C 1
ATOM 2576 O O . TYR A 1 329 ? 3.094 23.625 20.094 1 97.88 329 TYR A O 1
ATOM 2584 N N . LEU A 1 330 ? 5.16 24.234 20.766 1 98.06 330 LEU A N 1
ATOM 2585 C CA . LEU A 1 330 ? 5.574 22.859 21.031 1 98.06 330 LEU A CA 1
ATOM 2586 C C . LEU A 1 330 ? 4.828 22.297 22.25 1 98.06 330 LEU A C 1
ATOM 2588 O O . LEU A 1 330 ? 4.73 21.078 22.406 1 98.06 330 LEU A O 1
ATOM 2592 N N . ASP A 1 331 ? 4.281 23.203 23.078 1 97.19 331 ASP A N 1
ATOM 2593 C CA . ASP A 1 331 ? 3.441 22.75 24.188 1 97.19 331 ASP A CA 1
ATOM 2594 C C . ASP A 1 331 ? 2.193 22.031 23.672 1 97.19 331 ASP A C 1
ATOM 2596 O O . ASP A 1 331 ? 1.688 21.125 24.328 1 97.19 331 ASP A O 1
ATOM 2600 N N . GLY A 1 332 ? 1.701 22.5 22.531 1 96.75 332 GLY A N 1
ATOM 2601 C CA . GLY A 1 332 ? 0.596 21.781 21.906 1 96.75 332 GLY A CA 1
ATOM 2602 C C . GLY A 1 332 ? 0.934 20.344 21.562 1 96.75 332 GLY A C 1
ATOM 2603 O O . GLY A 1 332 ? 0.103 19.453 21.719 1 96.75 332 GLY A O 1
ATOM 2604 N N . VAL A 1 333 ? 2.141 20.141 21.094 1 98.25 333 VAL A N 1
ATOM 2605 C CA . VAL A 1 333 ? 2.605 18.797 20.781 1 98.25 333 VAL A CA 1
ATOM 2606 C C . VAL A 1 333 ? 2.711 17.969 22.062 1 98.25 333 VAL A C 1
ATOM 2608 O O . VAL A 1 333 ? 2.307 16.812 22.109 1 98.25 333 VAL A O 1
ATOM 2611 N N . ARG A 1 334 ? 3.227 18.594 23.109 1 98 334 ARG A N 1
ATOM 2612 C CA . ARG A 1 334 ? 3.314 17.922 24.406 1 98 334 ARG A CA 1
ATOM 2613 C C . ARG A 1 334 ? 1.929 17.562 24.922 1 98 334 ARG A C 1
ATOM 2615 O O . ARG A 1 334 ? 1.755 16.516 25.562 1 98 334 ARG A O 1
ATOM 2622 N N . GLY A 1 335 ? 0.993 18.438 24.719 1 97.12 335 GLY A N 1
ATOM 2623 C CA . GLY A 1 335 ? -0.383 18.125 25.078 1 97.12 335 GLY A CA 1
ATOM 2624 C C . GLY A 1 335 ? -0.906 16.875 24.375 1 97.12 335 GLY A C 1
ATOM 2625 O O . GLY A 1 335 ? -1.549 16.031 25 1 97.12 335 GLY A O 1
ATOM 2626 N N . THR A 1 336 ? -0.624 16.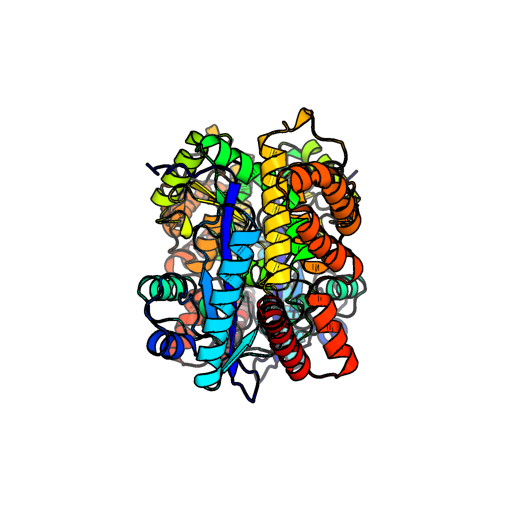781 23.094 1 97.31 336 THR A N 1
ATOM 2627 C CA . THR A 1 336 ? -1.027 15.594 22.328 1 97.31 336 THR A CA 1
ATOM 2628 C C . THR A 1 336 ? -0.339 14.344 22.875 1 97.31 336 THR A C 1
ATOM 2630 O O . THR A 1 336 ? -0.952 13.273 22.969 1 97.31 336 THR A O 1
ATOM 2633 N N . LEU A 1 337 ? 0.938 14.445 23.234 1 97.5 337 LEU A N 1
ATOM 2634 C CA . LEU A 1 337 ? 1.661 13.328 23.828 1 97.5 337 LEU A CA 1
ATOM 2635 C C . LEU A 1 337 ? 0.978 12.852 25.109 1 97.5 337 LEU A C 1
ATOM 2637 O O . LEU A 1 337 ? 0.893 11.648 25.359 1 97.5 337 LEU A O 1
ATOM 2641 N N . ALA A 1 338 ? 0.459 13.781 25.844 1 96.62 338 ALA A N 1
ATOM 2642 C CA . ALA A 1 338 ? -0.13 13.477 27.141 1 96.62 338 ALA A CA 1
ATOM 2643 C C . ALA A 1 338 ? -1.545 12.93 26.984 1 96.62 338 ALA A C 1
ATOM 2645 O O . ALA A 1 338 ? -1.932 11.984 27.688 1 96.62 338 ALA A O 1
ATOM 2646 N N . GLN A 1 339 ? -2.297 13.5 26.062 1 95.69 339 GLN A N 1
ATOM 2647 C CA . GLN A 1 339 ? -3.725 13.211 26 1 95.69 339 GLN A CA 1
ATOM 2648 C C . GLN A 1 339 ? -4.031 12.242 24.859 1 95.69 339 GLN A C 1
ATOM 2650 O O . GLN A 1 339 ? -5.129 11.68 24.797 1 95.69 339 GLN A O 1
ATOM 2655 N N . GLY A 1 340 ? -3.082 12.078 23.969 1 96.69 340 GLY A N 1
ATOM 2656 C CA . GLY A 1 340 ? -3.309 11.273 22.797 1 96.69 340 GLY A CA 1
ATOM 2657 C C . GLY A 1 340 ? -3.756 12.078 21.594 1 96.69 340 GLY A C 1
ATOM 2658 O O . GLY A 1 340 ? -4.203 13.219 21.734 1 96.69 340 GLY A O 1
ATOM 2659 N N . PRO A 1 341 ? -3.543 11.531 20.438 1 97.75 341 PRO A N 1
ATOM 2660 C CA . PRO A 1 341 ? -3.986 12.219 19.219 1 97.75 341 PRO A CA 1
ATOM 2661 C C . PRO A 1 341 ? -5.504 12.188 19.047 1 97.75 341 PRO A C 1
ATOM 2663 O O . PRO A 1 341 ? -6.223 11.727 19.938 1 97.75 341 PRO A O 1
ATOM 2666 N N . GLY A 1 342 ? -5.961 12.781 17.906 1 98.38 342 GLY A N 1
ATOM 2667 C CA . GLY A 1 342 ? -7.387 12.875 17.656 1 98.38 342 GLY A CA 1
ATOM 2668 C C . GLY A 1 342 ? -8.078 11.523 17.625 1 98.38 342 GLY A C 1
ATOM 2669 O O . GLY A 1 342 ? -9.242 11.406 18 1 98.38 342 GLY A O 1
ATOM 2670 N N . SER A 1 343 ? -7.406 10.484 17.219 1 98.62 343 SER A N 1
ATOM 2671 C CA . SER A 1 343 ? -7.988 9.148 17.172 1 98.62 343 SER A CA 1
ATOM 2672 C C . SER A 1 343 ? -8.406 8.672 18.547 1 98.62 343 SER A C 1
ATOM 2674 O O . SER A 1 343 ? -9.461 8.047 18.703 1 98.62 343 SER A O 1
ATOM 2676 N N . ALA A 1 344 ? -7.586 8.922 19.547 1 98.06 344 ALA A N 1
ATOM 2677 C CA . ALA A 1 344 ? -7.918 8.531 20.906 1 98.06 344 ALA A CA 1
ATOM 2678 C C . ALA A 1 344 ? -9.18 9.242 21.391 1 98.06 344 ALA A C 1
ATOM 2680 O O . ALA A 1 344 ? -10.031 8.633 22.047 1 98.06 344 ALA A O 1
ATOM 2681 N N . ARG A 1 345 ? -9.32 10.508 21.094 1 97.94 345 ARG A N 1
ATOM 2682 C CA . ARG A 1 345 ? -10.5 11.273 21.469 1 97.94 345 ARG A CA 1
ATOM 2683 C C . ARG A 1 345 ? -11.75 10.719 20.797 1 97.94 345 ARG A C 1
ATOM 2685 O O . ARG A 1 345 ? -12.805 10.602 21.438 1 97.94 345 ARG A O 1
ATOM 2692 N N . GLN A 1 346 ? -11.68 10.406 19.562 1 98.69 346 GLN A N 1
ATOM 2693 C CA . GLN A 1 346 ? -12.805 9.828 18.828 1 98.69 346 GLN A CA 1
ATOM 2694 C C . GLN A 1 346 ? -13.25 8.516 19.469 1 98.69 346 GLN A C 1
ATOM 2696 O O . GLN A 1 346 ? -14.445 8.281 19.656 1 98.69 346 GLN A O 1
ATOM 2701 N N . LEU A 1 347 ? -12.289 7.684 19.734 1 98.38 347 LEU A N 1
ATOM 2702 C CA . LEU A 1 347 ? -12.594 6.387 20.328 1 98.38 347 LEU A CA 1
ATOM 2703 C C . LEU A 1 347 ? -13.266 6.555 21.688 1 98.38 347 LEU A C 1
ATOM 2705 O O . LEU A 1 347 ? -14.188 5.812 22.031 1 98.38 347 LEU A O 1
ATOM 2709 N N . GLN A 1 348 ? -12.797 7.48 22.438 1 98.31 348 GLN A N 1
ATOM 2710 C CA . GLN A 1 348 ? -13.391 7.742 23.75 1 98.31 348 GLN A CA 1
ATOM 2711 C C . GLN A 1 348 ? -14.859 8.156 23.625 1 98.31 348 GLN A C 1
ATOM 2713 O O . GLN A 1 348 ? -15.719 7.672 24.359 1 98.31 348 GLN A O 1
ATOM 2718 N N . VAL A 1 349 ? -15.141 9.086 22.734 1 98.56 349 VAL A N 1
ATOM 2719 C CA . VAL A 1 349 ? -16.516 9.531 22.5 1 98.56 349 VAL A CA 1
ATOM 2720 C C . VAL A 1 349 ? -17.375 8.344 22.094 1 98.56 349 VAL A C 1
ATOM 2722 O O . VAL A 1 349 ? -18.5 8.188 22.578 1 98.56 349 VAL A O 1
ATOM 2725 N N . HIS A 1 350 ? -16.859 7.555 21.203 1 98.56 350 HIS A N 1
ATOM 2726 C CA . HIS A 1 350 ? -17.609 6.391 20.75 1 98.56 350 HIS A CA 1
ATOM 2727 C C . HIS A 1 350 ? -17.875 5.426 21.906 1 98.56 350 HIS A C 1
ATOM 2729 O O . HIS A 1 350 ? -18.969 4.859 22 1 98.56 350 HIS A O 1
ATOM 2735 N N . GLU A 1 351 ? -16.875 5.207 22.688 1 97.75 351 GLU A N 1
ATOM 2736 C CA . GLU A 1 351 ? -17.031 4.324 23.844 1 97.75 351 GLU A CA 1
ATOM 2737 C C . GLU A 1 351 ? -18.094 4.84 24.797 1 97.75 351 GLU A C 1
ATOM 2739 O O . GLU A 1 351 ? -18.891 4.062 25.344 1 97.75 351 GLU A O 1
ATOM 2744 N N . GLU A 1 352 ? -18.141 6.07 24.969 1 98.12 352 GLU A N 1
ATOM 2745 C CA . GLU A 1 352 ? -19.047 6.699 25.938 1 98.12 352 GLU A CA 1
ATOM 2746 C C . GLU A 1 352 ? -20.469 6.781 25.375 1 98.12 352 GLU A C 1
ATOM 2748 O O . GLU A 1 352 ? -21.438 6.688 26.125 1 98.12 352 GLU A O 1
ATOM 2753 N N . THR A 1 353 ? -20.594 6.922 24.078 1 97.88 353 THR A N 1
ATOM 2754 C CA . THR A 1 353 ? -21.906 7.258 23.547 1 97.88 353 THR A CA 1
ATOM 2755 C C . THR A 1 353 ? -22.453 6.117 22.688 1 97.88 353 THR A C 1
ATOM 2757 O O . THR A 1 353 ? -23.656 6.055 22.422 1 97.88 353 THR A O 1
ATOM 2760 N N . GLY A 1 354 ? -21.578 5.32 22.188 1 96.88 354 GLY A N 1
ATOM 2761 C CA . GLY A 1 354 ? -21.953 4.258 21.266 1 96.88 354 GLY A CA 1
ATOM 2762 C C . GLY A 1 354 ? -22.391 4.773 19.922 1 96.88 354 GLY A C 1
ATOM 2763 O O . GLY A 1 354 ? -23.016 4.043 19.141 1 96.88 354 GLY A O 1
ATOM 2764 N N . SER A 1 355 ? -22.094 6.043 19.641 1 97.44 355 SER A N 1
ATOM 2765 C CA . SER A 1 355 ? -22.656 6.672 18.453 1 97.44 355 SER A CA 1
ATOM 2766 C C . SER A 1 355 ? -21.562 7.336 17.609 1 97.44 355 SER A C 1
ATOM 2768 O O . SER A 1 355 ? -20.828 8.195 18.109 1 97.44 355 SER A O 1
ATOM 2770 N N . LEU A 1 356 ? -21.469 6.945 16.406 1 98 356 LEU A N 1
ATOM 2771 C CA . LEU A 1 356 ? -20.5 7.555 15.492 1 98 356 LEU A CA 1
ATOM 2772 C C . LEU A 1 356 ? -20.938 8.969 15.102 1 98 356 LEU A C 1
ATOM 2774 O O . LEU A 1 356 ? -20.094 9.82 14.828 1 98 356 LEU A O 1
ATOM 2778 N N . GLU A 1 357 ? -22.219 9.188 15.062 1 97.56 357 GLU A N 1
ATOM 2779 C CA . GLU A 1 357 ? -22.719 10.539 14.852 1 97.56 357 GLU A CA 1
ATOM 2780 C C . GLU A 1 357 ? -22.219 11.492 15.93 1 97.56 357 GLU A C 1
ATOM 2782 O O . GLU A 1 357 ? -21.844 12.633 15.633 1 97.56 357 GLU A O 1
ATOM 2787 N N . GLN A 1 358 ? -22.188 10.992 17.141 1 98.31 358 GLN A N 1
ATOM 2788 C CA . GLN A 1 358 ? -21.688 11.812 18.234 1 98.31 358 GLN A CA 1
ATOM 2789 C C . GLN A 1 358 ? -20.188 12.055 18.125 1 98.31 358 GLN A C 1
ATOM 2791 O O . GLN A 1 358 ? -19.688 13.102 18.531 1 98.31 358 GLN A O 1
ATOM 2796 N N . VAL A 1 359 ? -19.484 11.094 17.562 1 98.69 359 VAL A N 1
ATOM 2797 C CA . VAL A 1 359 ? -18.062 11.281 17.312 1 98.69 359 VAL A CA 1
ATOM 2798 C C . VAL A 1 359 ? -17.859 12.453 16.359 1 98.69 359 VAL A C 1
ATOM 2800 O O . VAL A 1 359 ? -17.047 13.344 16.625 1 98.69 359 VAL A O 1
ATOM 2803 N N . VAL A 1 360 ? -18.641 12.508 15.266 1 98.62 360 VAL A N 1
ATOM 2804 C CA . VAL A 1 360 ? -18.516 13.578 14.281 1 98.62 360 VAL A CA 1
ATOM 2805 C C . VAL A 1 360 ? -18.953 14.906 14.898 1 98.62 360 VAL A C 1
ATOM 2807 O O . VAL A 1 360 ? -18.281 15.93 14.719 1 98.62 360 VAL A O 1
ATOM 2810 N N . ARG A 1 361 ? -20.031 14.844 15.617 1 98.19 361 ARG A N 1
ATOM 2811 C CA . ARG A 1 361 ? -20.5 16.047 16.281 1 98.19 361 ARG A CA 1
ATOM 2812 C C . ARG A 1 361 ? -19.438 16.625 17.203 1 98.19 361 ARG A C 1
ATOM 2814 O O . ARG A 1 361 ? -19.219 17.844 17.234 1 98.19 361 ARG A O 1
ATOM 2821 N N . ALA A 1 362 ? -18.812 15.781 17.938 1 98.38 362 ALA A N 1
ATOM 2822 C CA . ALA A 1 362 ? -17.766 16.219 18.859 1 98.38 362 ALA A CA 1
ATOM 2823 C C . ALA A 1 362 ? -16.625 16.906 18.094 1 98.38 362 ALA A C 1
ATOM 2825 O O . ALA A 1 362 ? -16.047 17.875 18.594 1 98.38 362 ALA A O 1
ATOM 2826 N N . GLN A 1 363 ? -16.266 16.422 16.969 1 98.19 363 GLN A N 1
ATOM 2827 C CA . GLN A 1 363 ? -15.211 17.031 16.156 1 98.19 363 GLN A CA 1
ATOM 2828 C C . GLN A 1 363 ? -15.633 18.406 15.648 1 98.19 363 GLN A C 1
ATOM 2830 O O . GLN A 1 363 ? -14.836 19.344 15.648 1 98.19 363 GLN A O 1
ATOM 2835 N N . VAL A 1 364 ? -16.875 18.469 15.172 1 98.38 364 VAL A N 1
ATOM 2836 C CA . VAL A 1 364 ? -17.422 19.75 14.703 1 98.38 364 VAL A CA 1
ATOM 2837 C C . VAL A 1 364 ? -17.359 20.781 15.828 1 98.38 364 VAL A C 1
ATOM 2839 O O . VAL A 1 364 ? -16.906 21.891 15.625 1 98.38 364 VAL A O 1
ATOM 2842 N N . GLU A 1 365 ? -17.797 20.359 16.953 1 97.75 365 GLU A N 1
ATOM 2843 C CA . GLU A 1 365 ? -17.844 21.266 18.109 1 97.75 365 GLU A CA 1
ATOM 2844 C C . GLU A 1 365 ? -16.453 21.641 18.562 1 97.75 365 GLU A C 1
ATOM 2846 O O . GLU A 1 365 ? -16.219 22.781 19 1 97.75 365 GLU A O 1
ATOM 2851 N N . HIS A 1 366 ? -15.57 20.688 18.5 1 97.88 366 HIS A N 1
ATOM 2852 C CA . HIS A 1 366 ? -14.195 20.953 18.906 1 97.88 366 HIS A CA 1
ATOM 2853 C C . HIS A 1 366 ? -13.555 22 18 1 97.88 366 HIS A C 1
ATOM 2855 O O . HIS A 1 366 ? -12.852 22.906 18.484 1 97.88 366 HIS A O 1
ATOM 2861 N N . LEU A 1 367 ? -13.742 21.906 16.734 1 98.06 367 LEU A N 1
ATOM 2862 C CA . LEU A 1 367 ? -13.234 22.891 15.789 1 98.06 367 LEU A CA 1
ATOM 2863 C C . LEU A 1 367 ? -13.828 24.266 16.078 1 98.06 367 LEU A C 1
ATOM 2865 O O . LEU A 1 367 ? -13.102 25.266 16.141 1 98.06 367 LEU A O 1
ATOM 2869 N N . ARG A 1 368 ? -15.102 24.312 16.281 1 96.38 368 ARG A N 1
ATOM 2870 C CA . ARG A 1 368 ? -15.773 25.578 16.516 1 96.38 368 ARG A CA 1
ATOM 2871 C C . ARG A 1 368 ? -15.273 26.234 17.812 1 96.38 368 ARG A C 1
ATOM 2873 O O . ARG A 1 368 ? -15.055 27.438 17.859 1 96.38 368 ARG A O 1
ATOM 2880 N N . ALA A 1 369 ? -15.133 25.406 18.812 1 96.81 369 ALA A N 1
ATOM 2881 C CA . ALA A 1 369 ? -14.609 25.922 20.078 1 96.81 369 ALA A CA 1
ATOM 2882 C C . ALA A 1 369 ? -13.211 26.5 19.891 1 96.81 369 ALA A C 1
ATOM 2884 O O . ALA A 1 369 ? -12.867 27.516 20.516 1 96.81 369 ALA A O 1
ATOM 2885 N N . ASP A 1 370 ? -12.43 25.844 19.125 1 96.81 370 ASP A N 1
ATOM 2886 C CA . ASP A 1 370 ? -11.07 26.297 18.859 1 96.81 370 ASP A CA 1
ATOM 2887 C C . ASP A 1 370 ? -11.086 27.641 18.109 1 96.81 370 ASP A C 1
ATOM 2889 O O . ASP A 1 370 ? -10.25 28.5 18.375 1 96.81 370 ASP A O 1
ATOM 2893 N N . LEU A 1 371 ? -11.992 27.797 17.141 1 95.5 371 LEU A N 1
ATOM 2894 C CA . LEU A 1 371 ? -12.086 29 16.344 1 95.5 371 LEU A CA 1
ATOM 2895 C C . LEU A 1 371 ? -12.625 30.172 17.172 1 95.5 371 LEU A C 1
ATOM 2897 O O . LEU A 1 371 ? -12.273 31.328 16.922 1 95.5 371 LEU A O 1
ATOM 2901 N N . ASP A 1 372 ? -13.484 29.891 18.109 1 91.12 372 ASP A N 1
ATOM 2902 C CA . ASP A 1 372 ? -14.086 30.922 18.953 1 91.12 372 ASP A CA 1
ATOM 2903 C C . ASP A 1 372 ? -13.086 31.438 19.984 1 91.12 372 ASP A C 1
ATOM 2905 O O . ASP A 1 372 ? -13.188 32.594 20.438 1 91.12 372 ASP A O 1
ATOM 2909 N N . ARG A 1 373 ? -12.258 30.609 20.5 1 78.38 373 ARG A N 1
ATOM 2910 C CA . ARG A 1 373 ? -11.266 31.047 21.484 1 78.38 373 ARG A CA 1
ATOM 2911 C C . ARG A 1 373 ? -10.422 32.188 20.922 1 78.38 373 ARG A C 1
ATOM 2913 O O . ARG A 1 373 ? -9.984 33.062 21.656 1 78.38 373 ARG A O 1
ATOM 2920 N N . SER A 1 374 ? -10.117 32.156 19.75 1 61.34 374 SER A N 1
ATOM 2921 C CA . SER A 1 374 ? -9.281 33.188 19.156 1 61.34 374 SER A CA 1
ATOM 2922 C C . SER A 1 374 ? -10.031 34.5 19 1 61.34 374 SER A C 1
ATOM 2924 O O . SER A 1 374 ? -9.453 35.594 19.156 1 61.34 374 SER A O 1
ATOM 2926 N N . MET A 1 375 ? -11.312 34.406 18.578 1 52.62 375 MET A N 1
ATOM 2927 C CA . MET A 1 375 ? -12.086 35.625 18.469 1 52.62 375 MET A CA 1
ATOM 2928 C C . MET A 1 375 ? -12.211 36.312 19.812 1 52.62 375 MET A C 1
ATOM 2930 O O . MET A 1 375 ? -12.172 37.562 19.891 1 52.62 375 MET A O 1
ATOM 2934 N N . ARG A 1 376 ? -12.281 35.594 20.938 1 45.56 376 ARG A N 1
ATOM 2935 C CA . ARG A 1 376 ? -12.375 36.25 22.25 1 45.56 376 ARG A CA 1
ATOM 2936 C C . ARG A 1 376 ? -11.031 36.812 22.672 1 45.56 376 ARG A C 1
ATOM 2938 O O . ARG A 1 376 ? -10.984 37.781 23.438 1 45.56 376 ARG A O 1
ATOM 2945 N N . ALA A 1 377 ? -9.969 36.188 22.281 1 47.19 377 ALA A N 1
ATOM 2946 C CA . ALA A 1 377 ? -8.688 36.781 22.672 1 47.19 377 ALA A CA 1
ATOM 2947 C C . ALA A 1 377 ? -8.453 38.094 21.953 1 47.19 377 ALA A C 1
ATOM 2949 O O . ALA A 1 377 ? -7.648 38.938 22.391 1 47.19 377 ALA A O 1
ATOM 2950 N N . ARG A 1 378 ? -9.008 38.312 20.703 1 46.25 378 ARG A N 1
ATOM 2951 C CA . ARG A 1 378 ? -8.883 39.594 19.984 1 46.25 378 ARG A CA 1
ATOM 2952 C C . ARG A 1 378 ? -9.836 40.625 20.547 1 46.25 378 ARG A C 1
ATOM 2954 O O . ARG A 1 378 ? -9.719 41.812 20.234 1 46.25 378 ARG A O 1
ATOM 2961 N N . LEU A 1 379 ? -10.938 40.188 21.188 1 36.75 379 LEU A N 1
ATOM 2962 C CA . LEU A 1 379 ? -11.773 41.219 21.812 1 36.75 379 LEU A CA 1
ATOM 2963 C C . LEU A 1 379 ? -11.258 41.562 23.203 1 36.75 379 LEU A C 1
ATOM 2965 O O . LEU A 1 379 ? -11.305 42.719 23.625 1 36.75 379 LEU A O 1
ATOM 2969 N N . MET B 1 1 ? 19.656 -18.547 13.734 1 80.81 1 MET B N 1
ATOM 2970 C CA . MET B 1 1 ? 19.859 -18.438 12.289 1 80.81 1 MET B CA 1
ATOM 2971 C C . MET B 1 1 ? 18.922 -19.391 11.539 1 80.81 1 MET B C 1
ATOM 2973 O O . MET B 1 1 ? 18.609 -20.484 12.023 1 80.81 1 MET B O 1
ATOM 2977 N N . LEU B 1 2 ? 18.453 -18.906 10.352 1 90.38 2 LEU B N 1
ATOM 2978 C CA . LEU B 1 2 ? 17.594 -19.75 9.531 1 90.38 2 LEU B CA 1
ATOM 2979 C C . LEU B 1 2 ? 18.391 -20.891 8.898 1 90.38 2 LEU B C 1
ATOM 2981 O O . LEU B 1 2 ? 19.531 -20.688 8.477 1 90.38 2 LEU B O 1
ATOM 2985 N N . GLU B 1 3 ? 17.812 -21.984 8.922 1 94.62 3 GLU B N 1
ATOM 2986 C CA . GLU B 1 3 ? 18.422 -23.125 8.242 1 94.62 3 GLU B CA 1
ATOM 2987 C C . GLU B 1 3 ? 17.875 -23.281 6.832 1 94.62 3 GLU B C 1
ATOM 2989 O O . GLU B 1 3 ? 16.672 -23.078 6.602 1 94.62 3 GLU B O 1
ATOM 2994 N N . PHE B 1 4 ? 18.812 -23.641 5.934 1 96.81 4 PHE B N 1
ATOM 2995 C CA . PHE B 1 4 ? 18.422 -23.891 4.551 1 96.81 4 PHE B CA 1
ATOM 2996 C C . PHE B 1 4 ? 18.344 -25.391 4.277 1 96.81 4 PHE B C 1
ATOM 2998 O O . PHE B 1 4 ? 19.297 -26.141 4.523 1 96.81 4 PHE B O 1
ATOM 3005 N N . GLN B 1 5 ? 17.188 -25.844 3.836 1 97 5 GLN B N 1
ATOM 3006 C CA . GLN B 1 5 ? 17 -27.219 3.4 1 97 5 GLN B CA 1
ATOM 3007 C C . GLN B 1 5 ? 17.016 -27.328 1.878 1 97 5 GLN B C 1
ATOM 3009 O O . GLN B 1 5 ? 16.047 -26.938 1.214 1 97 5 GLN B O 1
ATOM 3014 N N . PRO B 1 6 ? 18.062 -27.938 1.341 1 96.69 6 PRO B N 1
ATOM 3015 C CA . PRO B 1 6 ? 18.156 -28.016 -0.119 1 96.69 6 PRO B CA 1
ATOM 3016 C C . PRO B 1 6 ? 17.047 -28.844 -0.749 1 96.69 6 PRO B C 1
ATOM 3018 O O . PRO B 1 6 ? 16.609 -29.844 -0.169 1 96.69 6 PRO B O 1
ATOM 3021 N N . SER B 1 7 ? 16.578 -28.453 -1.861 1 97.56 7 SER B N 1
ATOM 3022 C CA . SER B 1 7 ? 15.656 -29.219 -2.686 1 97.56 7 SER B CA 1
ATOM 3023 C C . SER B 1 7 ? 16.266 -29.562 -4.035 1 97.56 7 SER B C 1
ATOM 3025 O O . SER B 1 7 ? 17.219 -28.906 -4.484 1 97.56 7 SER B O 1
ATOM 3027 N N . LYS B 1 8 ? 15.734 -30.75 -4.57 1 97.81 8 LYS B N 1
ATOM 3028 C CA . LYS B 1 8 ? 16.125 -31.031 -5.949 1 97.81 8 LYS B CA 1
ATOM 3029 C C . LYS B 1 8 ? 15.773 -29.875 -6.875 1 97.81 8 LYS B C 1
ATOM 3031 O O . LYS B 1 8 ? 14.656 -29.359 -6.836 1 97.81 8 LYS B O 1
ATOM 3036 N N . PRO B 1 9 ? 16.812 -29.469 -7.676 1 98 9 PRO B N 1
ATOM 3037 C CA . PRO B 1 9 ? 16.562 -28.297 -8.523 1 98 9 PRO B CA 1
ATOM 3038 C C . PRO B 1 9 ? 15.367 -28.5 -9.461 1 98 9 PRO B C 1
ATOM 3040 O O . PRO B 1 9 ? 15.195 -29.578 -10.016 1 98 9 PRO B O 1
ATOM 3043 N N . LEU B 1 10 ? 14.492 -27.5 -9.508 1 98.56 10 LEU B N 1
ATOM 3044 C CA . LEU B 1 10 ? 13.422 -27.344 -10.477 1 98.56 10 LEU B CA 1
ATOM 3045 C C . LEU B 1 10 ? 12.25 -28.266 -10.156 1 98.56 10 LEU B C 1
ATOM 3047 O O . LEU B 1 10 ? 11.344 -28.422 -10.977 1 98.56 10 LEU B O 1
ATOM 3051 N N . THR B 1 11 ? 12.312 -28.906 -8.977 1 98.75 11 THR B N 1
ATOM 3052 C CA . THR B 1 11 ? 11.039 -29.422 -8.516 1 98.75 11 THR B CA 1
ATOM 3053 C C . THR B 1 11 ? 10.008 -28.312 -8.398 1 98.75 11 THR B C 1
ATOM 3055 O O . THR B 1 11 ? 10.359 -27.125 -8.297 1 98.75 11 THR B O 1
ATOM 3058 N N . VAL B 1 12 ? 8.781 -28.656 -8.5 1 98.81 12 VAL B N 1
ATOM 3059 C CA . VAL B 1 12 ? 7.742 -27.641 -8.57 1 98.81 12 VAL B CA 1
ATOM 3060 C C . VAL B 1 12 ? 6.602 -28 -7.617 1 98.81 12 VAL B C 1
ATOM 3062 O O . VAL B 1 12 ? 6.219 -29.172 -7.508 1 98.81 12 VAL B O 1
ATOM 3065 N N . GLY B 1 13 ? 6.156 -27.094 -6.805 1 98.69 13 GLY B N 1
ATOM 3066 C CA . GLY B 1 13 ? 4.973 -27.141 -5.965 1 98.69 13 GLY B CA 1
ATOM 3067 C C . GLY B 1 13 ? 4.023 -25.984 -6.199 1 98.69 13 GLY B C 1
ATOM 3068 O O . GLY B 1 13 ? 4.43 -24.922 -6.684 1 98.69 13 GLY B O 1
ATOM 3069 N N . MET B 1 14 ? 2.773 -26.203 -5.867 1 98.38 14 MET B N 1
ATOM 3070 C CA . MET B 1 14 ? 1.748 -25.219 -6.168 1 98.38 14 MET B CA 1
ATOM 3071 C C . MET B 1 14 ? 0.709 -25.141 -5.055 1 98.38 14 MET B C 1
ATOM 3073 O O . MET B 1 14 ? 0.395 -26.156 -4.43 1 98.38 14 MET B O 1
ATOM 3077 N N . GLU B 1 15 ? 0.275 -23.984 -4.738 1 98.56 15 GLU B N 1
ATOM 3078 C CA . GLU B 1 15 ? -0.851 -23.719 -3.85 1 98.56 15 GLU B CA 1
ATOM 3079 C C . GLU B 1 15 ? -1.95 -22.938 -4.574 1 98.56 15 GLU B C 1
ATOM 3081 O O . GLU B 1 15 ? -1.717 -21.844 -5.07 1 98.56 15 GLU B O 1
ATOM 3086 N N . LEU B 1 16 ? -3.117 -23.5 -4.641 1 98.62 16 LEU B N 1
ATOM 3087 C CA . LEU B 1 16 ? -4.27 -22.875 -5.273 1 98.62 16 LEU B CA 1
ATOM 3088 C C . LEU B 1 16 ? -5.344 -22.547 -4.242 1 98.62 16 LEU B C 1
ATOM 3090 O O . LEU B 1 16 ? -5.793 -23.422 -3.504 1 98.62 16 LEU B O 1
ATOM 3094 N N . GLU B 1 17 ? -5.703 -21.312 -4.207 1 98.44 17 GLU B N 1
ATOM 3095 C CA . GLU B 1 17 ? -6.809 -20.906 -3.346 1 98.44 17 GLU B CA 1
ATOM 3096 C C . GLU B 1 17 ? -8.109 -20.797 -4.133 1 98.44 17 GLU B C 1
ATOM 3098 O O . GLU B 1 17 ? -8.148 -20.188 -5.207 1 98.44 17 GLU B O 1
ATOM 3103 N N . PHE B 1 18 ? -9.188 -21.422 -3.623 1 98.56 18 PHE B N 1
ATOM 3104 C CA . PHE B 1 18 ? -10.5 -21.359 -4.246 1 98.56 18 PHE B CA 1
ATOM 3105 C C . PHE B 1 18 ? -11.523 -20.734 -3.301 1 98.56 18 PHE B C 1
ATOM 3107 O O . PHE B 1 18 ? -11.445 -20.922 -2.086 1 98.56 18 PHE B O 1
ATOM 3114 N N . GLN B 1 19 ? -12.445 -20.016 -3.91 1 98.25 19 GLN B N 1
ATOM 3115 C CA . GLN B 1 19 ? -13.602 -19.5 -3.172 1 98.25 19 GLN B CA 1
ATOM 3116 C C . GLN B 1 19 ? -14.602 -20.625 -2.889 1 98.25 19 GLN B C 1
ATOM 3118 O O . GLN B 1 19 ? -14.852 -21.469 -3.746 1 98.25 19 GLN B O 1
ATOM 3123 N N . LEU B 1 20 ? -15.109 -20.625 -1.705 1 98.19 20 LEU B N 1
ATOM 3124 C CA . LEU B 1 20 ? -16.266 -21.469 -1.375 1 98.19 20 LEU B CA 1
ATOM 3125 C C . LEU B 1 20 ? -17.547 -20.656 -1.451 1 98.19 20 LEU B C 1
ATOM 3127 O O . LEU B 1 20 ? -17.672 -19.609 -0.808 1 98.19 20 LEU B O 1
ATOM 3131 N N . LEU B 1 21 ? -18.453 -21.188 -2.262 1 98.31 21 LEU B N 1
ATOM 3132 C CA . LEU B 1 21 ? -19.656 -20.406 -2.598 1 98.31 21 LEU B CA 1
ATOM 3133 C C . LEU B 1 21 ? -20.922 -21.203 -2.266 1 98.31 21 LEU B C 1
ATOM 3135 O O . LEU B 1 21 ? -20.938 -22.422 -2.387 1 98.31 21 LEU B O 1
ATOM 3139 N N . ASN B 1 22 ? -21.969 -20.438 -1.852 1 97.62 22 ASN B N 1
ATOM 3140 C CA . ASN B 1 22 ? -23.297 -21.031 -1.854 1 97.62 22 ASN B CA 1
ATOM 3141 C C . ASN B 1 22 ? -23.719 -21.469 -3.26 1 97.62 22 ASN B C 1
ATOM 3143 O O . ASN B 1 22 ? -23.656 -20.672 -4.199 1 97.62 22 ASN B O 1
ATOM 3147 N N . ALA B 1 23 ? -24.203 -22.672 -3.369 1 97.25 23 ALA B N 1
ATOM 3148 C CA . ALA B 1 23 ? -24.453 -23.266 -4.68 1 97.25 23 ALA B CA 1
ATOM 3149 C C . ALA B 1 23 ? -25.578 -22.547 -5.406 1 97.25 23 ALA B C 1
ATOM 3151 O O . ALA B 1 23 ? -25.656 -22.562 -6.637 1 97.25 23 ALA B O 1
ATOM 3152 N N . ARG B 1 24 ? -26.422 -21.891 -4.77 1 95.81 24 ARG B N 1
ATOM 3153 C CA . ARG B 1 24 ? -27.594 -21.266 -5.371 1 95.81 24 ARG B CA 1
ATOM 3154 C C . ARG B 1 24 ? -27.344 -19.781 -5.613 1 95.81 24 ARG B C 1
ATOM 3156 O O . ARG B 1 24 ? -27.594 -19.281 -6.715 1 95.81 24 ARG B O 1
ATOM 3163 N N . SER B 1 25 ? -26.812 -19.141 -4.594 1 95.88 25 SER B N 1
ATOM 3164 C CA . SER B 1 25 ? -26.719 -17.688 -4.668 1 95.88 25 SER B CA 1
ATOM 3165 C C . SER B 1 25 ? -25.359 -17.266 -5.215 1 95.88 25 SER B C 1
ATOM 3167 O O . SER B 1 25 ? -25.172 -16.094 -5.586 1 95.88 25 SER B O 1
ATOM 3169 N N . PHE B 1 26 ? -24.391 -18.172 -5.191 1 97.31 26 PHE B N 1
ATOM 3170 C CA . PHE B 1 26 ? -23.016 -17.906 -5.59 1 97.31 26 PHE B CA 1
ATOM 3171 C C . PHE B 1 26 ? -22.375 -16.859 -4.68 1 97.31 26 PHE B C 1
ATOM 3173 O O . PHE B 1 26 ? -21.344 -16.281 -5.016 1 97.31 26 PHE B O 1
ATOM 3180 N N . GLU B 1 27 ? -23.078 -16.641 -3.539 1 96.62 27 GLU B N 1
ATOM 3181 C CA . GLU B 1 27 ? -22.469 -15.859 -2.469 1 96.62 27 GLU B CA 1
ATOM 3182 C C . GLU B 1 27 ? -21.375 -16.656 -1.754 1 96.62 27 GLU B C 1
ATOM 3184 O O . GLU B 1 27 ? -21.422 -17.891 -1.74 1 96.62 27 GLU B O 1
ATOM 3189 N N . LEU B 1 28 ? -20.438 -15.906 -1.196 1 96.81 28 LEU B N 1
ATOM 3190 C CA . LEU B 1 28 ? -19.406 -16.562 -0.4 1 96.81 28 LEU B CA 1
ATOM 3191 C C . LEU B 1 28 ? -20.016 -17.328 0.765 1 96.81 28 LEU B C 1
ATOM 3193 O O . LEU B 1 28 ? -20.984 -16.859 1.38 1 96.81 28 LEU B O 1
ATOM 3197 N N . ALA B 1 29 ? -19.453 -18.422 1.03 1 96.38 29 ALA B N 1
ATOM 3198 C CA . ALA B 1 29 ? -19.938 -19.266 2.131 1 96.38 29 ALA B CA 1
ATOM 3199 C C . ALA B 1 29 ? -18.797 -19.594 3.094 1 96.38 29 ALA B C 1
ATOM 3201 O O . ALA B 1 29 ? -17.672 -19.859 2.664 1 96.38 29 ALA B O 1
ATOM 3202 N N . ASP B 1 30 ? -19.141 -19.531 4.387 1 94.88 30 ASP B N 1
ATOM 3203 C CA . ASP B 1 30 ? -18.172 -20 5.383 1 94.88 30 ASP B CA 1
ATOM 3204 C C . ASP B 1 30 ? -18.094 -21.531 5.371 1 94.88 30 ASP B C 1
ATOM 3206 O O . ASP B 1 30 ? -18.562 -22.188 6.301 1 94.88 30 ASP B O 1
ATOM 3210 N N . GLY B 1 31 ? -17.391 -22.016 4.426 1 95.5 31 GLY B N 1
ATOM 3211 C CA . GLY B 1 31 ? -17.562 -23.438 4.141 1 95.5 31 GLY B CA 1
ATOM 3212 C C . GLY B 1 31 ? -16.359 -24.266 4.52 1 95.5 31 GLY B C 1
ATOM 3213 O O . GLY B 1 31 ? -16.391 -25.5 4.469 1 95.5 31 GLY B O 1
ATOM 3214 N N . ILE B 1 32 ? -15.25 -23.672 4.992 1 95.19 32 ILE B N 1
ATOM 3215 C CA . ILE B 1 32 ? -14 -24.422 5.113 1 95.19 32 ILE B CA 1
ATOM 3216 C C . ILE B 1 32 ? -14.109 -25.422 6.266 1 95.19 32 ILE B C 1
ATOM 3218 O O . ILE B 1 32 ? -13.602 -26.547 6.168 1 95.19 32 ILE B O 1
ATOM 3222 N N . LEU B 1 33 ? -14.75 -25.078 7.367 1 93.94 33 LEU B N 1
ATOM 3223 C CA . LEU B 1 33 ? -14.82 -25.969 8.516 1 93.94 33 LEU B CA 1
ATOM 3224 C C . LEU B 1 33 ? -15.656 -27.203 8.188 1 93.94 33 LEU B C 1
ATOM 3226 O O . LEU B 1 33 ? -15.195 -28.328 8.352 1 93.94 33 LEU B O 1
ATOM 3230 N N . PRO B 1 34 ? -16.875 -27 7.652 1 95.38 34 PRO B N 1
ATOM 3231 C CA . PRO B 1 34 ? -17.625 -28.188 7.234 1 95.38 34 PRO B CA 1
ATOM 3232 C C . PRO B 1 34 ? -16.875 -29.016 6.184 1 95.38 34 PRO B C 1
ATOM 3234 O O . PRO B 1 34 ? -16.969 -30.25 6.184 1 95.38 34 PRO B O 1
ATOM 3237 N N . LEU B 1 35 ? -16.156 -28.391 5.262 1 95.75 35 LEU B N 1
ATOM 3238 C CA . LEU B 1 35 ? -15.422 -29.109 4.219 1 95.75 35 LEU B CA 1
ATOM 3239 C C . LEU B 1 35 ? -14.312 -29.953 4.824 1 95.75 35 LEU B C 1
ATOM 3241 O O . LEU B 1 35 ? -14.133 -31.109 4.438 1 95.75 35 LEU B O 1
ATOM 3245 N N . LEU B 1 36 ? -13.594 -29.391 5.777 1 94.69 36 LEU B N 1
ATOM 3246 C CA . LEU B 1 36 ? -12.508 -30.125 6.406 1 94.69 36 LEU B CA 1
ATOM 3247 C C . LEU B 1 36 ? -13.039 -31.281 7.246 1 94.69 36 LEU B C 1
ATOM 3249 O O . LEU B 1 36 ? -12.375 -32.312 7.387 1 94.69 36 LEU B O 1
ATOM 3253 N N . GLU B 1 37 ? -14.203 -31.078 7.82 1 93.94 37 GLU B N 1
ATOM 3254 C CA . GLU B 1 37 ? -14.828 -32.156 8.594 1 93.94 37 GLU B CA 1
ATOM 3255 C C . GLU B 1 37 ? -15.227 -33.312 7.699 1 93.94 37 GLU B C 1
ATOM 3257 O O . GLU B 1 37 ? -15.117 -34.469 8.102 1 93.94 37 GLU B O 1
ATOM 3262 N N . ASP B 1 38 ? -15.68 -33 6.555 1 93.19 38 ASP B N 1
ATOM 3263 C CA . ASP B 1 38 ? -16.156 -34 5.621 1 93.19 38 ASP B CA 1
ATOM 3264 C C . ASP B 1 38 ? -15 -34.656 4.859 1 93.19 38 ASP B C 1
ATOM 3266 O O . ASP B 1 38 ? -15.078 -35.812 4.457 1 93.19 38 ASP B O 1
ATOM 3270 N N . TYR B 1 39 ? -13.961 -33.938 4.586 1 91.62 39 TYR B N 1
ATOM 3271 C CA . TYR B 1 39 ? -12.828 -34.375 3.77 1 91.62 39 TYR B CA 1
ATOM 3272 C C . TYR B 1 39 ? -11.875 -35.25 4.57 1 91.62 39 TYR B C 1
ATOM 3274 O O . TYR B 1 39 ? -11.586 -34.969 5.734 1 91.62 39 TYR B O 1
ATOM 3282 N N . PRO B 1 40 ? -11.406 -36.312 3.922 1 87.19 40 PRO B N 1
ATOM 3283 C CA . PRO B 1 40 ? -10.383 -37.094 4.625 1 87.19 40 PRO B CA 1
ATOM 3284 C C . PRO B 1 40 ? -9.188 -36.25 5.059 1 87.19 40 PRO B C 1
ATOM 3286 O O . PRO B 1 40 ? -8.852 -35.281 4.391 1 87.19 40 PRO B O 1
ATOM 3289 N N . ASP B 1 41 ? -8.664 -36.656 6.137 1 86.75 41 ASP B N 1
ATOM 3290 C CA . ASP B 1 41 ? -7.477 -35.969 6.613 1 86.75 41 ASP B CA 1
ATOM 3291 C C . ASP B 1 41 ? -6.379 -35.938 5.551 1 86.75 41 ASP B C 1
ATOM 3293 O O . ASP B 1 41 ? -6.031 -37 5.004 1 86.75 41 ASP B O 1
ATOM 3297 N N . SER B 1 42 ? -6.027 -34.781 5.141 1 91.94 42 SER B N 1
ATOM 3298 C CA . SER B 1 42 ? -5.016 -34.625 4.102 1 91.94 42 SER B CA 1
ATOM 3299 C C . SER B 1 42 ? -4.211 -33.344 4.328 1 91.94 42 SER B C 1
ATOM 3301 O O . SER B 1 42 ? -4.766 -32.312 4.719 1 91.94 42 SER B O 1
ATOM 3303 N N . ASP B 1 43 ? -2.955 -33.438 4.062 1 92.06 43 ASP B N 1
ATOM 3304 C CA . ASP B 1 43 ? -2.092 -32.281 4.145 1 92.06 43 ASP B CA 1
ATOM 3305 C C . ASP B 1 43 ? -2.25 -31.391 2.91 1 92.06 43 ASP B C 1
ATOM 3307 O O . ASP B 1 43 ? -1.81 -30.234 2.904 1 92.06 43 ASP B O 1
ATOM 3311 N N . ASN B 1 44 ? -2.924 -31.891 1.926 1 96.19 44 ASN B N 1
ATOM 3312 C CA . ASN B 1 44 ? -3.018 -31.203 0.642 1 96.19 44 ASN B CA 1
ATOM 3313 C C . ASN B 1 44 ? -4.203 -30.234 0.607 1 96.19 44 ASN B C 1
ATOM 3315 O O . ASN B 1 44 ? -4.336 -29.438 -0.327 1 96.19 44 ASN B O 1
ATOM 3319 N N . VAL B 1 45 ? -5.086 -30.359 1.54 1 95.38 45 VAL B N 1
ATOM 3320 C CA . VAL B 1 45 ? -6.25 -29.5 1.642 1 95.38 45 VAL B CA 1
ATOM 3321 C C . VAL B 1 45 ? -6.223 -28.75 2.971 1 95.38 45 VAL B C 1
ATOM 3323 O O . VAL B 1 45 ? -6.297 -29.359 4.039 1 95.38 45 VAL B O 1
ATOM 3326 N N . GLN B 1 46 ? -6.098 -27.438 2.883 1 92.56 46 GLN B N 1
ATOM 3327 C CA . GLN B 1 46 ? -5.848 -26.656 4.086 1 92.56 46 GLN B CA 1
ATOM 3328 C C . GLN B 1 46 ? -6.785 -25.453 4.16 1 92.56 46 GLN B C 1
ATOM 3330 O O . GLN B 1 46 ? -7.223 -24.938 3.129 1 92.56 46 GLN B O 1
ATOM 3335 N N . PRO B 1 47 ? -7.117 -25.078 5.398 1 90 47 PRO B N 1
ATOM 3336 C CA . PRO B 1 47 ? -7.809 -23.797 5.562 1 90 47 PRO B CA 1
ATOM 3337 C C . PRO B 1 47 ? -6.883 -22.609 5.359 1 90 47 PRO B C 1
ATOM 3339 O O . PRO B 1 47 ? -5.66 -22.75 5.348 1 90 47 PRO B O 1
ATOM 3342 N N . GLU B 1 48 ? -7.477 -21.516 5.094 1 90.62 48 GLU B N 1
ATOM 3343 C CA . GLU B 1 48 ? -6.789 -20.234 5.09 1 90.62 48 GLU B CA 1
ATOM 3344 C C . GLU B 1 48 ? -7.34 -19.312 6.168 1 90.62 48 GLU B C 1
ATOM 3346 O O . GLU B 1 48 ? -8.109 -19.734 7.027 1 90.62 48 GLU B O 1
ATOM 3351 N N . PHE B 1 49 ? -6.867 -18.125 6.148 1 86.06 49 PHE B N 1
ATOM 3352 C CA . PHE B 1 49 ? -7.191 -17.094 7.133 1 86.06 49 PHE B CA 1
ATOM 3353 C C . PHE B 1 49 ? -8.695 -16.859 7.199 1 86.06 49 PHE B C 1
ATOM 3355 O O . PHE B 1 49 ? -9.258 -16.703 8.289 1 86.06 49 PHE B O 1
ATOM 3362 N N . ILE B 1 50 ? -9.375 -16.875 6.039 1 90.19 50 ILE B N 1
ATOM 3363 C CA . ILE B 1 50 ? -10.812 -16.641 5.992 1 90.19 50 ILE B CA 1
ATOM 3364 C C . ILE B 1 50 ? -11.539 -17.938 5.699 1 90.19 50 ILE B C 1
ATOM 3366 O O . ILE B 1 50 ? -11.023 -18.812 4.992 1 90.19 50 ILE B O 1
ATOM 3370 N N . GLN B 1 51 ? -12.766 -18.031 6.129 1 92.75 51 GLN B N 1
ATOM 3371 C CA . GLN B 1 51 ? -13.492 -19.297 6.102 1 92.75 51 GLN B CA 1
ATOM 3372 C C . GLN B 1 51 ? -14.133 -19.531 4.734 1 92.75 51 GLN B C 1
ATOM 3374 O O . GLN B 1 51 ? -14.641 -20.625 4.465 1 92.75 51 GLN B O 1
ATOM 3379 N N . GLU B 1 52 ? -14.055 -18.656 3.889 1 96.06 52 GLU B N 1
ATOM 3380 C CA . GLU B 1 52 ? -14.625 -18.797 2.555 1 96.06 52 GLU B CA 1
ATOM 3381 C C . GLU B 1 52 ? -13.578 -19.266 1.549 1 96.06 52 GLU B C 1
ATOM 3383 O O . GLU B 1 52 ? -13.758 -19.109 0.339 1 96.06 52 GLU B O 1
ATOM 3388 N N . THR B 1 53 ? -12.477 -19.797 2.031 1 96.94 53 THR B N 1
ATOM 3389 C CA . THR B 1 53 ? -11.367 -20.188 1.17 1 96.94 53 THR B CA 1
ATOM 3390 C C . THR B 1 53 ? -10.938 -21.625 1.467 1 96.94 53 THR B C 1
ATOM 3392 O O . THR B 1 53 ? -10.828 -22.016 2.629 1 96.94 53 THR B O 1
ATOM 3395 N N . VAL B 1 54 ? -10.734 -22.359 0.473 1 97.62 54 VAL B N 1
ATOM 3396 C CA . VAL B 1 54 ? -10.016 -23.625 0.589 1 97.62 54 VAL B CA 1
ATOM 3397 C C . VAL B 1 54 ? -8.711 -23.562 -0.2 1 97.62 54 VAL B C 1
ATOM 3399 O O . VAL B 1 54 ? -8.688 -23.047 -1.323 1 97.62 54 VAL B O 1
ATOM 3402 N N . GLU B 1 55 ? -7.676 -23.969 0.351 1 97.94 55 GLU B N 1
ATOM 3403 C CA . GLU B 1 55 ? -6.371 -24.031 -0.301 1 97.94 55 GLU B CA 1
ATOM 3404 C C . GLU B 1 55 ? -5.98 -25.469 -0.631 1 97.94 55 GLU B C 1
ATOM 3406 O O . GLU B 1 55 ? -5.977 -26.328 0.246 1 97.94 55 GLU B O 1
ATOM 3411 N N . VAL B 1 56 ? -5.73 -25.703 -1.862 1 98.31 56 VAL B N 1
ATOM 3412 C CA . VAL B 1 56 ? -5.23 -26.984 -2.326 1 98.31 56 VAL B CA 1
ATOM 3413 C C . VAL B 1 56 ? -3.732 -26.891 -2.598 1 98.31 56 VAL B C 1
ATOM 3415 O O . VAL B 1 56 ? -3.291 -26.062 -3.393 1 98.31 56 VAL B O 1
ATOM 3418 N N . VAL B 1 57 ? -2.924 -27.734 -1.961 1 98.19 57 VAL B N 1
ATOM 3419 C CA . VAL B 1 57 ? -1.468 -27.672 -2.016 1 98.19 57 VAL B CA 1
ATOM 3420 C C . VAL B 1 57 ? -0.916 -28.969 -2.607 1 98.19 57 VAL B C 1
ATOM 3422 O O . VAL B 1 57 ? -1.277 -30.062 -2.17 1 98.19 57 VAL B O 1
ATOM 3425 N N . SER B 1 58 ? -0.088 -28.891 -3.529 1 98.38 58 SER B N 1
ATOM 3426 C CA . SER B 1 58 ? 0.526 -30.078 -4.102 1 98.38 58 SER B CA 1
ATOM 3427 C C . SER B 1 58 ? 1.697 -30.562 -3.252 1 98.38 58 SER B C 1
ATOM 3429 O O . SER B 1 58 ? 2.27 -29.781 -2.48 1 98.38 58 SER B O 1
ATOM 3431 N N . ASP B 1 59 ? 1.97 -31.844 -3.359 1 97.5 59 ASP B N 1
ATOM 3432 C CA . ASP B 1 59 ? 3.316 -32.281 -3.006 1 97.5 59 ASP B CA 1
ATOM 3433 C C . ASP B 1 59 ? 4.352 -31.703 -3.969 1 97.5 59 ASP B C 1
ATOM 3435 O O . ASP B 1 59 ? 4 -31.188 -5.031 1 97.5 59 ASP B O 1
ATOM 3439 N N . PRO B 1 60 ? 5.645 -31.688 -3.512 1 98.25 60 PRO B N 1
ATOM 3440 C CA . PRO B 1 60 ? 6.656 -31.359 -4.523 1 98.25 60 PRO B CA 1
ATOM 3441 C C . PRO B 1 60 ? 6.664 -32.344 -5.688 1 98.25 60 PRO B C 1
ATOM 3443 O O . PRO B 1 60 ? 6.648 -33.562 -5.469 1 98.25 60 PRO B O 1
ATOM 3446 N N . CYS B 1 61 ? 6.605 -31.844 -6.871 1 98.75 61 CYS B N 1
ATOM 3447 C CA . CYS B 1 61 ? 6.562 -32.688 -8.07 1 98.75 61 CYS B CA 1
ATOM 3448 C C . CYS B 1 61 ? 7.844 -32.531 -8.883 1 98.75 61 CYS B C 1
ATOM 3450 O O . CYS B 1 61 ? 8.484 -31.469 -8.852 1 98.75 61 CYS B O 1
ATOM 3452 N N . GLU B 1 62 ? 8.148 -33.531 -9.641 1 98.31 62 GLU B N 1
ATOM 3453 C CA . GLU B 1 62 ? 9.383 -33.562 -10.43 1 98.31 62 GLU B CA 1
ATOM 3454 C C . GLU B 1 62 ? 9.234 -32.719 -11.695 1 98.31 62 GLU B C 1
ATOM 3456 O O . GLU B 1 62 ? 10.227 -32.188 -12.211 1 98.31 62 GLU B O 1
ATOM 3461 N N . ASP B 1 63 ? 8.078 -32.688 -12.219 1 98.38 63 ASP B N 1
ATOM 3462 C CA . ASP B 1 63 ? 7.828 -31.938 -13.438 1 98.38 63 ASP B CA 1
ATOM 3463 C C . ASP B 1 63 ? 6.383 -31.453 -13.5 1 98.38 63 ASP B C 1
ATOM 3465 O O . ASP B 1 63 ? 5.598 -31.703 -12.586 1 98.38 63 ASP B O 1
ATOM 3469 N N . ILE B 1 64 ? 6.086 -30.719 -14.523 1 98.69 64 ILE B N 1
ATOM 3470 C CA . ILE B 1 64 ? 4.789 -30.062 -14.656 1 98.69 64 ILE B CA 1
ATOM 3471 C C . ILE B 1 64 ? 3.705 -31.109 -14.914 1 98.69 64 ILE B C 1
ATOM 3473 O O . ILE B 1 64 ? 2.57 -30.953 -14.453 1 98.69 64 ILE B O 1
ATOM 3477 N N . ALA B 1 65 ? 4.043 -32.125 -15.633 1 98.31 65 ALA B N 1
ATOM 3478 C CA . ALA B 1 65 ? 3.068 -33.188 -15.883 1 98.31 65 ALA B CA 1
ATOM 3479 C C . ALA B 1 65 ? 2.607 -33.844 -14.578 1 98.31 65 ALA B C 1
ATOM 3481 O O . ALA B 1 65 ? 1.411 -34.062 -14.375 1 98.31 65 ALA B O 1
ATOM 3482 N N . GLU B 1 66 ? 3.562 -34.188 -13.742 1 98.56 66 GLU B N 1
ATOM 3483 C CA . GLU B 1 66 ? 3.242 -34.719 -12.43 1 98.56 66 GLU B CA 1
ATOM 3484 C C . GLU B 1 66 ? 2.42 -33.75 -11.609 1 98.56 66 GLU B C 1
ATOM 3486 O O . GLU B 1 66 ? 1.454 -34.125 -10.945 1 98.56 66 GLU B O 1
ATOM 3491 N N . LEU B 1 67 ? 2.777 -32.469 -11.617 1 98.69 67 LEU B N 1
ATOM 3492 C CA . LEU B 1 67 ? 2.045 -31.422 -10.914 1 98.69 67 LEU B CA 1
ATOM 3493 C C . LEU B 1 67 ? 0.601 -31.344 -11.398 1 98.69 67 LEU B C 1
ATOM 3495 O O . LEU B 1 67 ? -0.328 -31.281 -10.586 1 98.69 67 LEU B O 1
ATOM 3499 N N . GLU B 1 68 ? 0.46 -31.344 -12.703 1 98.25 68 GLU B N 1
ATOM 3500 C CA . GLU B 1 68 ? -0.875 -31.25 -13.281 1 98.25 68 GLU B CA 1
ATOM 3501 C C . GLU B 1 68 ? -1.755 -32.406 -12.836 1 98.25 68 GLU B C 1
ATOM 3503 O O . GLU B 1 68 ? -2.885 -32.219 -12.383 1 98.25 68 GLU B O 1
ATOM 3508 N N . ALA B 1 69 ? -1.234 -33.594 -12.984 1 97.75 69 ALA B N 1
ATOM 3509 C CA . ALA B 1 69 ? -1.994 -34.781 -12.594 1 97.75 69 ALA B CA 1
ATOM 3510 C C . ALA B 1 69 ? -2.381 -34.719 -11.117 1 97.75 69 ALA B C 1
ATOM 3512 O O . ALA B 1 69 ? -3.525 -35 -10.758 1 97.75 69 ALA B O 1
ATOM 3513 N N . HIS B 1 70 ? -1.422 -34.375 -10.336 1 97.81 70 HIS B N 1
ATOM 3514 C CA . HIS B 1 70 ? -1.621 -34.281 -8.898 1 97.81 70 HIS B CA 1
ATOM 3515 C C . HIS B 1 70 ? -2.674 -33.25 -8.539 1 97.81 70 HIS B C 1
ATOM 3517 O O . HIS B 1 70 ? -3.615 -33.531 -7.797 1 97.81 70 HIS B O 1
ATOM 3523 N N . MET B 1 71 ? -2.629 -32.094 -9.078 1 98.06 71 MET B N 1
ATOM 3524 C CA . MET B 1 71 ? -3.523 -30.969 -8.75 1 98.06 71 MET B CA 1
ATOM 3525 C C . MET B 1 71 ? -4.922 -31.219 -9.305 1 98.06 71 MET B C 1
ATOM 3527 O O . MET B 1 71 ? -5.918 -30.891 -8.656 1 98.06 71 MET B O 1
ATOM 3531 N N . ARG B 1 72 ? -4.969 -31.734 -10.5 1 97.62 72 ARG B N 1
ATOM 3532 C CA . ARG B 1 72 ? -6.273 -32.031 -11.078 1 97.62 72 ARG B CA 1
ATOM 3533 C C . ARG B 1 72 ? -7.051 -33.031 -10.203 1 97.62 72 ARG B C 1
ATOM 3535 O O . ARG B 1 72 ? -8.242 -32.844 -9.961 1 97.62 72 ARG B O 1
ATOM 3542 N N . ALA B 1 73 ? -6.367 -34.062 -9.789 1 96.75 73 ALA B N 1
ATOM 3543 C CA . ALA B 1 73 ? -7.008 -35.031 -8.938 1 96.75 73 ALA B CA 1
ATOM 3544 C C . ALA B 1 73 ? -7.473 -34.406 -7.625 1 96.75 73 ALA B C 1
ATOM 3546 O O . ALA B 1 73 ? -8.609 -34.625 -7.191 1 96.75 73 ALA B O 1
ATOM 3547 N N . LEU B 1 74 ? -6.637 -33.656 -7.016 1 97.25 74 LEU B N 1
ATOM 3548 C CA . LEU B 1 74 ? -6.941 -33.031 -5.727 1 97.25 74 LEU B CA 1
ATOM 3549 C C . LEU B 1 74 ? -8.094 -32.062 -5.855 1 97.25 74 LEU B C 1
ATOM 3551 O O . LEU B 1 74 ? -9.023 -32.062 -5.043 1 97.25 74 LEU B O 1
ATOM 3555 N N . VAL B 1 75 ? -8.055 -31.203 -6.855 1 98.19 75 VAL B N 1
ATOM 3556 C CA . VAL B 1 75 ? -9.062 -30.156 -7.02 1 98.19 75 VAL B CA 1
ATOM 3557 C C . VAL B 1 75 ? -10.414 -30.797 -7.344 1 98.19 75 VAL B C 1
ATOM 3559 O O . VAL B 1 75 ? -11.453 -30.359 -6.832 1 98.19 75 VAL B O 1
ATOM 3562 N N . ALA B 1 76 ? -10.375 -31.781 -8.188 1 97.19 76 ALA B N 1
ATOM 3563 C CA . ALA B 1 76 ? -11.609 -32.5 -8.508 1 97.19 76 ALA B CA 1
ATOM 3564 C C . ALA B 1 76 ? -12.234 -33.094 -7.254 1 97.19 76 ALA B C 1
ATOM 3566 O O . ALA B 1 76 ? -13.453 -33.031 -7.055 1 97.19 76 ALA B O 1
ATOM 3567 N N . ASP B 1 77 ? -11.391 -33.719 -6.492 1 96.56 77 ASP B N 1
ATOM 3568 C CA . ASP B 1 77 ? -11.852 -34.312 -5.254 1 96.56 77 ASP B CA 1
ATOM 3569 C C . ASP B 1 77 ? -12.453 -33.281 -4.309 1 96.56 77 ASP B C 1
ATOM 3571 O O . ASP B 1 77 ? -13.539 -33.5 -3.764 1 96.56 77 ASP B O 1
ATOM 3575 N N . VAL B 1 78 ? -11.789 -32.188 -4.102 1 97.5 78 VAL B N 1
ATOM 3576 C CA . VAL B 1 78 ? -12.25 -31.109 -3.227 1 97.5 78 VAL B CA 1
ATOM 3577 C C . VAL B 1 78 ? -13.562 -30.531 -3.762 1 97.5 78 VAL B C 1
ATOM 3579 O O . VAL B 1 78 ? -14.484 -30.25 -2.992 1 97.5 78 VAL B O 1
ATOM 3582 N N . ASP B 1 79 ? -13.594 -30.328 -5.059 1 97.12 79 ASP B N 1
ATOM 3583 C CA . ASP B 1 79 ? -14.797 -29.797 -5.688 1 97.12 79 ASP B CA 1
ATOM 3584 C C . ASP B 1 79 ? -16 -30.703 -5.445 1 97.12 79 ASP B C 1
ATOM 3586 O O . ASP B 1 79 ? -17.109 -30.234 -5.195 1 97.12 79 ASP B O 1
ATOM 3590 N N . GLU B 1 80 ? -15.812 -31.984 -5.535 1 96.19 80 GLU B N 1
ATOM 3591 C CA . GLU B 1 80 ? -16.875 -32.938 -5.309 1 96.19 80 GLU B CA 1
ATOM 3592 C C . GLU B 1 80 ? -17.391 -32.906 -3.869 1 96.19 80 GLU B C 1
ATOM 3594 O O . GLU B 1 80 ? -18.594 -32.938 -3.627 1 96.19 80 GLU B O 1
ATOM 3599 N N . HIS B 1 81 ? -16.484 -32.875 -2.969 1 97.19 81 HIS B N 1
ATOM 3600 C CA . HIS B 1 81 ? -16.875 -32.781 -1.565 1 97.19 81 HIS B CA 1
ATOM 3601 C C . HIS B 1 81 ? -17.609 -31.469 -1.277 1 97.19 81 HIS B C 1
ATOM 3603 O O . HIS B 1 81 ? -18.594 -31.469 -0.537 1 97.19 81 HIS B O 1
ATOM 3609 N N . ALA B 1 82 ? -17.125 -30.406 -1.821 1 97.5 82 ALA B N 1
ATOM 3610 C CA . ALA B 1 82 ? -17.812 -29.125 -1.653 1 97.5 82 ALA B CA 1
ATOM 3611 C C . ALA B 1 82 ? -19.25 -29.203 -2.191 1 97.5 82 ALA B C 1
ATOM 3613 O O . ALA B 1 82 ? -20.188 -28.719 -1.544 1 97.5 82 ALA B O 1
ATOM 3614 N N . ALA B 1 83 ? -19.375 -29.797 -3.34 1 96.94 83 ALA B N 1
ATOM 3615 C CA . ALA B 1 83 ? -20.688 -29.938 -3.953 1 96.94 83 ALA B CA 1
ATOM 3616 C C . ALA B 1 83 ? -21.625 -30.75 -3.053 1 96.94 83 ALA B C 1
ATOM 3618 O O . ALA B 1 83 ? -22.812 -30.422 -2.936 1 96.94 83 ALA B O 1
ATOM 3619 N N . GLY B 1 84 ? -21.109 -31.719 -2.482 1 97.19 84 GLY B N 1
ATOM 3620 C CA . GLY B 1 84 ? -21.891 -32.531 -1.57 1 97.19 84 GLY B CA 1
ATOM 3621 C C . GLY B 1 84 ? -22.391 -31.766 -0.362 1 97.19 84 GLY B C 1
ATOM 3622 O O . GLY B 1 84 ? -23.391 -32.156 0.248 1 97.19 84 GLY B O 1
ATOM 3623 N N . LEU B 1 85 ? -21.75 -30.734 -0.038 1 97.44 85 LEU B N 1
ATOM 3624 C CA . LEU B 1 85 ? -22.094 -29.906 1.114 1 97.44 85 LEU B CA 1
ATOM 3625 C C . LEU B 1 85 ? -22.938 -28.703 0.69 1 97.44 85 LEU B C 1
ATOM 3627 O O . LEU B 1 85 ? -23.141 -27.781 1.479 1 97.44 85 LEU B O 1
ATOM 3631 N N . GLY B 1 86 ? -23.344 -28.703 -0.593 1 97.75 86 GLY B N 1
ATOM 3632 C CA . GLY B 1 86 ? -24.172 -27.625 -1.086 1 97.75 86 GLY B CA 1
ATOM 3633 C C . GLY B 1 86 ? -23.375 -26.391 -1.472 1 97.75 86 GLY B C 1
ATOM 3634 O O . GLY B 1 86 ? -23.922 -25.281 -1.508 1 97.75 86 GLY B O 1
ATOM 3635 N N . MET B 1 87 ? -22.109 -26.594 -1.721 1 98.25 87 MET B N 1
ATOM 3636 C CA . MET B 1 87 ? -21.25 -25.469 -2.09 1 98.25 87 MET B CA 1
ATOM 3637 C C . MET B 1 87 ? -20.688 -25.656 -3.494 1 98.25 87 MET B C 1
ATOM 3639 O O . MET B 1 87 ? -20.797 -26.75 -4.07 1 98.25 87 MET B O 1
ATOM 3643 N N . ARG B 1 88 ? -20.234 -24.609 -4.07 1 97.75 88 ARG B N 1
ATOM 3644 C CA . ARG B 1 88 ? -19.422 -24.609 -5.285 1 97.75 88 ARG B CA 1
ATOM 3645 C C . ARG B 1 88 ? -18.078 -23.906 -5.051 1 97.75 88 ARG B C 1
ATOM 3647 O O . ARG B 1 88 ? -17.922 -23.203 -4.062 1 97.75 88 ARG B O 1
ATOM 3654 N N . MET B 1 89 ? -17.219 -24.25 -5.945 1 97.19 89 MET B N 1
ATOM 3655 C CA . MET B 1 89 ? -15.891 -23.656 -5.855 1 97.19 89 MET B CA 1
ATOM 3656 C C . MET B 1 89 ? -15.547 -22.891 -7.137 1 97.19 89 MET B C 1
ATOM 3658 O O . MET B 1 89 ? -15.969 -23.281 -8.227 1 97.19 89 MET B O 1
ATOM 3662 N N . CYS B 1 90 ? -14.82 -21.812 -7.039 1 96.88 90 CYS B N 1
ATOM 3663 C CA . CYS B 1 90 ? -14.281 -21.188 -8.234 1 96.88 90 CYS B CA 1
ATOM 3664 C C . CYS B 1 90 ? -12.984 -20.438 -7.914 1 96.88 90 CYS B C 1
ATOM 3666 O O . CYS B 1 90 ? -12.734 -20.078 -6.766 1 96.88 90 CYS B O 1
ATOM 3668 N N . GLY B 1 91 ? -12.148 -20.328 -8.883 1 97.56 91 GLY B N 1
ATOM 3669 C CA . GLY B 1 91 ? -10.891 -19.609 -8.766 1 97.56 91 GLY B CA 1
ATOM 3670 C C . GLY B 1 91 ? -10.938 -18.219 -9.367 1 97.56 91 GLY B C 1
ATOM 3671 O O . GLY B 1 91 ? -11.203 -18.062 -10.555 1 97.56 91 GLY B O 1
ATOM 3672 N N . ALA B 1 92 ? -10.711 -17.219 -8.641 1 98.5 92 ALA B N 1
ATOM 3673 C CA . ALA B 1 92 ? -10.516 -15.82 -9.008 1 98.5 92 ALA B CA 1
ATOM 3674 C C . ALA B 1 92 ? -9.828 -15.047 -7.883 1 98.5 92 ALA B C 1
ATOM 3676 O O . ALA B 1 92 ? -9.781 -15.516 -6.742 1 98.5 92 ALA B O 1
ATOM 3677 N N . GLY B 1 93 ? -9.266 -13.938 -8.219 1 98.56 93 GLY B N 1
ATOM 3678 C CA . GLY B 1 93 ? -8.539 -13.172 -7.227 1 98.56 93 GLY B CA 1
ATOM 3679 C C . GLY B 1 93 ? -9.438 -12.516 -6.199 1 98.56 93 GLY B C 1
ATOM 3680 O O . GLY B 1 93 ? -9.008 -12.211 -5.086 1 98.56 93 GLY B O 1
ATOM 3681 N N . THR B 1 94 ? -10.648 -12.18 -6.586 1 97.75 94 THR B N 1
ATOM 3682 C CA . THR B 1 94 ? -11.648 -11.594 -5.707 1 97.75 94 THR B CA 1
ATOM 3683 C C . THR B 1 94 ? -13.039 -12.141 -6.031 1 97.75 94 THR B C 1
ATOM 3685 O O . THR B 1 94 ? -13.227 -12.797 -7.059 1 97.75 94 THR B O 1
ATOM 3688 N N . HIS B 1 95 ? -13.953 -12.008 -5.062 1 97.94 95 HIS B N 1
ATOM 3689 C CA . HIS B 1 95 ? -15.367 -12.266 -5.344 1 97.94 95 HIS B CA 1
ATOM 3690 C C . HIS B 1 95 ? -16.047 -11.016 -5.883 1 97.94 95 HIS B C 1
ATOM 3692 O O . HIS B 1 95 ? -15.898 -9.922 -5.328 1 97.94 95 HIS B O 1
ATOM 3698 N N . PRO B 1 96 ? -16.828 -11.125 -6.93 1 97.06 96 PRO B N 1
ATOM 3699 C CA . PRO B 1 96 ? -17.328 -9.953 -7.652 1 97.06 96 PRO B CA 1
ATOM 3700 C C . PRO B 1 96 ? -18.312 -9.125 -6.828 1 97.06 96 PRO B C 1
ATOM 3702 O O . PRO B 1 96 ? -18.344 -7.898 -6.957 1 97.06 96 PRO B O 1
ATOM 3705 N N . PHE B 1 97 ? -19.109 -9.742 -5.961 1 95.31 97 PHE B N 1
ATOM 3706 C CA . PHE B 1 97 ? -20.219 -8.922 -5.496 1 95.31 97 PHE B CA 1
ATOM 3707 C C . PHE B 1 97 ? -20.438 -9.102 -3.996 1 95.31 97 PHE B C 1
ATOM 3709 O O . PHE B 1 97 ? -21.25 -8.398 -3.389 1 95.31 97 PHE B O 1
ATOM 3716 N N . SER B 1 98 ? -19.719 -10.016 -3.365 1 93.44 98 SER B N 1
ATOM 3717 C CA . SER B 1 98 ? -19.891 -10.172 -1.926 1 93.44 98 SER B CA 1
ATOM 3718 C C . SER B 1 98 ? -19.438 -8.922 -1.173 1 93.44 98 SER B C 1
ATOM 3720 O O . SER B 1 98 ? -18.391 -8.359 -1.475 1 93.44 98 SER B O 1
ATOM 3722 N N . THR B 1 99 ? -20.25 -8.461 -0.219 1 87.94 99 THR B N 1
ATOM 3723 C CA . THR B 1 99 ? -19.906 -7.297 0.594 1 87.94 99 THR B CA 1
ATOM 3724 C C . THR B 1 99 ? -19.812 -7.68 2.068 1 87.94 99 THR B C 1
ATOM 3726 O O . THR B 1 99 ? -19.625 -6.816 2.928 1 87.94 99 THR B O 1
ATOM 3729 N N . ARG B 1 100 ? -19.922 -8.867 2.33 1 85.94 100 ARG B N 1
ATOM 3730 C CA . ARG B 1 100 ? -19.922 -9.32 3.719 1 85.94 100 ARG B CA 1
ATOM 3731 C C . ARG B 1 100 ? -18.516 -9.281 4.316 1 85.94 100 ARG B C 1
ATOM 3733 O O . ARG B 1 100 ? -17.531 -9.336 3.584 1 85.94 100 ARG B O 1
ATOM 3740 N N . PHE B 1 101 ? -18.484 -9.148 5.602 1 86.25 101 PHE B N 1
ATOM 3741 C CA . PHE B 1 101 ? -17.219 -9.336 6.316 1 86.25 101 PHE B CA 1
ATOM 3742 C C . PHE B 1 101 ? -16.859 -10.812 6.398 1 86.25 101 PHE B C 1
ATOM 3744 O O . PHE B 1 101 ? -17.734 -11.664 6.602 1 86.25 101 PHE B O 1
ATOM 3751 N N . ALA B 1 102 ? -15.609 -11.016 6.203 1 86.81 102 ALA B N 1
ATOM 3752 C CA . ALA B 1 102 ? -15.133 -12.391 6.277 1 86.81 102 ALA B CA 1
ATOM 3753 C C . ALA B 1 102 ? -15.102 -12.883 7.723 1 86.81 102 ALA B C 1
ATOM 3755 O O . ALA B 1 102 ? -14.75 -12.133 8.633 1 86.81 102 ALA B O 1
ATOM 3756 N N . ALA B 1 103 ? -15.523 -14.148 7.84 1 85.75 103 ALA B N 1
ATOM 3757 C CA . ALA B 1 103 ? -15.297 -14.82 9.117 1 85.75 103 ALA B CA 1
ATOM 3758 C C . ALA B 1 103 ? -13.875 -15.367 9.211 1 85.75 103 ALA B C 1
ATOM 3760 O O . ALA B 1 103 ? -13.336 -15.883 8.227 1 85.75 103 ALA B O 1
ATOM 3761 N N . ILE B 1 104 ? -13.281 -15.117 10.312 1 86.56 104 ILE B N 1
ATOM 3762 C CA . ILE B 1 104 ? -11.906 -15.562 10.516 1 86.56 104 ILE B CA 1
ATOM 3763 C C . ILE B 1 104 ? -11.898 -17.016 10.977 1 86.56 104 ILE B C 1
ATOM 3765 O O . ILE B 1 104 ? -12.703 -17.406 11.828 1 86.56 104 ILE B O 1
ATOM 3769 N N . THR B 1 105 ? -11.031 -17.828 10.359 1 85.75 105 THR B N 1
ATOM 3770 C CA . THR B 1 105 ? -10.852 -19.203 10.805 1 85.75 105 THR B CA 1
ATOM 3771 C C . THR B 1 105 ? -10.289 -19.25 12.227 1 85.75 105 THR B C 1
ATOM 3773 O O . THR B 1 105 ? -9.32 -18.547 12.539 1 85.75 105 THR B O 1
ATOM 3776 N N . PRO B 1 106 ? -10.883 -20.062 13.07 1 84.5 106 PRO B N 1
ATOM 3777 C CA . PRO B 1 106 ? -10.508 -20 14.484 1 84.5 106 PRO B CA 1
ATOM 3778 C C . PRO B 1 106 ? -9.242 -20.812 14.789 1 84.5 106 PRO B C 1
ATOM 3780 O O . PRO B 1 106 ? -9.289 -21.766 15.555 1 84.5 106 PRO B O 1
ATOM 3783 N N . LYS B 1 107 ? -8.148 -20.469 14.219 1 84.25 107 LYS B N 1
ATOM 3784 C CA . LYS B 1 107 ? -6.812 -20.953 14.539 1 84.25 107 LYS B CA 1
ATOM 3785 C C . LYS B 1 107 ? -5.98 -19.875 15.219 1 84.25 107 LYS B C 1
ATOM 3787 O O . LYS B 1 107 ? -6.102 -18.688 14.891 1 84.25 107 LYS B O 1
ATOM 3792 N N . PRO B 1 108 ? -5.191 -20.281 16.188 1 79.44 108 PRO B N 1
ATOM 3793 C CA . PRO B 1 108 ? -4.457 -19.312 17 1 79.44 108 PRO B CA 1
ATOM 3794 C C . PRO B 1 108 ? -3.691 -18.297 16.156 1 79.44 108 PRO B C 1
ATOM 3796 O O . PRO B 1 108 ? -3.764 -17.094 16.406 1 79.44 108 PRO B O 1
ATOM 3799 N N . ARG B 1 109 ? -3.061 -18.828 15.102 1 75.56 109 ARG B N 1
ATOM 3800 C CA . ARG B 1 109 ? -2.281 -17.938 14.25 1 75.56 109 ARG B CA 1
ATOM 3801 C C . ARG B 1 109 ? -3.176 -16.906 13.57 1 75.56 109 ARG B C 1
ATOM 3803 O O . ARG B 1 109 ? -2.822 -15.727 13.492 1 75.56 109 ARG B O 1
ATOM 3810 N N . TYR B 1 110 ? -4.32 -17.25 13.211 1 77.94 110 TYR B N 1
ATOM 3811 C CA . TYR B 1 110 ? -5.227 -16.359 12.484 1 77.94 110 TYR B CA 1
ATOM 3812 C C . TYR B 1 110 ? -5.902 -15.375 13.422 1 77.94 110 TYR B C 1
ATOM 3814 O O . TYR B 1 110 ? -6.137 -14.219 13.055 1 77.94 110 TYR B O 1
ATOM 3822 N N . LEU B 1 111 ? -6.121 -15.789 14.602 1 79 111 LEU B N 1
ATOM 3823 C CA . LEU B 1 111 ? -6.715 -14.891 15.586 1 79 111 LEU B CA 1
ATOM 3824 C C . LEU B 1 111 ? -5.734 -13.789 15.977 1 79 111 LEU B C 1
ATOM 3826 O O . LEU B 1 111 ? -6.137 -12.648 16.203 1 79 111 LEU B O 1
ATOM 3830 N N . GLU B 1 112 ? -4.504 -14.102 15.984 1 77.06 112 GLU B N 1
ATOM 3831 C CA . GLU B 1 112 ? -3.471 -13.109 16.234 1 77.06 112 GLU B CA 1
ATOM 3832 C C . GLU B 1 112 ? -3.406 -12.078 15.117 1 77.06 112 GLU B C 1
ATOM 3834 O O . GLU B 1 112 ? -3.277 -10.875 15.367 1 77.06 112 GLU B O 1
ATOM 3839 N N . ILE B 1 113 ? -3.527 -12.586 13.938 1 76.25 113 ILE B N 1
ATOM 3840 C CA . ILE B 1 113 ? -3.508 -11.703 12.781 1 76.25 113 ILE B CA 1
ATOM 3841 C C . ILE B 1 113 ? -4.727 -10.781 12.805 1 76.25 113 ILE B C 1
ATOM 3843 O O . ILE B 1 113 ? -4.617 -9.594 12.508 1 76.25 113 ILE B O 1
ATOM 3847 N N . GLU B 1 114 ? -5.855 -11.375 13.195 1 76.31 114 GLU B N 1
ATOM 3848 C CA . GLU B 1 114 ? -7.078 -10.578 13.305 1 76.31 114 GLU B CA 1
ATOM 3849 C C . GLU B 1 114 ? -6.91 -9.438 14.297 1 76.31 114 GLU B C 1
ATOM 3851 O O . GLU B 1 114 ? -7.32 -8.305 14.031 1 76.31 114 GLU B O 1
ATOM 3856 N N . ASP B 1 115 ? -6.34 -9.742 15.375 1 73.62 115 ASP B N 1
ATOM 3857 C CA . ASP B 1 115 ? -6.137 -8.742 16.422 1 73.62 115 ASP B CA 1
ATOM 3858 C C . ASP B 1 115 ? -5.23 -7.613 15.938 1 73.62 115 ASP B C 1
ATOM 3860 O O . ASP B 1 115 ? -5.48 -6.441 16.219 1 73.62 115 ASP B O 1
ATOM 3864 N N . ARG B 1 116 ? -4.32 -7.969 15.156 1 71.75 116 ARG B N 1
ATOM 3865 C CA . ARG B 1 116 ? -3.318 -7.016 14.695 1 71.75 116 ARG B CA 1
ATOM 3866 C C . ARG B 1 116 ? -3.855 -6.168 13.547 1 71.75 116 ARG B C 1
ATOM 3868 O O . ARG B 1 116 ? -3.531 -4.984 13.438 1 71.75 116 ARG B O 1
ATOM 3875 N N . SER B 1 117 ? -4.688 -6.758 12.75 1 77 117 SER B N 1
ATOM 3876 C CA . SER B 1 117 ? -5.031 -6.086 11.5 1 77 117 SER B CA 1
ATOM 3877 C C . SER B 1 117 ? -6.426 -5.469 11.57 1 77 117 SER B C 1
ATOM 3879 O O . SER B 1 117 ? -6.785 -4.637 10.734 1 77 117 SER B O 1
ATOM 3881 N N . GLY B 1 118 ? -7.238 -5.871 12.547 1 74.69 118 GLY B N 1
ATOM 3882 C CA . GLY B 1 118 ? -8.539 -5.25 12.75 1 74.69 118 GLY B CA 1
ATOM 3883 C C . GLY B 1 118 ? -9.461 -5.375 11.555 1 74.69 118 GLY B C 1
ATOM 3884 O O . GLY B 1 118 ? -9.688 -6.477 11.055 1 74.69 118 GLY B O 1
ATOM 3885 N N . TYR B 1 119 ? -9.914 -4.215 11.039 1 81.12 119 TYR B N 1
ATOM 3886 C CA . TYR B 1 119 ? -10.844 -4.074 9.922 1 81.12 119 TYR B CA 1
ATOM 3887 C C . TYR B 1 119 ? -10.312 -4.773 8.68 1 81.12 119 TYR B C 1
ATOM 3889 O O . TYR B 1 119 ? -11.07 -5.426 7.949 1 81.12 119 TYR B O 1
ATOM 3897 N N . LEU B 1 120 ? -9.078 -4.742 8.469 1 76.75 120 LEU B N 1
ATOM 3898 C CA . LEU B 1 120 ? -8.469 -5.293 7.266 1 76.75 120 LEU B CA 1
ATOM 3899 C C . LEU B 1 120 ? -8.578 -6.816 7.246 1 76.75 120 LEU B C 1
ATOM 3901 O O . LEU B 1 120 ? -8.672 -7.422 6.176 1 76.75 120 LEU B O 1
ATOM 3905 N N . SER B 1 121 ? -8.609 -7.418 8.414 1 76.88 121 SER B N 1
ATOM 3906 C CA . SER B 1 121 ? -8.75 -8.867 8.508 1 76.88 121 SER B CA 1
ATOM 3907 C C . SER B 1 121 ? -10.086 -9.336 7.949 1 76.88 121 SER B C 1
ATOM 3909 O O . SER B 1 121 ? -10.188 -10.438 7.406 1 76.88 121 SER B O 1
ATOM 3911 N N . HIS B 1 122 ? -11.016 -8.469 8 1 81.75 122 HIS B N 1
ATOM 3912 C CA . HIS B 1 122 ? -12.375 -8.883 7.664 1 81.75 122 HIS B CA 1
ATOM 3913 C C . HIS B 1 122 ? -12.758 -8.422 6.262 1 81.75 122 HIS B C 1
ATOM 3915 O O . HIS B 1 122 ? -13.758 -8.891 5.707 1 81.75 122 HIS B O 1
ATOM 3921 N N . THR B 1 123 ? -11.938 -7.594 5.762 1 82.19 123 THR B N 1
ATOM 3922 C CA . THR B 1 123 ? -12.352 -7 4.492 1 82.19 123 THR B CA 1
ATOM 3923 C C . THR B 1 123 ? -11.438 -7.457 3.359 1 82.19 123 THR B C 1
ATOM 3925 O O . THR B 1 123 ? -11.781 -7.312 2.184 1 82.19 123 THR B O 1
ATOM 3928 N N . ARG B 1 124 ? -10.375 -8.031 3.65 1 83.69 124 ARG B N 1
ATOM 3929 C CA . ARG B 1 124 ? -9.414 -8.484 2.652 1 83.69 124 ARG B CA 1
ATOM 3930 C C . ARG B 1 124 ? -9.742 -9.898 2.18 1 83.69 124 ARG B C 1
ATOM 3932 O O . ARG B 1 124 ? -9.109 -10.867 2.604 1 83.69 124 ARG B O 1
ATOM 3939 N N . ILE B 1 125 ? -10.648 -9.977 1.351 1 92.38 125 ILE B N 1
ATOM 3940 C CA . ILE B 1 125 ? -11.078 -11.266 0.814 1 92.38 125 ILE B CA 1
ATOM 3941 C C . ILE B 1 125 ? -10.484 -11.469 -0.577 1 92.38 125 ILE B C 1
ATOM 3943 O O . ILE B 1 125 ? -11.07 -11.055 -1.578 1 92.38 125 ILE B O 1
ATOM 3947 N N . THR B 1 126 ? -9.312 -12.031 -0.594 1 95.88 126 THR B N 1
ATOM 3948 C CA . THR B 1 126 ? -8.578 -12.242 -1.839 1 95.88 126 THR B CA 1
ATOM 3949 C C . THR B 1 126 ? -8.039 -13.664 -1.917 1 95.88 126 THR B C 1
ATOM 3951 O O . THR B 1 126 ? -7.926 -14.352 -0.896 1 95.88 126 THR B O 1
ATOM 3954 N N . TYR B 1 127 ? -7.777 -14.125 -3.086 1 98.12 127 TYR B N 1
ATOM 3955 C CA . TYR B 1 127 ? -7.328 -15.484 -3.359 1 98.12 127 TYR B CA 1
ATOM 3956 C C . TYR B 1 127 ? -6.141 -15.484 -4.316 1 98.12 127 TYR B C 1
ATOM 3958 O O . TYR B 1 127 ? -6.102 -14.703 -5.266 1 98.12 127 TYR B O 1
ATOM 3966 N N . ALA B 1 128 ? -5.199 -16.438 -4.055 1 97.94 128 ALA B N 1
ATOM 3967 C CA . ALA B 1 128 ? -3.943 -16.375 -4.793 1 97.94 128 ALA B CA 1
ATOM 3968 C C . ALA B 1 128 ? -3.572 -17.734 -5.355 1 97.94 128 ALA B C 1
ATOM 3970 O O . ALA B 1 128 ? -4.184 -18.75 -5 1 97.94 128 ALA B O 1
ATOM 3971 N N . THR B 1 129 ? -2.686 -17.719 -6.312 1 98.62 129 THR B N 1
ATOM 3972 C CA . THR B 1 129 ? -1.926 -18.859 -6.809 1 98.62 129 THR B CA 1
ATOM 3973 C C . THR B 1 129 ? -0.447 -18.734 -6.461 1 98.62 129 THR B C 1
ATOM 3975 O O . THR B 1 129 ? 0.18 -17.719 -6.781 1 98.62 129 THR B O 1
ATOM 3978 N N . HIS B 1 130 ? 0.092 -19.703 -5.766 1 98.69 130 HIS B N 1
ATOM 3979 C CA . HIS B 1 130 ? 1.513 -19.688 -5.434 1 98.69 130 HIS B CA 1
ATOM 3980 C C . HIS B 1 130 ? 2.246 -20.828 -6.117 1 98.69 130 HIS B C 1
ATOM 3982 O O . HIS B 1 130 ? 1.697 -21.922 -6.262 1 98.69 130 HIS B O 1
ATOM 3988 N N . VAL B 1 131 ? 3.449 -20.594 -6.52 1 98.94 131 VAL B N 1
ATOM 3989 C CA . VAL B 1 131 ? 4.285 -21.609 -7.145 1 98.94 131 VAL B CA 1
ATOM 3990 C C . VAL B 1 131 ? 5.645 -21.656 -6.453 1 98.94 131 VAL B C 1
ATOM 3992 O O . VAL B 1 131 ? 6.273 -20.609 -6.23 1 98.94 131 VAL B O 1
ATOM 3995 N N . HIS B 1 132 ? 6.043 -22.828 -6.082 1 98.88 132 HIS B N 1
ATOM 3996 C CA . HIS B 1 132 ? 7.355 -23.094 -5.5 1 98.88 132 HIS B CA 1
ATOM 3997 C C . HIS B 1 132 ? 8.273 -23.781 -6.512 1 98.88 132 HIS B C 1
ATOM 3999 O O . HIS B 1 132 ? 7.883 -24.75 -7.148 1 98.88 132 HIS B O 1
ATOM 4005 N N . ILE B 1 133 ? 9.453 -23.281 -6.656 1 98.94 133 ILE B N 1
ATOM 4006 C CA . ILE B 1 133 ? 10.469 -23.953 -7.465 1 98.94 133 ILE B CA 1
ATOM 4007 C C . ILE B 1 133 ? 11.656 -24.344 -6.586 1 98.94 133 ILE B C 1
ATOM 4009 O O . ILE B 1 133 ? 12.227 -23.5 -5.895 1 98.94 133 ILE B O 1
ATOM 4013 N N . GLY B 1 134 ? 12.031 -25.594 -6.664 1 98.81 134 GLY B N 1
ATOM 4014 C CA . GLY B 1 134 ? 13.133 -26.109 -5.875 1 98.81 134 GLY B CA 1
ATOM 4015 C C . GLY B 1 134 ? 14.484 -25.594 -6.324 1 98.81 134 GLY B C 1
ATOM 4016 O O . GLY B 1 134 ? 14.734 -25.453 -7.523 1 98.81 134 GLY B O 1
ATOM 4017 N N . VAL B 1 135 ? 15.305 -25.297 -5.375 1 98.5 135 VAL B N 1
ATOM 4018 C CA . VAL B 1 135 ? 16.672 -24.844 -5.637 1 98.5 135 VAL B CA 1
ATOM 4019 C C . VAL B 1 135 ? 17.641 -25.562 -4.707 1 98.5 135 VAL B C 1
ATOM 4021 O O . VAL B 1 135 ? 17.266 -25.969 -3.605 1 98.5 135 VAL B O 1
ATOM 4024 N N . PRO B 1 136 ? 18.891 -25.688 -5.059 1 97.38 136 PRO B N 1
ATOM 4025 C CA . PRO B 1 136 ? 19.812 -26.547 -4.312 1 97.38 136 PRO B CA 1
ATOM 4026 C C . PRO B 1 136 ? 20.625 -25.781 -3.27 1 97.38 136 PRO B C 1
ATOM 4028 O O . PRO B 1 136 ? 21.281 -26.391 -2.418 1 97.38 136 PRO B O 1
ATOM 4031 N N . ASP B 1 137 ? 20.641 -24.469 -3.361 1 97 137 ASP B N 1
ATOM 4032 C CA . ASP B 1 137 ? 21.531 -23.75 -2.453 1 97 137 ASP B CA 1
ATOM 4033 C C . ASP B 1 137 ? 20.922 -22.406 -2.045 1 97 137 ASP B C 1
ATOM 4035 O O . ASP B 1 137 ? 20.172 -21.797 -2.812 1 97 137 ASP B O 1
ATOM 4039 N N . ALA B 1 138 ? 21.359 -21.984 -0.87 1 98.12 138 ALA B N 1
ATOM 4040 C CA . ALA B 1 138 ? 20.766 -20.812 -0.224 1 98.12 138 ALA B CA 1
ATOM 4041 C C . ALA B 1 138 ? 21.078 -19.531 -1.002 1 98.12 138 ALA B C 1
ATOM 4043 O O . ALA B 1 138 ? 20.219 -18.672 -1.15 1 98.12 138 ALA B O 1
ATOM 4044 N N . ASP B 1 139 ? 22.234 -19.391 -1.467 1 98.19 139 ASP B N 1
ATOM 4045 C CA . ASP B 1 139 ? 22.625 -18.188 -2.217 1 98.19 139 ASP B CA 1
ATOM 4046 C C . ASP B 1 139 ? 21.859 -18.109 -3.541 1 98.19 139 ASP B C 1
ATOM 4048 O O . ASP B 1 139 ? 21.453 -17.031 -3.965 1 98.19 139 ASP B O 1
ATOM 4052 N N . GLU B 1 140 ? 21.719 -19.25 -4.188 1 97.62 140 GLU B N 1
ATOM 4053 C CA . GLU B 1 140 ? 20.938 -19.297 -5.414 1 97.62 140 GLU B CA 1
ATOM 4054 C C . GLU B 1 140 ? 19.484 -18.906 -5.148 1 97.62 140 GLU B C 1
ATOM 4056 O O . GLU B 1 140 ? 18.875 -18.172 -5.938 1 97.62 140 GLU B O 1
ATOM 4061 N N . MET B 1 141 ? 18.938 -19.391 -4.043 1 98.38 141 MET B N 1
ATOM 4062 C CA . MET B 1 141 ? 17.562 -19.047 -3.65 1 98.38 141 MET B CA 1
ATOM 4063 C C . MET B 1 141 ? 17.391 -17.547 -3.537 1 98.38 141 MET B C 1
ATOM 4065 O O . MET B 1 141 ? 16.453 -16.969 -4.109 1 98.38 141 MET B O 1
ATOM 4069 N N . VAL B 1 142 ? 18.344 -16.875 -2.883 1 98.31 142 VAL B N 1
ATOM 4070 C CA . VAL B 1 142 ? 18.281 -15.445 -2.652 1 98.31 142 VAL B CA 1
ATOM 4071 C C . VAL B 1 142 ? 18.453 -14.695 -3.973 1 98.31 142 VAL B C 1
ATOM 4073 O O . VAL B 1 142 ? 17.703 -13.773 -4.277 1 98.31 142 VAL B O 1
ATOM 4076 N N . ARG B 1 143 ? 19.438 -15.141 -4.73 1 97.5 143 ARG B N 1
ATOM 4077 C CA . ARG B 1 143 ? 19.688 -14.523 -6.027 1 97.5 143 ARG B CA 1
ATOM 4078 C C . ARG B 1 143 ? 18.453 -14.602 -6.918 1 97.5 143 ARG B C 1
ATOM 4080 O O . ARG B 1 143 ? 18.047 -13.594 -7.504 1 97.5 143 ARG B O 1
ATOM 4087 N N . LEU B 1 144 ? 17.844 -15.781 -7.008 1 98.06 144 LEU B N 1
ATOM 4088 C CA . LEU B 1 144 ? 16.688 -15.984 -7.867 1 98.06 144 LEU B CA 1
ATOM 4089 C C . LEU B 1 144 ? 15.5 -15.164 -7.379 1 98.06 144 LEU B C 1
ATOM 4091 O O . LEU B 1 144 ? 14.711 -14.672 -8.188 1 98.06 144 LEU B O 1
ATOM 4095 N N . THR B 1 145 ? 15.359 -15.078 -6.086 1 98.06 145 THR B N 1
ATOM 4096 C CA . THR B 1 145 ? 14.305 -14.234 -5.539 1 98.06 145 THR B CA 1
ATOM 4097 C C . THR B 1 145 ? 14.406 -12.812 -6.094 1 98.06 145 THR B C 1
ATOM 4099 O O . THR B 1 145 ? 13.406 -12.242 -6.543 1 98.06 145 THR B O 1
ATOM 4102 N N . GLY B 1 146 ? 15.617 -12.266 -6.09 1 97.12 146 GLY B N 1
ATOM 4103 C CA . GLY B 1 146 ? 15.828 -10.938 -6.637 1 97.12 146 GLY B CA 1
ATOM 4104 C C . GLY B 1 146 ? 15.633 -10.875 -8.141 1 97.12 146 GLY B C 1
ATOM 4105 O O . GLY B 1 146 ? 15.062 -9.906 -8.656 1 97.12 146 GLY B O 1
ATOM 4106 N N . GLU B 1 147 ? 16.062 -11.891 -8.828 1 97.31 147 GLU B N 1
ATOM 4107 C CA . GLU B 1 147 ? 16.047 -11.891 -10.289 1 97.31 147 GLU B CA 1
ATOM 4108 C C . GLU B 1 147 ? 14.641 -12.086 -10.828 1 97.31 147 GLU B C 1
ATOM 4110 O O . GLU B 1 147 ? 14.359 -11.766 -11.977 1 97.31 147 GLU B O 1
ATOM 4115 N N . LEU B 1 148 ? 13.742 -12.594 -10.031 1 98.19 148 LEU B N 1
ATOM 4116 C CA . LEU B 1 148 ? 12.375 -12.836 -10.461 1 98.19 148 LEU B CA 1
ATOM 4117 C C . LEU B 1 148 ? 11.539 -11.562 -10.359 1 98.19 148 LEU B C 1
ATOM 4119 O O . LEU B 1 148 ? 10.469 -11.461 -10.969 1 98.19 148 LEU B O 1
ATOM 4123 N N . VAL B 1 149 ? 11.984 -10.555 -9.602 1 97.88 149 VAL B N 1
ATOM 4124 C CA . VAL B 1 149 ? 11.211 -9.359 -9.281 1 97.88 149 VAL B CA 1
ATOM 4125 C C . VAL B 1 149 ? 10.82 -8.641 -10.57 1 97.88 149 VAL B C 1
ATOM 4127 O O . VAL B 1 149 ? 9.648 -8.312 -10.773 1 97.88 149 VAL B O 1
ATOM 4130 N N . PRO B 1 150 ? 11.742 -8.477 -11.547 1 97.12 150 PRO B N 1
ATOM 4131 C CA . PRO B 1 150 ? 11.375 -7.734 -12.75 1 97.12 150 PRO B CA 1
ATOM 4132 C C . PRO B 1 150 ? 10.336 -8.461 -13.602 1 97.12 150 PRO B C 1
ATOM 4134 O O . PRO B 1 150 ? 9.742 -7.871 -14.508 1 97.12 150 PRO B O 1
ATOM 4137 N N . TYR B 1 151 ? 10.094 -9.727 -13.32 1 98.38 151 TYR B N 1
ATOM 4138 C CA . TYR B 1 151 ? 9.164 -10.523 -14.125 1 98.38 151 TYR B CA 1
ATOM 4139 C C . TYR B 1 151 ? 7.793 -10.586 -13.469 1 98.38 151 TYR B C 1
ATOM 4141 O O . TYR B 1 151 ? 6.836 -11.086 -14.07 1 98.38 151 TYR B O 1
ATOM 4149 N N . LEU B 1 152 ? 7.668 -10.086 -12.258 1 98.31 152 LEU B N 1
ATOM 4150 C CA . LEU B 1 152 ? 6.434 -10.203 -11.492 1 98.31 152 LEU B CA 1
ATOM 4151 C C . LEU B 1 152 ? 5.293 -9.461 -12.188 1 98.31 152 LEU B C 1
ATOM 4153 O O . LEU B 1 152 ? 4.164 -9.961 -12.234 1 98.31 152 LEU B O 1
ATOM 4157 N N . PRO B 1 153 ? 5.555 -8.281 -12.805 1 97.94 153 PRO B N 1
ATOM 4158 C CA . PRO B 1 153 ? 4.461 -7.598 -13.5 1 97.94 153 PRO B CA 1
ATOM 4159 C C . PRO B 1 153 ? 3.844 -8.453 -14.609 1 97.94 153 PRO B C 1
ATOM 4161 O O . PRO B 1 153 ? 2.625 -8.422 -14.805 1 97.94 153 PRO B O 1
ATOM 4164 N N . MET B 1 154 ? 4.641 -9.188 -15.281 1 98.25 154 MET B N 1
ATOM 4165 C CA . MET B 1 154 ? 4.133 -10.078 -16.328 1 98.25 154 MET B CA 1
ATOM 4166 C C . MET B 1 154 ? 3.244 -11.164 -15.719 1 98.25 154 MET B C 1
ATOM 4168 O O . MET B 1 154 ? 2.207 -11.508 -16.297 1 98.25 154 MET B O 1
ATOM 4172 N N . LEU B 1 155 ? 3.686 -11.68 -14.617 1 98.81 155 LEU B N 1
ATOM 4173 C CA . LEU B 1 155 ? 2.912 -12.727 -13.953 1 98.81 155 LEU B CA 1
ATOM 4174 C C . LEU B 1 155 ? 1.604 -12.164 -13.406 1 98.81 155 LEU B C 1
ATOM 4176 O O . LEU B 1 155 ? 0.571 -12.844 -13.445 1 98.81 155 LEU B O 1
ATOM 4180 N N . ILE B 1 156 ? 1.639 -10.914 -12.891 1 98.62 156 ILE B N 1
ATOM 4181 C CA . ILE B 1 156 ? 0.421 -10.227 -12.469 1 98.62 156 ILE B CA 1
ATOM 4182 C C . ILE B 1 156 ? -0.529 -10.086 -13.656 1 98.62 156 ILE B C 1
ATOM 4184 O O . ILE B 1 156 ? -1.716 -10.406 -13.555 1 98.62 156 ILE B O 1
ATOM 4188 N N . ALA B 1 157 ? -0 -9.688 -14.758 1 98.81 157 ALA B N 1
ATOM 4189 C CA . ALA B 1 157 ? -0.806 -9.438 -15.945 1 98.81 157 ALA B CA 1
ATOM 4190 C C . ALA B 1 157 ? -1.433 -10.727 -16.469 1 98.81 157 ALA B C 1
ATOM 4192 O O . ALA B 1 157 ? -2.629 -10.766 -16.766 1 98.81 157 ALA B O 1
ATOM 4193 N N . LEU B 1 158 ? -0.637 -11.766 -16.531 1 98.81 158 LEU B N 1
ATOM 4194 C CA . LEU B 1 158 ? -1.08 -13.047 -17.078 1 98.81 158 LEU B CA 1
ATOM 4195 C C . LEU B 1 158 ? -2.123 -13.688 -16.172 1 98.81 158 LEU B C 1
ATOM 4197 O O . LEU B 1 158 ? -3.008 -14.406 -16.641 1 98.81 158 LEU B O 1
ATOM 4201 N N . SER B 1 159 ? -2.025 -13.438 -14.883 1 98.88 159 SER B N 1
ATOM 4202 C CA . SER B 1 159 ? -2.904 -14.102 -13.922 1 98.88 159 SER B CA 1
ATOM 4203 C C . SER B 1 159 ? -4.051 -13.188 -13.5 1 98.88 159 SER B C 1
ATOM 4205 O O . SER B 1 159 ? -4.887 -13.57 -12.68 1 98.88 159 SER B O 1
ATOM 4207 N N . ALA B 1 160 ? -4.129 -11.984 -14.055 1 98.81 160 ALA B N 1
ATOM 4208 C CA . ALA B 1 160 ? -5.125 -11.008 -13.609 1 98.81 160 ALA B CA 1
ATOM 4209 C C . ALA B 1 160 ? -6.535 -11.594 -13.688 1 98.81 160 ALA B C 1
ATOM 4211 O O . ALA B 1 160 ? -6.988 -11.992 -14.766 1 98.81 160 ALA B O 1
ATOM 4212 N N . ASN B 1 161 ? -7.223 -11.625 -12.562 1 98.88 161 ASN B N 1
ATOM 4213 C CA . ASN B 1 161 ? -8.5 -12.32 -12.461 1 98.88 161 ASN B CA 1
ATOM 4214 C C . ASN B 1 161 ? -9.383 -11.727 -11.367 1 98.88 161 ASN B C 1
ATOM 4216 O O . ASN B 1 161 ? -10.117 -12.453 -10.695 1 98.88 161 ASN B O 1
ATOM 4220 N N . SER B 1 162 ? -9.328 -10.422 -11.148 1 98.5 162 SER B N 1
ATOM 4221 C CA . SER B 1 162 ? -10.117 -9.781 -10.102 1 98.5 162 SER B CA 1
ATOM 4222 C C . SER B 1 162 ? -10.531 -8.367 -10.5 1 98.5 162 SER B C 1
ATOM 4224 O O . SER B 1 162 ? -10.203 -7.406 -9.805 1 98.5 162 SER B O 1
ATOM 4226 N N . PRO B 1 163 ? -11.367 -8.266 -11.555 1 98.19 163 PRO B N 1
ATOM 4227 C CA . PRO B 1 163 ? -11.781 -6.938 -12.023 1 98.19 163 PRO B CA 1
ATOM 4228 C C . PRO B 1 163 ? -12.93 -6.352 -11.211 1 98.19 163 PRO B C 1
ATOM 4230 O O . PRO B 1 163 ? -13.25 -5.168 -11.352 1 98.19 163 PRO B O 1
ATOM 4233 N N . PHE B 1 164 ? -13.562 -7.145 -10.398 1 97.56 164 PHE B N 1
ATOM 4234 C CA . PHE B 1 164 ? -14.719 -6.691 -9.625 1 97.56 164 PHE B CA 1
ATOM 4235 C C . PHE B 1 164 ? -14.422 -6.738 -8.133 1 97.56 164 PHE B C 1
ATOM 4237 O O . PHE B 1 164 ? -13.617 -7.555 -7.676 1 97.56 164 PHE B O 1
ATOM 4244 N N . TRP B 1 165 ? -15.016 -5.844 -7.418 1 93.81 165 TRP B N 1
ATOM 4245 C CA . TRP B 1 165 ? -14.898 -5.746 -5.965 1 93.81 165 TRP B CA 1
ATOM 4246 C C . TRP B 1 165 ? -16.156 -5.145 -5.352 1 93.81 165 TRP B C 1
ATOM 4248 O O . TRP B 1 165 ? -16.562 -4.039 -5.723 1 93.81 165 TRP B O 1
ATOM 4258 N N . HIS B 1 166 ? -16.844 -5.855 -4.484 1 91.12 166 HIS B N 1
ATOM 4259 C CA . HIS B 1 166 ? -18.016 -5.375 -3.756 1 91.12 166 HIS B CA 1
ATOM 4260 C C . HIS B 1 166 ? -19.109 -4.895 -4.711 1 91.12 166 HIS B C 1
ATOM 4262 O O . HIS B 1 166 ? -19.672 -3.822 -4.516 1 91.12 166 HIS B O 1
ATOM 4268 N N . GLY B 1 167 ? -19.281 -5.609 -5.746 1 92.38 167 GLY B N 1
ATOM 4269 C CA . GLY B 1 167 ? -20.391 -5.348 -6.652 1 92.38 167 GLY B CA 1
ATOM 4270 C C . GLY B 1 167 ? -20.047 -4.344 -7.738 1 92.38 167 GLY B C 1
ATOM 4271 O O . GLY B 1 167 ? -20.906 -3.982 -8.547 1 92.38 167 GLY B O 1
ATOM 4272 N N . CYS B 1 168 ? -18.766 -3.924 -7.777 1 91.69 168 CYS B N 1
ATOM 4273 C CA . CYS B 1 168 ? -18.391 -2.869 -8.711 1 91.69 168 CYS B CA 1
ATOM 4274 C C . CYS B 1 168 ? -17.281 -3.326 -9.641 1 91.69 168 CYS B C 1
ATOM 4276 O O . CYS B 1 168 ? -16.375 -4.059 -9.219 1 91.69 168 CYS B O 1
ATOM 4278 N N . GLN B 1 169 ? -17.438 -2.896 -10.891 1 94.94 169 GLN B N 1
ATOM 4279 C CA . GLN B 1 169 ? -16.266 -2.957 -11.75 1 94.94 169 GLN B CA 1
ATOM 4280 C C . GLN B 1 169 ? -15.203 -1.961 -11.305 1 94.94 169 GLN B C 1
ATOM 4282 O O . GLN B 1 169 ? -15.453 -0.754 -11.273 1 94.94 169 GLN B O 1
ATOM 4287 N N . THR B 1 170 ? -14.023 -2.381 -11.023 1 93.88 170 THR B N 1
ATOM 4288 C CA . THR B 1 170 ? -13.07 -1.566 -10.273 1 93.88 170 THR B CA 1
ATOM 4289 C C . THR B 1 170 ? -12.242 -0.696 -11.211 1 93.88 170 THR B C 1
ATOM 4291 O O . THR B 1 170 ? -11.656 0.299 -10.789 1 93.88 170 THR B O 1
ATOM 4294 N N . GLY B 1 171 ? -12.141 -1.072 -12.492 1 94 171 GLY B N 1
ATOM 4295 C CA . GLY B 1 171 ? -11.203 -0.446 -13.406 1 94 171 GLY B CA 1
ATOM 4296 C C . GLY B 1 171 ? -9.836 -1.102 -13.398 1 94 171 GLY B C 1
ATOM 4297 O O . GLY B 1 171 ? -8.969 -0.762 -14.211 1 94 171 GLY B O 1
ATOM 4298 N N . PHE B 1 172 ? -9.586 -2.039 -12.547 1 95.44 172 PHE B N 1
ATOM 4299 C CA . PHE B 1 172 ? -8.352 -2.816 -12.477 1 95.44 172 PHE B CA 1
ATOM 4300 C C . PHE B 1 172 ? -8.57 -4.227 -13.016 1 95.44 172 PHE B C 1
ATOM 4302 O O . PHE B 1 172 ? -9.656 -4.793 -12.867 1 95.44 172 PHE B O 1
ATOM 4309 N N . ALA B 1 173 ? -7.492 -4.734 -13.617 1 97.94 173 ALA B N 1
ATOM 4310 C CA . ALA B 1 173 ? -7.531 -6.141 -14.016 1 97.94 173 ALA B CA 1
ATOM 4311 C C . ALA B 1 173 ? -7.309 -7.059 -12.82 1 97.94 173 ALA B C 1
ATOM 4313 O O . ALA B 1 173 ? -7.895 -8.141 -12.742 1 97.94 173 ALA B O 1
ATOM 4314 N N . SER B 1 174 ? -6.492 -6.691 -11.938 1 97.69 174 SER B N 1
ATOM 4315 C CA . SER B 1 174 ? -6.207 -7.391 -10.688 1 97.69 174 SER B CA 1
ATOM 4316 C C . SER B 1 174 ? -6.352 -6.457 -9.492 1 97.69 174 SER B C 1
ATOM 4318 O O . SER B 1 174 ? -5.367 -5.883 -9.023 1 97.69 174 SER B O 1
ATOM 4320 N N . TYR B 1 175 ? -7.555 -6.375 -8.953 1 95.75 175 TYR B N 1
ATOM 4321 C CA . TYR B 1 175 ? -7.805 -5.508 -7.805 1 95.75 175 TYR B CA 1
ATOM 4322 C C . TYR B 1 175 ? -7.266 -6.137 -6.523 1 95.75 175 TYR B C 1
ATOM 4324 O O . TYR B 1 175 ? -7.09 -5.449 -5.516 1 95.75 175 TYR B O 1
ATOM 4332 N N . ARG B 1 176 ? -7.02 -7.453 -6.535 1 96.06 176 ARG B N 1
ATOM 4333 C CA . ARG B 1 176 ? -6.406 -8.125 -5.395 1 96.06 176 ARG B CA 1
ATOM 4334 C C . ARG B 1 176 ? -5.133 -7.41 -4.961 1 96.06 176 ARG B C 1
ATOM 4336 O O . ARG B 1 176 ? -4.883 -7.254 -3.762 1 96.06 176 ARG B O 1
ATOM 4343 N N . GLN B 1 177 ? -4.375 -7.008 -5.938 1 94.12 177 GLN B N 1
ATOM 4344 C CA . GLN B 1 177 ? -3.113 -6.328 -5.652 1 94.12 177 GLN B CA 1
ATOM 4345 C C . GLN B 1 177 ? -3.348 -5.035 -4.875 1 94.12 177 GLN B C 1
ATOM 4347 O O . GLN B 1 177 ? -2.553 -4.676 -4.004 1 94.12 177 GLN B O 1
ATOM 4352 N N . ARG B 1 178 ? -4.422 -4.332 -5.168 1 91.75 178 ARG B N 1
ATOM 4353 C CA . ARG B 1 178 ? -4.754 -3.084 -4.488 1 91.75 178 ARG B CA 1
ATOM 4354 C C . ARG B 1 178 ? -5.293 -3.348 -3.088 1 91.75 178 ARG B C 1
ATOM 4356 O O . ARG B 1 178 ? -4.965 -2.627 -2.145 1 91.75 178 ARG B O 1
ATOM 4363 N N . ALA B 1 179 ? -6.102 -4.391 -3.006 1 90.12 179 ALA B N 1
ATOM 4364 C CA . ALA B 1 179 ? -6.656 -4.77 -1.709 1 90.12 179 ALA B CA 1
ATOM 4365 C C . ALA B 1 179 ? -5.551 -5.152 -0.729 1 90.12 179 ALA B C 1
ATOM 4367 O O . ALA B 1 179 ? -5.625 -4.82 0.457 1 90.12 179 ALA B O 1
ATOM 4368 N N . LEU B 1 180 ? -4.555 -5.77 -1.249 1 90.25 180 LEU B N 1
ATOM 4369 C CA . LEU B 1 180 ? -3.471 -6.266 -0.406 1 90.25 180 LEU B CA 1
ATOM 4370 C C . LEU B 1 180 ? -2.518 -5.137 -0.029 1 90.25 180 LEU B C 1
ATOM 4372 O O . LEU B 1 180 ? -1.799 -5.23 0.968 1 90.25 180 LEU B O 1
ATOM 4376 N N . ALA B 1 181 ? -2.484 -4.102 -0.788 1 86.25 181 ALA B N 1
ATOM 4377 C CA . ALA B 1 181 ? -1.543 -3.004 -0.578 1 86.25 181 ALA B CA 1
ATOM 4378 C C . ALA B 1 181 ? -1.776 -2.332 0.772 1 86.25 181 ALA B C 1
ATOM 4380 O O . ALA B 1 181 ? -0.871 -1.7 1.322 1 86.25 181 ALA B O 1
ATOM 4381 N N . ALA B 1 182 ? -2.941 -2.445 1.309 1 82.12 182 ALA B N 1
ATOM 4382 C CA . ALA B 1 182 ? -3.287 -1.83 2.586 1 82.12 182 ALA B CA 1
ATOM 4383 C C . ALA B 1 182 ? -2.6 -2.547 3.744 1 82.12 182 ALA B C 1
ATOM 4385 O O . ALA B 1 182 ? -2.549 -2.029 4.863 1 82.12 182 ALA B O 1
ATOM 4386 N N . THR B 1 183 ? -1.987 -3.645 3.41 1 79.25 183 THR B N 1
ATOM 4387 C CA . THR B 1 183 ? -1.366 -4.422 4.477 1 79.25 183 THR B CA 1
ATOM 4388 C C . THR B 1 183 ? 0.111 -4.066 4.613 1 79.25 183 THR B C 1
ATOM 4390 O O . THR B 1 183 ? 0.662 -3.346 3.781 1 79.25 183 THR B O 1
ATOM 4393 N N . GLY B 1 184 ? 0.82 -4.359 5.691 1 67.5 184 GLY B N 1
ATOM 4394 C CA . GLY B 1 184 ? 2.158 -3.922 6.059 1 67.5 184 GLY B CA 1
ATOM 4395 C C . GLY B 1 184 ? 3.236 -4.469 5.141 1 67.5 184 GLY B C 1
ATOM 4396 O O . GLY B 1 184 ? 3.99 -3.707 4.535 1 67.5 184 GLY B O 1
ATOM 4397 N N . SER B 1 185 ? 3.428 -5.688 4.969 1 71.44 185 SER B N 1
ATOM 4398 C CA . SER B 1 185 ? 4.594 -6.277 4.32 1 71.44 185 SER B CA 1
ATOM 4399 C C . SER B 1 185 ? 4.266 -6.738 2.904 1 71.44 185 SER B C 1
ATOM 4401 O O . SER B 1 185 ? 5.035 -7.484 2.295 1 71.44 185 SER B O 1
ATOM 4403 N N . TYR B 1 186 ? 3.42 -6.227 2.279 1 81.75 186 TYR B N 1
ATOM 4404 C CA . TYR B 1 186 ? 3.043 -6.676 0.943 1 81.75 186 TYR B CA 1
ATOM 4405 C C . TYR B 1 186 ? 3.883 -5.98 -0.123 1 81.75 186 TYR B C 1
ATOM 4407 O O . TYR B 1 186 ? 4.262 -4.82 0.036 1 81.75 186 TYR B O 1
ATOM 4415 N N . GLY B 1 187 ? 4.215 -6.77 -1.143 1 89.69 187 GLY B N 1
ATOM 4416 C CA . GLY B 1 187 ? 4.914 -6.211 -2.289 1 89.69 187 GLY B CA 1
ATOM 4417 C C . GLY B 1 187 ? 6.234 -6.902 -2.578 1 89.69 187 GLY B C 1
ATOM 4418 O O . GLY B 1 187 ? 6.414 -8.07 -2.236 1 89.69 187 GLY B O 1
ATOM 4419 N N . ASN B 1 188 ? 7.09 -6.152 -3.264 1 93.44 188 ASN B N 1
ATOM 4420 C CA . ASN B 1 188 ? 8.391 -6.695 -3.637 1 93.44 188 ASN B CA 1
ATOM 4421 C C . ASN B 1 188 ? 9.297 -6.875 -2.418 1 93.44 188 ASN B C 1
ATOM 4423 O O . ASN B 1 188 ? 9.305 -6.035 -1.519 1 93.44 188 ASN B O 1
ATOM 4427 N N . PRO B 1 189 ? 10.039 -7.969 -2.387 1 94.88 189 PRO B N 1
ATOM 4428 C CA . PRO B 1 189 ? 11.055 -8.086 -1.338 1 94.88 189 PRO B CA 1
ATOM 4429 C C . PRO B 1 189 ? 12.195 -7.086 -1.509 1 94.88 189 PRO B C 1
ATOM 4431 O O . PRO B 1 189 ? 12.414 -6.57 -2.609 1 94.88 189 PRO B O 1
ATOM 4434 N N . PRO B 1 190 ? 12.922 -6.797 -0.39 1 92.75 190 PRO B N 1
ATOM 4435 C CA . PRO B 1 190 ? 14.188 -6.082 -0.556 1 92.75 190 PRO B CA 1
ATOM 4436 C C . PRO B 1 190 ? 15.18 -6.844 -1.433 1 92.75 190 PRO B C 1
ATOM 4438 O O . PRO B 1 190 ? 15.008 -8.039 -1.678 1 92.75 190 PRO B O 1
ATOM 4441 N N . ASN B 1 191 ? 16.047 -6.062 -1.942 1 91.94 191 ASN B N 1
ATOM 4442 C CA . ASN B 1 191 ? 17.141 -6.703 -2.66 1 91.94 191 ASN B CA 1
ATOM 4443 C C . ASN B 1 191 ? 18.219 -7.191 -1.707 1 91.94 191 ASN B C 1
ATOM 4445 O O . ASN B 1 191 ? 18.672 -6.445 -0.834 1 91.94 191 ASN B O 1
ATOM 4449 N N . PHE B 1 192 ? 18.562 -8.469 -1.817 1 96.44 192 PHE B N 1
ATOM 4450 C CA . PHE B 1 192 ? 19.625 -9.047 -0.998 1 96.44 192 PHE B CA 1
ATOM 4451 C C . PHE B 1 192 ? 20.797 -9.492 -1.863 1 96.44 192 PHE B C 1
ATOM 4453 O O . PHE B 1 192 ? 20.594 -10.078 -2.932 1 96.44 192 PHE B O 1
ATOM 4460 N N . ASP B 1 193 ? 22 -9.281 -1.355 1 95.88 193 ASP B N 1
ATOM 4461 C CA . ASP B 1 193 ? 23.203 -9.633 -2.107 1 95.88 193 ASP B CA 1
ATOM 4462 C C . ASP B 1 193 ? 23.453 -11.141 -2.078 1 95.88 193 ASP B C 1
ATOM 4464 O O . ASP B 1 193 ? 23.953 -11.711 -3.049 1 95.88 193 ASP B O 1
ATOM 4468 N N . ASP B 1 194 ? 23.266 -11.719 -0.939 1 97.69 194 ASP B N 1
ATOM 4469 C CA . ASP B 1 194 ? 23.5 -13.141 -0.729 1 97.69 194 ASP B CA 1
ATOM 4470 C C . ASP B 1 194 ? 22.75 -13.656 0.491 1 97.69 194 ASP B C 1
ATOM 4472 O O . ASP B 1 194 ? 21.969 -12.922 1.094 1 97.69 194 ASP B O 1
ATOM 4476 N N . TRP B 1 195 ? 22.984 -14.906 0.752 1 98 195 TRP B N 1
ATOM 4477 C CA . TRP B 1 195 ? 22.297 -15.586 1.854 1 98 195 TRP B CA 1
ATOM 4478 C C . TRP B 1 195 ? 22.625 -14.914 3.186 1 98 195 TRP B C 1
ATOM 4480 O O . TRP B 1 195 ? 21.75 -14.742 4.031 1 98 195 TRP B O 1
ATOM 4490 N N . ALA B 1 196 ? 23.844 -14.531 3.389 1 97.81 196 ALA B N 1
ATOM 4491 C CA . ALA B 1 196 ? 24.266 -13.867 4.625 1 97.81 196 ALA B CA 1
ATOM 4492 C C . ALA B 1 196 ? 23.516 -12.555 4.816 1 97.81 196 ALA B C 1
ATOM 4494 O O . ALA B 1 196 ? 23.094 -12.227 5.934 1 97.81 196 ALA B O 1
ATOM 4495 N N . ASP B 1 197 ? 23.406 -11.805 3.734 1 97.38 197 ASP B N 1
ATOM 4496 C CA . ASP B 1 197 ? 22.656 -10.547 3.768 1 97.38 197 ASP B CA 1
ATOM 4497 C C . ASP B 1 197 ? 21.203 -10.789 4.16 1 97.38 197 ASP B C 1
ATOM 4499 O O . ASP B 1 197 ? 20.656 -10.07 5 1 97.38 197 ASP B O 1
ATOM 4503 N N . PHE B 1 198 ? 20.578 -11.781 3.607 1 97.88 198 PHE B N 1
ATOM 4504 C CA . PHE B 1 198 ? 19.203 -12.133 3.953 1 97.88 198 PHE B CA 1
ATOM 4505 C C . PHE B 1 198 ? 19.109 -12.516 5.426 1 97.88 198 PHE B C 1
ATOM 4507 O O . PHE B 1 198 ? 18.172 -12.109 6.113 1 97.88 198 PHE B O 1
ATOM 4514 N N . GLN B 1 199 ? 20 -13.258 5.855 1 97.56 199 GLN B N 1
ATOM 4515 C CA . GLN B 1 199 ? 20 -13.68 7.25 1 97.56 199 GLN B CA 1
ATOM 4516 C C . GLN B 1 199 ? 20.109 -12.484 8.188 1 97.56 199 GLN B C 1
ATOM 4518 O O . GLN B 1 199 ? 19.469 -12.453 9.242 1 97.56 199 GLN B O 1
ATOM 4523 N N . ARG B 1 200 ? 20.969 -11.562 7.805 1 96.69 200 ARG B N 1
ATOM 4524 C CA . ARG B 1 200 ? 21.094 -10.344 8.609 1 96.69 200 ARG B CA 1
ATOM 4525 C C . ARG B 1 200 ? 19.766 -9.594 8.664 1 96.69 200 ARG B C 1
ATOM 4527 O O . ARG B 1 200 ? 19.344 -9.141 9.734 1 96.69 200 ARG B O 1
ATOM 4534 N N . PHE B 1 201 ? 19.141 -9.484 7.527 1 97.12 201 PHE B N 1
ATOM 4535 C CA . PHE B 1 201 ? 17.812 -8.859 7.484 1 97.12 201 PHE B CA 1
ATOM 4536 C C . PHE B 1 201 ? 16.844 -9.594 8.398 1 97.12 201 PHE B C 1
ATOM 4538 O O . PHE B 1 201 ? 16.172 -8.977 9.219 1 97.12 201 PHE B O 1
ATOM 4545 N N . PHE B 1 202 ? 16.75 -10.883 8.195 1 97.25 202 PHE B N 1
ATOM 4546 C CA . PHE B 1 202 ? 15.766 -11.672 8.914 1 97.25 202 PHE B CA 1
ATOM 4547 C C . PHE B 1 202 ? 15.977 -11.57 10.422 1 97.25 202 PHE B C 1
ATOM 4549 O O . PHE B 1 202 ? 15.016 -11.438 11.18 1 97.25 202 PHE B O 1
ATOM 4556 N N . LYS B 1 203 ? 17.203 -11.617 10.828 1 97.25 203 LYS B N 1
ATOM 4557 C CA . LYS B 1 203 ? 17.516 -11.461 12.242 1 97.25 203 LYS B CA 1
ATOM 4558 C C . LYS B 1 203 ? 17.031 -10.109 12.766 1 97.25 203 LYS B C 1
ATOM 4560 O O . LYS B 1 203 ? 16.438 -10.039 13.836 1 97.25 203 LYS B O 1
ATOM 4565 N N . ALA B 1 204 ? 17.312 -9.086 12.023 1 97 204 ALA B N 1
ATOM 4566 C CA . ALA B 1 204 ? 16.891 -7.746 12.414 1 97 204 ALA B CA 1
ATOM 4567 C C . ALA B 1 204 ? 15.359 -7.645 12.453 1 97 204 ALA B C 1
ATOM 4569 O O . ALA B 1 204 ? 14.789 -7.062 13.375 1 97 204 ALA B O 1
ATOM 4570 N N . ALA B 1 205 ? 14.742 -8.188 11.43 1 95.62 205 ALA B N 1
ATOM 4571 C CA . ALA B 1 205 ? 13.289 -8.148 11.344 1 95.62 205 ALA B CA 1
ATOM 4572 C C . ALA B 1 205 ? 12.648 -8.906 12.5 1 95.62 205 ALA B C 1
ATOM 4574 O O . ALA B 1 205 ? 11.625 -8.477 13.047 1 95.62 205 ALA B O 1
ATOM 4575 N N . LYS B 1 206 ? 13.164 -10 12.844 1 96.19 206 LYS B N 1
ATOM 4576 C CA . LYS B 1 206 ? 12.688 -10.766 13.984 1 96.19 206 LYS B CA 1
ATOM 4577 C C . LYS B 1 206 ? 12.867 -9.984 15.289 1 96.19 206 LYS B C 1
ATOM 4579 O O . LYS B 1 206 ? 11.953 -9.93 16.109 1 96.19 206 LYS B O 1
ATOM 4584 N N . ASN B 1 207 ? 14.07 -9.445 15.406 1 96.25 207 ASN B N 1
ATOM 4585 C CA . ASN B 1 207 ? 14.344 -8.625 16.578 1 96.25 207 ASN B CA 1
ATOM 4586 C C . ASN B 1 207 ? 13.352 -7.465 16.688 1 96.25 207 ASN B C 1
ATOM 4588 O O . ASN B 1 207 ? 12.977 -7.074 17.797 1 96.25 207 ASN B O 1
ATOM 4592 N N . ALA B 1 208 ? 12.977 -6.953 15.578 1 95.5 208 ALA B N 1
ATOM 4593 C CA . ALA B 1 208 ? 12.016 -5.852 15.523 1 95.5 208 ALA B CA 1
ATOM 4594 C C . ALA B 1 208 ? 10.594 -6.359 15.695 1 95.5 208 ALA B C 1
ATOM 4596 O O . ALA B 1 208 ? 9.641 -5.574 15.664 1 95.5 208 ALA B O 1
ATOM 4597 N N . GLU B 1 209 ? 10.406 -7.645 15.75 1 93.12 209 GLU B N 1
ATOM 4598 C CA . GLU B 1 209 ? 9.109 -8.297 15.906 1 93.12 209 GLU B CA 1
ATOM 4599 C C . GLU B 1 209 ? 8.219 -8.055 14.688 1 93.12 209 GLU B C 1
ATOM 4601 O O . GLU B 1 209 ? 7 -7.953 14.82 1 93.12 209 GLU B O 1
ATOM 4606 N N . MET B 1 210 ? 8.859 -7.848 13.617 1 91 210 MET B N 1
ATOM 4607 C CA . MET B 1 210 ? 8.141 -7.703 12.352 1 91 210 MET B CA 1
ATOM 4608 C C . MET B 1 210 ? 7.656 -9.062 11.844 1 91 210 MET B C 1
ATOM 4610 O O . MET B 1 210 ? 6.613 -9.148 11.195 1 91 210 MET B O 1
ATOM 4614 N N . CYS B 1 211 ? 8.406 -10.078 12.141 1 91 211 CYS B N 1
ATOM 4615 C CA . CYS B 1 211 ? 8.094 -11.438 11.727 1 91 211 CYS B CA 1
ATOM 4616 C C . CYS B 1 211 ? 8.68 -12.453 12.703 1 91 211 CYS B C 1
ATOM 4618 O O . CYS B 1 211 ? 9.633 -12.156 13.414 1 91 211 CYS B O 1
ATOM 4620 N N . ARG B 1 212 ? 8.031 -13.609 12.797 1 90.12 212 ARG B N 1
ATOM 4621 C CA . ARG B 1 212 ? 8.539 -14.727 13.578 1 90.12 212 ARG B CA 1
ATOM 4622 C C . ARG B 1 212 ? 9.148 -15.797 12.68 1 90.12 212 ARG B C 1
ATOM 4624 O O . ARG B 1 212 ? 10.141 -16.422 13.047 1 90.12 212 ARG B O 1
ATOM 4631 N N . GLU B 1 213 ? 8.453 -15.984 11.555 1 92.56 213 GLU B N 1
ATOM 4632 C CA . GLU B 1 213 ? 8.898 -16.922 10.516 1 92.56 213 GLU B CA 1
ATOM 4633 C C . GLU B 1 213 ? 8.859 -16.266 9.133 1 92.56 213 GLU B C 1
ATOM 4635 O O . GLU B 1 213 ? 8.25 -15.211 8.961 1 92.56 213 GLU B O 1
ATOM 4640 N N . VAL B 1 214 ? 9.531 -16.891 8.18 1 93.88 214 VAL B N 1
ATOM 4641 C CA . VAL B 1 214 ? 9.625 -16.344 6.824 1 93.88 214 VAL B CA 1
ATOM 4642 C C . VAL B 1 214 ? 8.219 -16.219 6.234 1 93.88 214 VAL B C 1
ATOM 4644 O O . VAL B 1 214 ? 7.945 -15.273 5.488 1 93.88 214 VAL B O 1
ATOM 4647 N N . GLU B 1 215 ? 7.348 -17.062 6.676 1 90.31 215 GLU B N 1
ATOM 4648 C CA . GLU B 1 215 ? 5.988 -17.125 6.152 1 90.31 215 GLU B CA 1
ATOM 4649 C C . GLU B 1 215 ? 5.195 -15.875 6.551 1 90.31 215 GLU B C 1
ATOM 4651 O O . GLU B 1 215 ? 4.145 -15.594 5.973 1 90.31 215 GLU B O 1
ATOM 4656 N N . ASP B 1 216 ? 5.695 -15.156 7.457 1 89.56 216 ASP B N 1
ATOM 4657 C CA . ASP B 1 216 ? 5.031 -13.938 7.902 1 89.56 216 ASP B CA 1
ATOM 4658 C C . ASP B 1 216 ? 5.305 -12.781 6.941 1 89.56 216 ASP B C 1
ATOM 4660 O O . ASP B 1 216 ? 4.633 -11.742 7 1 89.56 216 ASP B O 1
ATOM 4664 N N . LEU B 1 217 ? 6.336 -12.984 6.098 1 91.75 217 LEU B N 1
ATOM 4665 C CA . LEU B 1 217 ? 6.66 -11.961 5.109 1 91.75 217 LEU B CA 1
ATOM 4666 C C . LEU B 1 217 ? 5.828 -12.148 3.844 1 91.75 217 LEU B C 1
ATOM 4668 O O . LEU B 1 217 ? 6.035 -13.109 3.096 1 91.75 217 LEU B O 1
ATOM 4672 N N . HIS B 1 218 ? 4.922 -11.266 3.619 1 91.12 218 HIS B N 1
ATOM 4673 C CA . HIS B 1 218 ? 3.988 -11.406 2.508 1 91.12 218 HIS B CA 1
ATOM 4674 C C . HIS B 1 218 ? 4.523 -10.734 1.248 1 91.12 218 HIS B C 1
ATOM 4676 O O . HIS B 1 218 ? 3.83 -9.93 0.626 1 91.12 218 HIS B O 1
ATOM 4682 N N . TRP B 1 219 ? 5.695 -11.172 0.856 1 95.75 219 TRP B N 1
ATOM 4683 C CA . TRP B 1 219 ? 6.336 -10.648 -0.347 1 95.75 219 TRP B CA 1
ATOM 4684 C C . TRP B 1 219 ? 5.793 -11.344 -1.594 1 95.75 219 TRP B C 1
ATOM 4686 O O . TRP B 1 219 ? 5.305 -12.469 -1.522 1 95.75 219 TRP B O 1
ATOM 4696 N N . ASP B 1 220 ? 5.84 -10.648 -2.682 1 96.88 220 ASP B N 1
ATOM 4697 C CA . ASP B 1 220 ? 5.34 -11.148 -3.959 1 96.88 220 ASP B CA 1
ATOM 4698 C C . ASP B 1 220 ? 6.164 -12.336 -4.445 1 96.88 220 ASP B C 1
ATOM 4700 O O . ASP B 1 220 ? 5.684 -13.141 -5.25 1 96.88 220 ASP B O 1
ATOM 4704 N N . VAL B 1 221 ? 7.352 -12.383 -4.16 1 98.25 221 VAL B N 1
ATOM 4705 C CA . VAL B 1 221 ? 8.273 -13.5 -4.301 1 98.25 221 VAL B CA 1
ATOM 4706 C C . VAL B 1 221 ? 9.117 -13.641 -3.033 1 98.25 221 VAL B C 1
ATOM 4708 O O . VAL B 1 221 ? 9.555 -12.641 -2.461 1 98.25 221 VAL B O 1
ATOM 4711 N N . ARG B 1 222 ? 9.25 -14.891 -2.607 1 97.69 222 ARG B N 1
ATOM 4712 C CA . ARG B 1 222 ? 9.805 -15.102 -1.274 1 97.69 222 ARG B CA 1
ATOM 4713 C C . ARG B 1 222 ? 10.75 -16.297 -1.255 1 97.69 222 ARG B C 1
ATOM 4715 O O . ARG B 1 222 ? 10.438 -17.344 -1.804 1 97.69 222 ARG B O 1
ATOM 4722 N N . PRO B 1 223 ? 11.938 -16.078 -0.664 1 97.88 223 PRO B N 1
ATOM 4723 C CA . PRO B 1 223 ? 12.734 -17.266 -0.385 1 97.88 223 PRO B CA 1
ATOM 4724 C C . PRO B 1 223 ? 12.117 -18.156 0.696 1 97.88 223 PRO B C 1
ATOM 4726 O O . PRO B 1 223 ? 11.586 -17.641 1.687 1 97.88 223 PRO B O 1
ATOM 4729 N N . GLN B 1 224 ? 12.086 -19.375 0.469 1 97.88 224 GLN B N 1
ATOM 4730 C CA . GLN B 1 224 ? 11.609 -20.344 1.452 1 97.88 224 GLN B CA 1
ATOM 4731 C C . GLN B 1 224 ? 12.719 -21.328 1.841 1 97.88 224 GLN B C 1
ATOM 4733 O O . GLN B 1 224 ? 12.758 -22.453 1.342 1 97.88 224 GLN B O 1
ATOM 4738 N N . PRO B 1 225 ? 13.516 -20.906 2.805 1 97.56 225 PRO B N 1
ATOM 4739 C CA . PRO B 1 225 ? 14.664 -21.75 3.15 1 97.56 225 PRO B CA 1
ATOM 4740 C C . PRO B 1 225 ? 14.25 -23.109 3.701 1 97.56 225 PRO B C 1
ATOM 4742 O O . PRO B 1 225 ? 14.938 -24.109 3.471 1 97.56 225 PRO B O 1
ATOM 4745 N N . GLY B 1 226 ? 13.195 -23.141 4.426 1 96.12 226 GLY B N 1
ATOM 4746 C CA . GLY B 1 226 ? 12.75 -24.406 5.012 1 96.12 226 GLY B CA 1
ATOM 4747 C C . GLY B 1 226 ? 12.367 -25.438 3.973 1 96.12 226 GLY B C 1
ATOM 4748 O O . GLY B 1 226 ? 12.461 -26.641 4.227 1 96.12 226 GLY B O 1
ATOM 4749 N N . PHE B 1 227 ? 11.945 -24.984 2.785 1 96.88 227 PHE B N 1
ATOM 4750 C CA . PHE B 1 227 ? 11.547 -25.859 1.698 1 96.88 227 PHE B CA 1
ATOM 4751 C C . PHE B 1 227 ? 12.625 -25.922 0.625 1 96.88 227 PHE B C 1
ATOM 4753 O O . PHE B 1 227 ? 12.578 -26.781 -0.264 1 96.88 227 PHE B O 1
ATOM 4760 N N . GLY B 1 228 ? 13.609 -25.062 0.72 1 98.06 228 GLY B N 1
ATOM 4761 C CA . GLY B 1 228 ? 14.578 -24.938 -0.357 1 98.06 228 GLY B CA 1
ATOM 4762 C C . GLY B 1 228 ? 13.953 -24.531 -1.678 1 98.06 228 GLY B C 1
ATOM 4763 O O . GLY B 1 228 ? 14.211 -25.156 -2.711 1 98.06 228 GLY B O 1
ATOM 4764 N N . THR B 1 229 ? 13.062 -23.531 -1.615 1 98.69 229 THR B N 1
ATOM 4765 C CA . THR B 1 229 ? 12.383 -23.109 -2.834 1 98.69 229 THR B CA 1
ATOM 4766 C C . THR B 1 229 ? 12.336 -21.594 -2.934 1 98.69 229 THR B C 1
ATOM 4768 O O . THR B 1 229 ? 12.531 -20.891 -1.936 1 98.69 229 THR B O 1
ATOM 4771 N N . VAL B 1 230 ? 12.234 -21.062 -4.117 1 98.69 230 VAL B N 1
ATOM 4772 C CA . VAL B 1 230 ? 11.719 -19.719 -4.363 1 98.69 230 VAL B CA 1
ATOM 4773 C C . VAL B 1 230 ? 10.211 -19.781 -4.605 1 98.69 230 VAL B C 1
ATOM 4775 O O . VAL B 1 230 ? 9.734 -20.594 -5.406 1 98.69 230 VAL B O 1
ATOM 4778 N N . GLU B 1 231 ? 9.516 -19 -3.883 1 98.81 231 GLU B N 1
ATOM 4779 C CA . GLU B 1 231 ? 8.062 -19 -3.945 1 98.81 231 GLU B CA 1
ATOM 4780 C C . GLU B 1 231 ? 7.531 -17.75 -4.629 1 98.81 231 GLU B C 1
ATOM 4782 O O . GLU B 1 231 ? 7.742 -16.641 -4.141 1 98.81 231 GLU B O 1
ATOM 4787 N N . VAL B 1 232 ? 6.91 -17.922 -5.762 1 98.81 232 VAL B N 1
ATOM 4788 C CA . VAL B 1 232 ? 6.219 -16.812 -6.418 1 98.81 232 VAL B CA 1
ATOM 4789 C C . VAL B 1 232 ? 4.781 -16.734 -5.906 1 98.81 232 VAL B C 1
ATOM 4791 O O . VAL B 1 232 ? 4.023 -17.703 -5.996 1 98.81 232 VAL B O 1
ATOM 4794 N N . ARG B 1 233 ? 4.414 -15.516 -5.426 1 97.94 233 ARG B N 1
ATOM 4795 C CA . ARG B 1 233 ? 3.166 -15.391 -4.68 1 97.94 233 ARG B CA 1
ATOM 4796 C C . ARG B 1 233 ? 2.287 -14.289 -5.258 1 97.94 233 ARG B C 1
ATOM 4798 O O . ARG B 1 233 ? 1.168 -14.07 -4.789 1 97.94 233 ARG B O 1
ATOM 4805 N N . THR B 1 234 ? 2.668 -13.625 -6.258 1 97.69 234 THR B N 1
ATOM 4806 C CA . THR B 1 234 ? 2.062 -12.367 -6.695 1 97.69 234 THR B CA 1
ATOM 4807 C C . THR B 1 234 ? 0.787 -12.633 -7.488 1 97.69 234 THR B C 1
ATOM 4809 O O . THR B 1 234 ? -0.022 -11.727 -7.695 1 97.69 234 THR B O 1
ATOM 4812 N N . MET B 1 235 ? 0.496 -13.812 -7.891 1 98.75 235 MET B N 1
ATOM 4813 C CA . MET B 1 235 ? -0.513 -14.094 -8.906 1 98.75 235 MET B CA 1
ATOM 4814 C C . MET B 1 23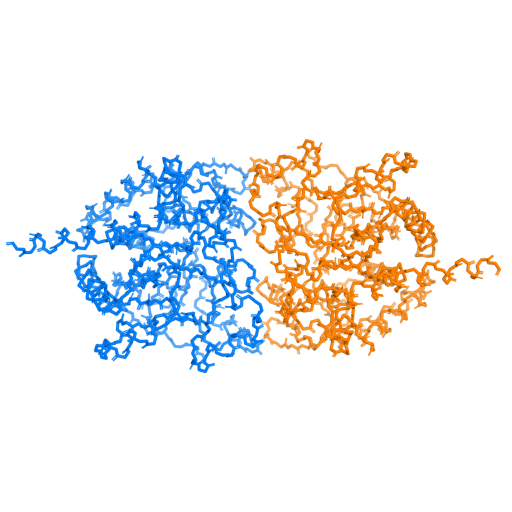5 ? -1.9 -14.203 -8.289 1 98.75 235 MET B C 1
ATOM 4816 O O . MET B 1 235 ? -2.055 -14.758 -7.199 1 98.75 235 MET B O 1
ATOM 4820 N N . ASP B 1 236 ? -2.934 -13.672 -8.977 1 98.81 236 ASP B N 1
ATOM 4821 C CA . ASP B 1 236 ? -4.316 -13.977 -8.617 1 98.81 236 ASP B CA 1
ATOM 4822 C C . ASP B 1 236 ? -4.59 -15.477 -8.688 1 98.81 236 ASP B C 1
ATOM 4824 O O . ASP B 1 236 ? -3.984 -16.188 -9.492 1 98.81 236 ASP B O 1
ATOM 4828 N N . ALA B 1 237 ? -5.504 -15.906 -7.875 1 98.75 237 ALA B N 1
ATOM 4829 C CA . ALA B 1 237 ? -6.066 -17.219 -8.18 1 98.75 237 ALA B CA 1
ATOM 4830 C C . ALA B 1 237 ? -6.656 -17.25 -9.594 1 98.75 237 ALA B C 1
ATOM 4832 O O . ALA B 1 237 ? -7.371 -16.328 -9.992 1 98.75 237 ALA B O 1
ATOM 4833 N N . VAL B 1 238 ? -6.242 -18.25 -10.328 1 98.12 238 VAL B N 1
ATOM 4834 C CA . VAL B 1 238 ? -6.766 -18.406 -11.68 1 98.12 238 VAL B CA 1
ATOM 4835 C C . VAL B 1 238 ? -7.926 -19.391 -11.672 1 98.12 238 VAL B C 1
ATOM 4837 O O . VAL B 1 238 ? -8.141 -20.094 -10.688 1 98.12 238 VAL B O 1
ATOM 4840 N N . THR B 1 239 ? -8.648 -19.422 -12.719 1 98.12 239 THR B N 1
ATOM 4841 C CA . THR B 1 239 ? -9.938 -20.109 -12.711 1 98.12 239 THR B CA 1
ATOM 4842 C C . THR B 1 239 ? -9.742 -21.625 -12.852 1 98.12 239 THR B C 1
ATOM 4844 O O . THR B 1 239 ? -10.445 -22.406 -12.195 1 98.12 239 THR B O 1
ATOM 4847 N N . THR B 1 240 ? -8.836 -22.062 -13.695 1 97.94 240 THR B N 1
ATOM 4848 C CA . THR B 1 240 ? -8.742 -23.484 -13.992 1 97.94 240 THR B CA 1
ATOM 4849 C C . THR B 1 240 ? -7.375 -24.031 -13.586 1 97.94 240 THR B C 1
ATOM 4851 O O . THR B 1 240 ? -6.418 -23.266 -13.438 1 97.94 240 THR B O 1
ATOM 4854 N N . VAL B 1 241 ? -7.297 -25.328 -13.398 1 98.19 241 VAL B N 1
ATOM 4855 C CA . VAL B 1 241 ? -6.031 -26 -13.125 1 98.19 241 VAL B CA 1
ATOM 4856 C C . VAL B 1 241 ? -5.102 -25.859 -14.328 1 98.19 241 VAL B C 1
ATOM 4858 O O . VAL B 1 241 ? -3.895 -25.672 -14.164 1 98.19 241 VAL B O 1
ATOM 4861 N N . SER B 1 242 ? -5.66 -25.891 -15.539 1 97.81 242 SER B N 1
ATOM 4862 C CA . SER B 1 242 ? -4.875 -25.75 -16.75 1 97.81 242 SER B CA 1
ATOM 4863 C C . SER B 1 242 ? -4.156 -24.406 -16.797 1 97.81 242 SER B C 1
ATOM 4865 O O . SER B 1 242 ? -2.977 -24.344 -17.156 1 97.81 242 SER B O 1
ATOM 4867 N N . GLU B 1 243 ? -4.863 -23.375 -16.453 1 98.06 243 GLU B N 1
ATOM 4868 C CA . GLU B 1 243 ? -4.246 -22.062 -16.406 1 98.06 243 GLU B CA 1
ATOM 4869 C C . GLU B 1 243 ? -3.135 -22 -15.367 1 98.06 243 GLU B C 1
ATOM 4871 O O . GLU B 1 243 ? -2.076 -21.422 -15.609 1 98.06 243 GLU B O 1
ATOM 4876 N N . ALA B 1 244 ? -3.402 -22.578 -14.211 1 98.62 244 ALA B N 1
ATOM 4877 C CA . ALA B 1 244 ? -2.428 -22.578 -13.125 1 98.62 244 ALA B CA 1
ATOM 4878 C C . ALA B 1 244 ? -1.153 -23.312 -13.531 1 98.62 244 ALA B C 1
ATOM 4880 O O . ALA B 1 244 ? -0.046 -22.828 -13.289 1 98.62 244 ALA B O 1
ATOM 4881 N N . VAL B 1 245 ? -1.328 -24.438 -14.172 1 98.38 245 VAL B N 1
ATOM 4882 C CA . VAL B 1 245 ? -0.185 -25.266 -14.539 1 98.38 245 VAL B CA 1
ATOM 4883 C C . VAL B 1 245 ? 0.607 -24.578 -15.656 1 98.38 245 VAL B C 1
ATOM 4885 O O . VAL B 1 245 ? 1.834 -24.688 -15.711 1 98.38 245 VAL B O 1
ATOM 4888 N N . ALA B 1 246 ? -0.06 -23.922 -16.562 1 98.69 246 ALA B N 1
ATOM 4889 C CA . ALA B 1 246 ? 0.637 -23.141 -17.594 1 98.69 246 ALA B CA 1
ATOM 4890 C C . ALA B 1 246 ? 1.536 -22.078 -16.953 1 98.69 246 ALA B C 1
ATOM 4892 O O . ALA B 1 246 ? 2.682 -21.906 -17.375 1 98.69 246 ALA B O 1
ATOM 4893 N N . LEU B 1 247 ? 1.053 -21.391 -15.977 1 98.88 247 LEU B N 1
ATOM 4894 C CA . LEU B 1 247 ? 1.84 -20.391 -15.273 1 98.88 247 LEU B CA 1
ATOM 4895 C C . LEU B 1 247 ? 3.01 -21.031 -14.531 1 98.88 247 LEU B C 1
ATOM 4897 O O . LEU B 1 247 ? 4.113 -20.484 -14.516 1 98.88 247 LEU B O 1
ATOM 4901 N N . ALA B 1 248 ? 2.729 -22.156 -13.891 1 98.88 248 ALA B N 1
ATOM 4902 C CA . ALA B 1 248 ? 3.805 -22.875 -13.219 1 98.88 248 ALA B CA 1
ATOM 4903 C C . ALA B 1 248 ? 4.914 -23.25 -14.195 1 98.88 248 ALA B C 1
ATOM 4905 O O . ALA B 1 248 ? 6.098 -23.141 -13.875 1 98.88 248 ALA B O 1
ATOM 4906 N N . ALA B 1 249 ? 4.5 -23.719 -15.383 1 98.88 249 ALA B N 1
ATOM 4907 C CA . ALA B 1 249 ? 5.473 -24.078 -16.406 1 98.88 249 ALA B CA 1
ATOM 4908 C C . ALA B 1 249 ? 6.293 -22.859 -16.844 1 98.88 249 ALA B C 1
ATOM 4910 O O . ALA B 1 249 ? 7.504 -22.969 -17.047 1 98.88 249 ALA B O 1
ATOM 4911 N N . LEU B 1 250 ? 5.66 -21.766 -17 1 98.88 250 LEU B N 1
ATOM 4912 C CA . LEU B 1 250 ? 6.355 -20.516 -17.344 1 98.88 250 LEU B CA 1
ATOM 4913 C C . LEU B 1 250 ? 7.391 -20.172 -16.266 1 98.88 250 LEU B C 1
ATOM 4915 O O . LEU B 1 250 ? 8.547 -19.891 -16.594 1 98.88 250 LEU B O 1
ATOM 4919 N N . ILE B 1 251 ? 7.004 -20.219 -15.023 1 98.94 251 ILE B N 1
ATOM 4920 C CA . ILE B 1 251 ? 7.879 -19.859 -13.906 1 98.94 251 ILE B CA 1
ATOM 4921 C C . ILE B 1 251 ? 9.039 -20.844 -13.828 1 98.94 251 ILE B C 1
ATOM 4923 O O . ILE B 1 251 ? 10.195 -20.438 -13.641 1 98.94 251 ILE B O 1
ATOM 4927 N N . ARG B 1 252 ? 8.727 -22.125 -13.961 1 98.94 252 ARG B N 1
ATOM 4928 C CA . ARG B 1 252 ? 9.758 -23.156 -13.898 1 98.94 252 ARG B CA 1
ATOM 4929 C C . ARG B 1 252 ? 10.773 -22.969 -15.023 1 98.94 252 ARG B C 1
ATOM 4931 O O . ARG B 1 252 ? 11.984 -23.031 -14.797 1 98.94 252 ARG B O 1
ATOM 4938 N N . SER B 1 253 ? 10.281 -22.75 -16.25 1 98.88 253 SER B N 1
ATOM 4939 C CA . SER B 1 253 ? 11.164 -22.484 -17.375 1 98.88 253 SER B CA 1
ATOM 4940 C C . SER B 1 253 ? 12.008 -21.234 -17.156 1 98.88 253 SER B C 1
ATOM 4942 O O . SER B 1 253 ? 13.203 -21.219 -17.469 1 98.88 253 SER B O 1
ATOM 4944 N N . LEU B 1 254 ? 11.383 -20.203 -16.641 1 98.81 254 LEU B N 1
ATOM 4945 C CA . LEU B 1 254 ? 12.094 -18.969 -16.344 1 98.81 254 LEU B CA 1
ATOM 4946 C C . LEU B 1 254 ? 13.203 -19.188 -15.328 1 98.81 254 LEU B C 1
ATOM 4948 O O . LEU B 1 254 ? 14.336 -18.75 -15.523 1 98.81 254 LEU B O 1
ATOM 4952 N N . VAL B 1 255 ? 12.875 -19.875 -14.234 1 98.81 255 VAL B N 1
ATOM 4953 C CA . VAL B 1 255 ? 13.867 -20.141 -13.195 1 98.81 255 VAL B CA 1
ATOM 4954 C C . VAL B 1 255 ? 15 -20.984 -13.773 1 98.81 255 VAL B C 1
ATOM 4956 O O . VAL B 1 255 ? 16.172 -20.719 -13.508 1 98.81 255 VAL B O 1
ATOM 4959 N N . ALA B 1 256 ? 14.656 -22.016 -14.57 1 98.75 256 ALA B N 1
ATOM 4960 C CA . ALA B 1 256 ? 15.68 -22.828 -15.227 1 98.75 256 ALA B CA 1
ATOM 4961 C C . ALA B 1 256 ? 16.609 -21.953 -16.062 1 98.75 256 ALA B C 1
ATOM 4963 O O . ALA B 1 256 ? 17.828 -22.109 -16.016 1 98.75 256 ALA B O 1
ATOM 4964 N N . TYR B 1 257 ? 16.016 -21.078 -16.812 1 98.5 257 TYR B N 1
ATOM 4965 C CA . TYR B 1 257 ? 16.781 -20.172 -17.656 1 98.5 257 TYR B CA 1
ATOM 4966 C C . TYR B 1 257 ? 17.672 -19.266 -16.828 1 98.5 257 TYR B C 1
ATOM 4968 O O . TYR B 1 257 ? 18.859 -19.109 -17.125 1 98.5 257 TYR B O 1
ATOM 4976 N N . LEU B 1 258 ? 17.141 -18.672 -15.758 1 98 258 LEU B N 1
ATOM 4977 C CA . LEU B 1 258 ? 17.875 -17.719 -14.914 1 98 258 LEU B CA 1
ATOM 4978 C C . LEU B 1 258 ? 19 -18.422 -14.18 1 98 258 LEU B C 1
ATOM 4980 O O . LEU B 1 258 ? 20.047 -17.812 -13.914 1 98 258 LEU B O 1
ATOM 4984 N N . ARG B 1 259 ? 18.844 -19.688 -13.852 1 97.19 259 ARG B N 1
ATOM 4985 C CA . ARG B 1 259 ? 19.875 -20.469 -13.172 1 97.19 259 ARG B CA 1
ATOM 4986 C C . ARG B 1 259 ? 21.094 -20.641 -14.078 1 97.19 259 ARG B C 1
ATOM 4988 O O . ARG B 1 259 ? 22.234 -20.547 -13.609 1 97.19 259 ARG B O 1
ATOM 4995 N N . GLU B 1 260 ? 20.812 -20.797 -15.32 1 95.81 260 GLU B N 1
ATOM 4996 C CA . GLU B 1 260 ? 21.875 -21.234 -16.219 1 95.81 260 GLU B CA 1
ATOM 4997 C C . GLU B 1 260 ? 22.484 -20.047 -16.969 1 95.81 260 GLU B C 1
ATOM 4999 O O . GLU B 1 260 ? 23.594 -20.125 -17.5 1 95.81 260 GLU B O 1
ATOM 5004 N N . THR B 1 261 ? 21.734 -18.984 -17.078 1 96.19 261 THR B N 1
ATOM 5005 C CA . THR B 1 261 ? 22.172 -17.875 -17.906 1 96.19 261 THR B CA 1
ATOM 5006 C C . THR B 1 261 ? 22.5 -16.656 -17.047 1 96.19 261 THR B C 1
ATOM 5008 O O . THR B 1 261 ? 21.578 -15.977 -16.578 1 96.19 261 THR B O 1
ATOM 5011 N N . PRO B 1 262 ? 23.688 -16.312 -17 1 93.25 262 PRO B N 1
ATOM 5012 C CA . PRO B 1 262 ? 24.031 -15.117 -16.234 1 93.25 262 PRO B CA 1
ATOM 5013 C C . PRO B 1 262 ? 23.438 -13.844 -16.844 1 93.25 262 PRO B C 1
ATOM 5015 O O . PRO B 1 262 ? 23.188 -13.789 -18.047 1 93.25 262 PRO B O 1
ATOM 5018 N N . ALA B 1 263 ? 23.266 -12.859 -16.016 1 89.25 263 ALA B N 1
ATOM 5019 C CA . ALA B 1 263 ? 22.562 -11.633 -16.391 1 89.25 263 ALA B CA 1
ATOM 5020 C C . ALA B 1 263 ? 23.203 -10.984 -17.609 1 89.25 263 ALA B C 1
ATOM 5022 O O . ALA B 1 263 ? 22.5 -10.516 -18.5 1 89.25 263 ALA B O 1
ATOM 5023 N N . HIS B 1 264 ? 24.516 -10.953 -17.672 1 89.88 264 HIS B N 1
ATOM 5024 C CA . HIS B 1 264 ? 25.234 -10.242 -18.734 1 89.88 264 HIS B CA 1
ATOM 5025 C C . HIS B 1 264 ? 25.078 -10.961 -20.078 1 89.88 264 HIS B C 1
ATOM 5027 O O . HIS B 1 264 ? 25.375 -10.391 -21.125 1 89.88 264 HIS B O 1
ATOM 5033 N N . GLU B 1 265 ? 24.656 -12.219 -20.078 1 94.12 265 GLU B N 1
ATOM 5034 C CA . GLU B 1 265 ? 24.516 -13.008 -21.297 1 94.12 265 GLU B CA 1
ATOM 5035 C C . GLU B 1 265 ? 23.062 -13.008 -21.797 1 94.12 265 GLU B C 1
ATOM 5037 O O . GLU B 1 265 ? 22.766 -13.531 -22.875 1 94.12 265 GLU B O 1
ATOM 5042 N N . ARG B 1 266 ? 22.188 -12.477 -21.031 1 93.56 266 ARG B N 1
ATOM 5043 C CA . ARG B 1 266 ? 20.766 -12.469 -21.406 1 93.56 266 ARG B CA 1
ATOM 5044 C C . ARG B 1 266 ? 20.5 -11.414 -22.469 1 93.56 266 ARG B C 1
ATOM 5046 O O . ARG B 1 266 ? 21.078 -10.328 -22.438 1 93.56 266 ARG B O 1
ATOM 5053 N N . PRO B 1 267 ? 19.703 -11.734 -23.422 1 92.06 267 PRO B N 1
ATOM 5054 C CA . PRO B 1 267 ? 19.438 -10.805 -24.531 1 92.06 267 PRO B CA 1
ATOM 5055 C C . PRO B 1 267 ? 18.812 -9.492 -24.062 1 92.06 267 PRO B C 1
ATOM 5057 O O . PRO B 1 267 ? 18.156 -9.461 -23.016 1 92.06 267 PRO B O 1
ATOM 5060 N N . PRO B 1 268 ? 19.031 -8.492 -24.922 1 86.81 268 PRO B N 1
ATOM 5061 C CA . PRO B 1 268 ? 18.359 -7.223 -24.609 1 86.81 268 PRO B CA 1
ATOM 5062 C C . PRO B 1 268 ? 16.844 -7.324 -24.688 1 86.81 268 PRO B C 1
ATOM 5064 O O . PRO B 1 268 ? 16.312 -8.156 -25.422 1 86.81 268 PRO B O 1
ATOM 5067 N N . GLY B 1 269 ? 16.203 -6.609 -23.922 1 86.12 269 GLY B N 1
ATOM 5068 C CA . GLY B 1 269 ? 14.75 -6.574 -24 1 86.12 269 GLY B CA 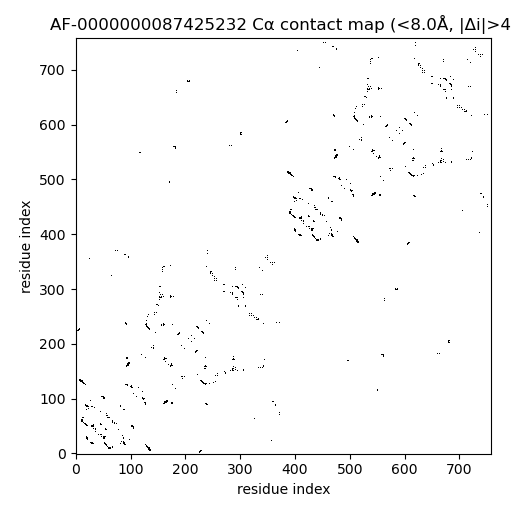1
ATOM 5069 C C . GLY B 1 269 ? 14.078 -7.375 -22.891 1 86.12 269 GLY B C 1
ATOM 5070 O O . GLY B 1 269 ? 12.898 -7.16 -22.594 1 86.12 269 GLY B O 1
ATOM 5071 N N . LEU B 1 270 ? 14.828 -8.359 -22.375 1 93.19 270 LEU B N 1
ATOM 5072 C CA . LEU B 1 270 ? 14.258 -9.062 -21.219 1 93.19 270 LEU B CA 1
ATOM 5073 C C . LEU B 1 270 ? 14.312 -8.188 -19.969 1 93.19 270 LEU B C 1
ATOM 5075 O O . LEU B 1 270 ? 15.234 -7.387 -19.812 1 93.19 270 LEU B O 1
ATOM 5079 N N . PRO B 1 271 ? 13.32 -8.406 -19.141 1 94.94 271 PRO B N 1
ATOM 5080 C CA . PRO B 1 271 ? 13.258 -7.57 -17.938 1 94.94 271 PRO B CA 1
ATOM 5081 C C . PRO B 1 271 ? 14.5 -7.719 -17.062 1 94.94 271 PRO B C 1
ATOM 5083 O O . PRO B 1 271 ? 15.016 -8.828 -16.906 1 94.94 271 PRO B O 1
ATOM 5086 N N . ARG B 1 272 ? 14.977 -6.609 -16.625 1 93.5 272 ARG B N 1
ATOM 5087 C CA . ARG B 1 272 ? 16.047 -6.531 -15.633 1 93.5 272 ARG B CA 1
ATOM 5088 C C . ARG B 1 272 ? 15.625 -5.703 -14.43 1 93.5 272 ARG B C 1
ATOM 5090 O O . ARG B 1 272 ? 14.648 -4.949 -14.5 1 93.5 272 ARG B O 1
ATOM 5097 N N . ARG B 1 273 ? 16.359 -5.934 -13.375 1 93.88 273 ARG B N 1
ATOM 5098 C CA . ARG B 1 273 ? 16.016 -5.199 -12.156 1 93.88 273 ARG B CA 1
ATOM 5099 C C . ARG B 1 273 ? 16.141 -3.695 -12.375 1 93.88 273 ARG B C 1
ATOM 5101 O O . ARG B 1 273 ? 17.109 -3.223 -12.977 1 93.88 273 ARG B O 1
ATOM 5108 N N . LEU B 1 274 ? 15.141 -2.998 -11.961 1 95.19 274 LEU B N 1
ATOM 5109 C CA . LEU B 1 274 ? 15.07 -1.544 -12.062 1 95.19 274 LEU B CA 1
ATOM 5110 C C . LEU B 1 274 ? 15.078 -0.905 -10.68 1 95.19 274 LEU B C 1
ATOM 5112 O O . LEU B 1 274 ? 15.008 -1.605 -9.664 1 95.19 274 LEU B O 1
ATOM 5116 N N . PRO B 1 275 ? 15.281 0.436 -10.68 1 93.06 275 PRO B N 1
ATOM 5117 C CA . PRO B 1 275 ? 15.078 1.097 -9.383 1 93.06 275 PRO B CA 1
ATOM 5118 C C . PRO B 1 275 ? 13.695 0.815 -8.797 1 93.06 275 PRO B C 1
ATOM 5120 O O . PRO B 1 275 ? 12.734 0.597 -9.539 1 93.06 275 PRO B O 1
ATOM 5123 N N . ASP B 1 276 ? 13.641 0.878 -7.496 1 91.38 276 ASP B N 1
ATOM 5124 C CA . ASP B 1 276 ? 12.445 0.466 -6.766 1 91.38 276 ASP B CA 1
ATOM 5125 C C . ASP B 1 276 ? 11.219 1.229 -7.25 1 91.38 276 ASP B C 1
ATOM 5127 O O . ASP B 1 276 ? 10.133 0.659 -7.363 1 91.38 276 ASP B O 1
ATOM 5131 N N . TRP B 1 277 ? 11.383 2.514 -7.504 1 91.69 277 TRP B N 1
ATOM 5132 C CA . TRP B 1 277 ? 10.234 3.309 -7.941 1 91.69 277 TRP B CA 1
ATOM 5133 C C . TRP B 1 277 ? 9.664 2.766 -9.25 1 91.69 277 TRP B C 1
ATOM 5135 O O . TRP B 1 277 ? 8.445 2.74 -9.438 1 91.69 277 TRP B O 1
ATOM 5145 N N . ALA B 1 278 ? 10.492 2.326 -10.141 1 95.06 278 ALA B N 1
ATOM 5146 C CA . ALA B 1 278 ? 10.055 1.799 -11.43 1 95.06 278 ALA B CA 1
ATOM 5147 C C . ALA B 1 278 ? 9.406 0.428 -11.273 1 95.06 278 ALA B C 1
ATOM 5149 O O . ALA B 1 278 ? 8.398 0.134 -11.922 1 95.06 278 ALA B O 1
ATOM 5150 N N . GLU B 1 279 ? 9.992 -0.39 -10.406 1 95.12 279 GLU B N 1
ATOM 5151 C CA . GLU B 1 279 ? 9.414 -1.705 -10.148 1 95.12 279 GLU B CA 1
ATOM 5152 C C . GLU B 1 279 ? 8.016 -1.584 -9.555 1 95.12 279 GLU B C 1
ATOM 5154 O O . GLU B 1 279 ? 7.102 -2.314 -9.953 1 95.12 279 GLU B O 1
ATOM 5159 N N . ARG B 1 280 ? 7.879 -0.682 -8.656 1 92.38 280 ARG B N 1
ATOM 5160 C CA . ARG B 1 280 ? 6.574 -0.459 -8.039 1 92.38 280 ARG B CA 1
ATOM 5161 C C . ARG B 1 280 ? 5.559 0.033 -9.07 1 92.38 280 ARG B C 1
ATOM 5163 O O . ARG B 1 280 ? 4.402 -0.388 -9.055 1 92.38 280 ARG B O 1
ATOM 5170 N N . GLU B 1 281 ? 5.984 0.948 -9.852 1 94.31 281 GLU B N 1
ATOM 5171 C CA . GLU B 1 281 ? 5.113 1.459 -10.906 1 94.31 281 GLU B CA 1
ATOM 5172 C C . GLU B 1 281 ? 4.691 0.347 -11.867 1 94.31 281 GLU B C 1
ATOM 5174 O O . GLU B 1 281 ? 3.531 0.281 -12.273 1 94.31 281 GLU B O 1
ATOM 5179 N N . ASN B 1 282 ? 5.645 -0.467 -12.242 1 96.69 282 ASN B N 1
ATOM 5180 C CA . ASN B 1 282 ? 5.332 -1.587 -13.125 1 96.69 282 ASN B CA 1
ATOM 5181 C C . ASN B 1 282 ? 4.305 -2.523 -12.5 1 96.69 282 ASN B C 1
ATOM 5183 O O . ASN B 1 282 ? 3.428 -3.043 -13.195 1 96.69 282 ASN B O 1
ATOM 5187 N N . HIS B 1 283 ? 4.496 -2.756 -11.258 1 95.25 283 HIS B N 1
ATOM 5188 C CA . HIS B 1 283 ? 3.529 -3.57 -10.523 1 95.25 283 HIS B CA 1
ATOM 5189 C C . HIS B 1 283 ? 2.133 -2.959 -10.594 1 95.25 283 HIS B C 1
ATOM 5191 O O . HIS B 1 283 ? 1.162 -3.654 -10.906 1 95.25 283 HIS B O 1
ATOM 5197 N N . PHE B 1 284 ? 2.049 -1.709 -10.344 1 94.12 284 PHE B N 1
ATOM 5198 C CA . PHE B 1 284 ? 0.779 -0.995 -10.391 1 94.12 284 PHE B CA 1
ATOM 5199 C C . PHE B 1 284 ? 0.161 -1.071 -11.781 1 94.12 284 PHE B C 1
ATOM 5201 O O . PHE B 1 284 ? -1.013 -1.42 -11.922 1 94.12 284 PHE B O 1
ATOM 5208 N N . ARG B 1 285 ? 0.928 -0.788 -12.758 1 95.56 285 ARG B N 1
ATOM 5209 C CA . ARG B 1 285 ? 0.44 -0.775 -14.133 1 95.56 285 ARG B CA 1
ATOM 5210 C C . ARG B 1 285 ? -0.073 -2.15 -14.547 1 95.56 285 ARG B C 1
ATOM 5212 O O . ARG B 1 285 ? -1.101 -2.262 -15.219 1 95.56 285 ARG B O 1
ATOM 5219 N N . ALA B 1 286 ? 0.684 -3.135 -14.156 1 97.38 286 ALA B N 1
ATOM 5220 C CA . ALA B 1 286 ? 0.279 -4.5 -14.477 1 97.38 286 ALA B CA 1
ATOM 5221 C C . ALA B 1 286 ? -1.061 -4.844 -13.836 1 97.38 286 ALA B C 1
ATOM 5223 O O . ALA B 1 286 ? -1.902 -5.504 -14.445 1 97.38 286 ALA B O 1
ATOM 5224 N N . SER B 1 287 ? -1.251 -4.406 -12.602 1 96.25 287 SER B N 1
ATOM 5225 C CA . SER B 1 287 ? -2.504 -4.695 -11.914 1 96.25 287 SER B CA 1
ATOM 5226 C C . SER B 1 287 ? -3.67 -3.943 -12.547 1 96.25 287 SER B C 1
ATOM 5228 O O . SER B 1 287 ? -4.812 -4.406 -12.5 1 96.25 287 SER B O 1
ATOM 5230 N N . HIS B 1 288 ? -3.391 -2.816 -13.156 1 94.94 288 HIS B N 1
ATOM 5231 C CA . HIS B 1 288 ? -4.402 -1.957 -13.758 1 94.94 288 HIS B CA 1
ATOM 5232 C C . HIS B 1 288 ? -4.789 -2.455 -15.148 1 94.94 288 HIS B C 1
ATOM 5234 O O . HIS B 1 288 ? -5.938 -2.834 -15.375 1 94.94 288 HIS B O 1
ATOM 5240 N N . GLU B 1 289 ? -3.77 -2.621 -16.016 1 96.12 289 GLU B N 1
ATOM 5241 C CA . GLU B 1 289 ? -4.059 -2.838 -17.438 1 96.12 289 GLU B CA 1
ATOM 5242 C C . GLU B 1 289 ? -3.615 -4.227 -17.875 1 96.12 289 GLU B C 1
ATOM 5244 O O . GLU B 1 289 ? -3.793 -4.594 -19.047 1 96.12 289 GLU B O 1
ATOM 5249 N N . ALA B 1 290 ? -3.082 -4.945 -16.969 1 97.69 290 ALA B N 1
ATOM 5250 C CA . ALA B 1 290 ? -2.643 -6.312 -17.234 1 97.69 290 ALA B CA 1
ATOM 5251 C C . ALA B 1 290 ? -1.74 -6.363 -18.469 1 97.69 290 ALA B C 1
ATOM 5253 O O . ALA B 1 290 ? -0.7 -5.703 -18.5 1 97.69 290 ALA B O 1
ATOM 5254 N N . LEU B 1 291 ? -2.143 -7.141 -19.469 1 97.88 291 LEU B N 1
ATOM 5255 C CA . LEU B 1 291 ? -1.279 -7.406 -20.609 1 97.88 291 LEU B CA 1
ATOM 5256 C C . LEU B 1 291 ? -1.12 -6.16 -21.484 1 97.88 291 LEU B C 1
ATOM 5258 O O . LEU B 1 291 ? -0.116 -6.012 -22.172 1 97.88 291 LEU B O 1
ATOM 5262 N N . GLY B 1 292 ? -2.037 -5.25 -21.422 1 96.94 292 GLY B N 1
ATOM 5263 C CA . GLY B 1 292 ? -1.977 -4.023 -22.203 1 96.94 292 GLY B CA 1
ATOM 5264 C C . GLY B 1 292 ? -1.158 -2.934 -21.547 1 96.94 292 GLY B C 1
ATOM 5265 O O . GLY B 1 292 ? -0.934 -1.874 -22.125 1 96.94 292 GLY B O 1
ATOM 5266 N N . ALA B 1 293 ? -0.681 -3.225 -20.375 1 97.12 293 ALA B N 1
ATOM 5267 C CA . ALA B 1 293 ? 0.076 -2.217 -19.641 1 97.12 293 ALA B CA 1
ATOM 5268 C C . ALA B 1 293 ? 1.439 -1.976 -20.281 1 97.12 293 ALA B C 1
ATOM 5270 O O . ALA B 1 293 ? 2.051 -2.9 -20.828 1 97.12 293 ALA B O 1
ATOM 5271 N N . ARG B 1 294 ? 1.861 -0.736 -20.203 1 96.88 294 ARG B N 1
ATOM 5272 C CA . ARG B 1 294 ? 3.219 -0.377 -20.609 1 96.88 294 ARG B CA 1
ATOM 5273 C C . ARG B 1 294 ? 4.16 -0.379 -19.406 1 96.88 294 ARG B C 1
ATOM 5275 O O . ARG B 1 294 ? 4.098 0.513 -18.562 1 96.88 294 ARG B O 1
ATOM 5282 N N . ARG B 1 295 ? 4.969 -1.362 -19.359 1 96.69 295 ARG B N 1
ATOM 5283 C CA . ARG B 1 295 ? 5.91 -1.466 -18.25 1 96.69 295 ARG B CA 1
ATOM 5284 C C . ARG B 1 295 ? 7.172 -0.654 -18.531 1 96.69 295 ARG B C 1
ATOM 5286 O O . ARG B 1 295 ? 7.656 -0.612 -19.672 1 96.69 295 ARG B O 1
ATOM 5293 N N . ILE B 1 296 ? 7.68 -0.009 -17.516 1 97.25 296 ILE B N 1
ATOM 5294 C CA . ILE B 1 296 ? 8.969 0.661 -17.578 1 97.25 296 ILE B CA 1
ATOM 5295 C C . ILE B 1 296 ? 10.07 -0.369 -17.828 1 97.25 296 ILE B C 1
ATOM 5297 O O . ILE B 1 296 ? 10.188 -1.353 -17.078 1 97.25 296 ILE B O 1
ATOM 5301 N N . ALA B 1 297 ? 10.922 -0.086 -18.875 1 96.38 297 ALA B N 1
ATOM 5302 C CA . ALA B 1 297 ? 11.859 -1.101 -19.344 1 96.38 297 ALA B CA 1
ATOM 5303 C C . ALA B 1 297 ? 13.273 -0.797 -18.859 1 96.38 297 ALA B C 1
ATOM 5305 O O . ALA B 1 297 ? 14.133 -1.684 -18.844 1 96.38 297 ALA B O 1
ATOM 5306 N N . ASN B 1 298 ? 13.531 0.439 -18.562 1 94.69 298 ASN B N 1
ATOM 5307 C CA . ASN B 1 298 ? 14.875 0.805 -18.109 1 94.69 298 ASN B CA 1
ATOM 5308 C C . ASN B 1 298 ? 14.852 2.055 -17.234 1 94.69 298 ASN B C 1
ATOM 5310 O O . ASN B 1 298 ? 13.789 2.65 -17.016 1 94.69 298 ASN B O 1
ATOM 5314 N N . ALA B 1 299 ? 15.992 2.395 -16.734 1 92 299 ALA B N 1
ATOM 5315 C CA . ALA B 1 299 ? 16.109 3.471 -15.758 1 92 299 ALA B CA 1
ATOM 5316 C C . ALA B 1 299 ? 15.844 4.828 -16.406 1 92 299 ALA B C 1
ATOM 5318 O O . ALA B 1 299 ? 15.664 5.828 -15.703 1 92 299 ALA B O 1
ATOM 5319 N N . HIS B 1 300 ? 15.773 4.918 -17.734 1 93.88 300 HIS B N 1
ATOM 5320 C CA . HIS B 1 300 ? 15.531 6.18 -18.438 1 93.88 300 HIS B CA 1
ATOM 5321 C C . HIS B 1 300 ? 14.039 6.406 -18.672 1 93.88 300 HIS B C 1
ATOM 5323 O O . HIS B 1 300 ? 13.641 7.453 -19.172 1 93.88 300 HIS B O 1
ATOM 5329 N N . GLY B 1 301 ? 13.234 5.445 -18.297 1 95.06 301 GLY B N 1
ATOM 5330 C CA . GLY B 1 301 ? 11.789 5.621 -18.344 1 95.06 301 GLY B CA 1
ATOM 5331 C C . GLY B 1 301 ? 11.18 5.152 -19.656 1 95.06 301 GLY B C 1
ATOM 5332 O O . GLY B 1 301 ? 10.016 5.441 -19.938 1 95.06 301 GLY B O 1
ATOM 5333 N N . GLU B 1 302 ? 11.977 4.504 -20.453 1 96.19 302 GLU B N 1
ATOM 5334 C CA . GLU B 1 302 ? 11.391 3.877 -21.625 1 96.19 302 GLU B CA 1
ATOM 5335 C C . GLU B 1 302 ? 10.469 2.725 -21.25 1 96.19 302 GLU B C 1
ATOM 5337 O O . GLU B 1 302 ? 10.68 2.066 -20.219 1 96.19 302 GLU B O 1
ATOM 5342 N N . SER B 1 303 ? 9.43 2.525 -22.031 1 96.12 303 SER B N 1
ATOM 5343 C CA . SER B 1 303 ? 8.43 1.529 -21.656 1 96.12 303 SER B CA 1
ATOM 5344 C C . SER B 1 303 ? 8.148 0.575 -22.812 1 96.12 303 SER B C 1
ATOM 5346 O O . SER B 1 303 ? 8.414 0.898 -23.969 1 96.12 303 SER B O 1
ATOM 5348 N N . MET B 1 304 ? 7.734 -0.531 -22.516 1 95.81 304 MET B N 1
ATOM 5349 C CA . MET B 1 304 ? 7.301 -1.572 -23.453 1 95.81 304 MET B CA 1
ATOM 5350 C C . MET B 1 304 ? 6.027 -2.25 -22.938 1 95.81 304 MET B C 1
ATOM 5352 O O . MET B 1 304 ? 5.852 -2.43 -21.734 1 95.81 304 MET B O 1
ATOM 5356 N N . ARG B 1 305 ? 5.266 -2.672 -23.891 1 97.25 305 ARG B N 1
ATOM 5357 C CA . ARG B 1 305 ? 4.035 -3.34 -23.469 1 97.25 305 ARG B CA 1
ATOM 5358 C C . ARG B 1 305 ? 4.332 -4.703 -22.859 1 97.25 305 ARG B C 1
ATOM 5360 O O . ARG B 1 305 ? 5.238 -5.41 -23.297 1 97.25 305 ARG B O 1
ATOM 5367 N N . ILE B 1 306 ? 3.516 -5.105 -21.922 1 97.94 306 ILE B N 1
ATOM 5368 C CA . ILE B 1 306 ? 3.742 -6.355 -21.203 1 97.94 306 ILE B CA 1
ATOM 5369 C C . ILE B 1 306 ? 3.482 -7.539 -22.141 1 97.94 306 ILE B C 1
ATOM 5371 O O . ILE B 1 306 ? 4.188 -8.547 -22.078 1 97.94 306 ILE B O 1
ATOM 5375 N N . ASP B 1 307 ? 2.432 -7.426 -23 1 98.06 307 ASP B N 1
ATOM 5376 C CA . ASP B 1 307 ? 2.158 -8.539 -23.906 1 98.06 307 ASP B CA 1
ATOM 5377 C C . ASP B 1 307 ? 3.324 -8.773 -24.859 1 98.06 307 ASP B C 1
ATOM 5379 O O . ASP B 1 307 ? 3.729 -9.914 -25.094 1 98.06 307 ASP B O 1
ATOM 5383 N N . GLU B 1 308 ? 3.965 -7.684 -25.344 1 96.62 308 GLU B N 1
ATOM 5384 C CA . GLU B 1 308 ? 5.121 -7.793 -26.219 1 96.62 308 GLU B CA 1
ATOM 5385 C C . GLU B 1 308 ? 6.32 -8.391 -25.5 1 96.62 308 GLU B C 1
ATOM 5387 O O . GLU B 1 308 ? 7.02 -9.25 -26.047 1 96.62 308 GLU B O 1
ATOM 5392 N N . THR B 1 309 ? 6.547 -7.902 -24.344 1 96.31 309 THR B N 1
ATOM 5393 C CA . THR B 1 309 ? 7.652 -8.422 -23.547 1 96.31 309 THR B CA 1
ATOM 5394 C C . THR B 1 309 ? 7.441 -9.898 -23.219 1 96.31 309 THR B C 1
ATOM 5396 O O . THR B 1 309 ? 8.398 -10.672 -23.188 1 96.31 309 THR B O 1
ATOM 5399 N N . THR B 1 310 ? 6.219 -10.289 -22.938 1 97.88 310 THR B N 1
ATOM 5400 C CA . THR B 1 310 ? 5.898 -11.672 -22.625 1 97.88 310 THR B CA 1
ATOM 5401 C C . THR B 1 310 ? 6.141 -12.57 -23.844 1 97.88 310 THR B C 1
ATOM 5403 O O . THR B 1 310 ? 6.68 -13.672 -23.703 1 97.88 310 THR B O 1
ATOM 5406 N N . GLU B 1 311 ? 5.762 -12.109 -25.016 1 97.19 311 GLU B N 1
ATOM 5407 C CA . GLU B 1 311 ? 6.02 -12.867 -26.234 1 97.19 311 GLU B CA 1
ATOM 5408 C C . GLU B 1 311 ? 7.516 -13.102 -26.422 1 97.19 311 GLU B C 1
ATOM 5410 O O . GLU B 1 311 ? 7.934 -14.219 -26.75 1 97.19 311 GLU B O 1
ATOM 5415 N N . ARG B 1 312 ? 8.273 -12.078 -26.25 1 96.62 312 ARG B N 1
ATOM 5416 C CA . ARG B 1 312 ? 9.727 -12.195 -26.359 1 96.62 312 ARG B CA 1
ATOM 5417 C C . ARG B 1 312 ? 10.273 -13.195 -25.359 1 96.62 312 ARG B C 1
ATOM 5419 O O . ARG B 1 312 ? 11.156 -14 -25.688 1 96.62 312 ARG B O 1
ATOM 5426 N N . LEU B 1 313 ? 9.797 -13.102 -24.172 1 97.88 313 LEU B N 1
ATOM 5427 C CA . LEU B 1 313 ? 10.227 -14.031 -23.141 1 97.88 313 LEU B CA 1
ATOM 5428 C C . LEU B 1 313 ? 9.93 -15.469 -23.547 1 97.88 313 LEU B C 1
ATOM 5430 O O . LEU B 1 313 ? 10.758 -16.359 -23.359 1 97.88 313 LEU B O 1
ATOM 5434 N N . LEU B 1 314 ? 8.727 -15.711 -24.062 1 98.19 314 LEU B N 1
ATOM 5435 C CA . LEU B 1 314 ? 8.328 -17.047 -24.469 1 98.19 314 LEU B CA 1
ATOM 5436 C C . LEU B 1 314 ? 9.25 -17.578 -25.562 1 98.19 314 LEU B C 1
ATOM 5438 O O . LEU B 1 314 ? 9.586 -18.766 -25.578 1 98.19 314 LEU B O 1
ATOM 5442 N N . GLU B 1 315 ? 9.625 -16.703 -26.422 1 97.56 315 GLU B N 1
ATOM 5443 C CA . GLU B 1 315 ? 10.562 -17.094 -27.453 1 97.56 315 GLU B CA 1
ATOM 5444 C C . GLU B 1 315 ? 11.898 -17.531 -26.859 1 97.56 315 GLU B C 1
ATOM 5446 O O . GLU B 1 315 ? 12.469 -18.547 -27.266 1 97.56 315 GLU B O 1
ATOM 5451 N N . VAL B 1 316 ? 12.344 -16.781 -25.938 1 97.75 316 VAL B N 1
ATOM 5452 C CA . VAL B 1 316 ? 13.625 -17.047 -25.297 1 97.75 316 VAL B CA 1
ATOM 5453 C C . VAL B 1 316 ? 13.531 -18.344 -24.484 1 97.75 316 VAL B C 1
ATOM 5455 O O . VAL B 1 316 ? 14.5 -19.109 -24.406 1 97.75 316 VAL B O 1
ATOM 5458 N N . LEU B 1 317 ? 12.375 -18.641 -23.875 1 98.31 317 LEU B N 1
ATOM 5459 C CA . LEU B 1 317 ? 12.227 -19.766 -22.953 1 98.31 317 LEU B CA 1
ATOM 5460 C C . LEU B 1 317 ? 11.859 -21.031 -23.703 1 98.31 317 LEU B C 1
ATOM 5462 O O . LEU B 1 317 ? 11.914 -22.125 -23.141 1 98.31 317 LEU B O 1
ATOM 5466 N N . GLU B 1 318 ? 11.477 -20.922 -24.984 1 97.94 318 GLU B N 1
ATOM 5467 C CA . GLU B 1 318 ? 10.992 -22.062 -25.734 1 97.94 318 GLU B CA 1
ATOM 5468 C C . GLU B 1 318 ? 12.008 -23.203 -25.734 1 97.94 318 GLU B C 1
ATOM 5470 O O . GLU B 1 318 ? 11.672 -24.344 -25.438 1 97.94 318 GLU B O 1
ATOM 5475 N N . PRO B 1 319 ? 13.312 -22.969 -26.031 1 97.81 319 PRO B N 1
ATOM 5476 C CA . PRO B 1 319 ? 14.281 -24.062 -25.984 1 97.81 319 PRO B CA 1
ATOM 5477 C C . PRO B 1 319 ? 14.422 -24.672 -24.594 1 97.81 319 PRO B C 1
ATOM 5479 O O . PRO B 1 319 ? 14.68 -25.875 -24.453 1 97.81 319 PRO B O 1
ATOM 5482 N N . VAL B 1 320 ? 14.32 -23.844 -23.547 1 98.31 320 VAL B N 1
ATOM 5483 C CA . VAL B 1 320 ? 14.414 -24.312 -22.172 1 98.31 320 VAL B CA 1
ATOM 5484 C C . VAL B 1 320 ? 13.234 -25.234 -21.859 1 98.31 320 VAL B C 1
ATOM 5486 O O . VAL B 1 320 ? 13.414 -26.344 -21.344 1 98.31 320 VAL B O 1
ATOM 5489 N N . ALA B 1 321 ? 12.023 -24.781 -22.203 1 98.44 321 ALA B N 1
ATOM 5490 C CA . ALA B 1 321 ? 10.82 -25.578 -22 1 98.44 321 ALA B CA 1
ATOM 5491 C C . ALA B 1 321 ? 10.891 -26.891 -22.766 1 98.44 321 ALA B C 1
ATOM 5493 O O . ALA B 1 321 ? 10.469 -27.938 -22.266 1 98.44 321 ALA B O 1
ATOM 5494 N N . ALA B 1 322 ? 11.367 -26.812 -23.953 1 98.19 322 ALA B N 1
ATOM 5495 C CA . ALA B 1 322 ? 11.531 -28.031 -24.766 1 98.19 322 ALA B CA 1
ATOM 5496 C C . ALA B 1 322 ? 12.469 -29.016 -24.094 1 98.19 322 ALA B C 1
ATOM 5498 O O . ALA B 1 322 ? 12.203 -30.219 -24.078 1 98.19 322 ALA B O 1
ATOM 5499 N N . GLY B 1 323 ? 13.562 -28.516 -23.609 1 98.06 323 GLY B N 1
ATOM 5500 C CA . GLY B 1 323 ? 14.5 -29.359 -22.891 1 98.06 323 GLY B CA 1
ATOM 5501 C C . GLY B 1 323 ? 13.883 -30.016 -21.656 1 98.06 323 GLY B C 1
ATOM 5502 O O . GLY B 1 323 ? 14.266 -31.125 -21.297 1 98.06 323 GLY B O 1
ATOM 5503 N N . LEU B 1 324 ? 12.891 -29.375 -21.062 1 98 324 LEU B N 1
ATOM 5504 C CA . LEU B 1 324 ? 12.203 -29.891 -19.891 1 98 324 LEU B CA 1
ATOM 5505 C C . LEU B 1 324 ? 11.023 -30.766 -20.297 1 98 324 LEU B C 1
ATOM 5507 O O . LEU B 1 324 ? 10.383 -31.391 -19.438 1 98 324 LEU B O 1
ATOM 5511 N N . GLY B 1 325 ? 10.711 -30.781 -21.625 1 97.69 325 GLY B N 1
ATOM 5512 C CA . GLY B 1 325 ? 9.555 -31.516 -22.109 1 97.69 325 GLY B CA 1
ATOM 5513 C C . GLY B 1 325 ? 8.242 -30.828 -21.781 1 97.69 325 GLY B C 1
ATOM 5514 O O . GLY B 1 325 ? 7.219 -31.484 -21.578 1 97.69 325 GLY B O 1
ATOM 5515 N N . GLU B 1 326 ? 8.273 -29.516 -21.688 1 97.75 326 GLU B N 1
ATOM 5516 C CA . GLU B 1 326 ? 7.109 -28.812 -21.156 1 97.75 326 GLU B CA 1
ATOM 5517 C C . GLU B 1 326 ? 6.664 -27.688 -22.094 1 97.75 326 GLU B C 1
ATOM 5519 O O . GLU B 1 326 ? 5.957 -26.766 -21.672 1 97.75 326 GLU B O 1
ATOM 5524 N N . SER B 1 327 ? 7.043 -27.75 -23.406 1 97.62 327 SER B N 1
ATOM 5525 C CA . SER B 1 327 ? 6.719 -26.719 -24.391 1 97.62 327 SER B CA 1
ATOM 5526 C C . SER B 1 327 ? 5.211 -26.531 -24.516 1 97.62 327 SER B C 1
ATOM 5528 O O . SER B 1 327 ? 4.73 -25.406 -24.656 1 97.62 327 SER B O 1
ATOM 5530 N N . HIS B 1 328 ? 4.512 -27.594 -24.5 1 96.94 328 HIS B N 1
ATOM 5531 C CA . HIS B 1 328 ? 3.078 -27.531 -24.75 1 96.94 328 HIS B CA 1
ATOM 5532 C C . HIS B 1 328 ? 2.371 -26.734 -23.641 1 96.94 328 HIS B C 1
ATOM 5534 O O . HIS B 1 328 ? 1.324 -26.125 -23.891 1 96.94 328 HIS B O 1
ATOM 5540 N N . TYR B 1 329 ? 2.908 -26.703 -22.453 1 97.81 329 TYR B N 1
ATOM 5541 C CA . TYR B 1 329 ? 2.297 -25.922 -21.375 1 97.81 329 TYR B CA 1
ATOM 5542 C C . TYR B 1 329 ? 2.445 -24.422 -21.641 1 97.81 329 TYR B C 1
ATOM 5544 O O . TYR B 1 329 ? 1.604 -23.625 -21.219 1 97.81 329 TYR B O 1
ATOM 5552 N N . LEU B 1 330 ? 3.543 -23.984 -22.312 1 98 330 LEU B N 1
ATOM 5553 C CA . LEU B 1 330 ? 3.719 -22.578 -22.641 1 98 330 LEU B CA 1
ATOM 5554 C C . LEU B 1 330 ? 2.676 -22.125 -23.656 1 98 330 LEU B C 1
ATOM 5556 O O . LEU B 1 330 ? 2.398 -20.938 -23.781 1 98 330 LEU B O 1
ATOM 5560 N N . ASP B 1 331 ? 2.074 -23.109 -24.375 1 97.12 331 ASP B N 1
ATOM 5561 C CA . ASP B 1 331 ? 0.975 -22.781 -25.281 1 97.12 331 ASP B CA 1
ATOM 5562 C C . ASP B 1 331 ? -0.217 -22.203 -24.5 1 97.12 331 ASP B C 1
ATOM 5564 O O . ASP B 1 331 ? -0.956 -21.375 -25.031 1 97.12 331 ASP B O 1
ATOM 5568 N N . GLY B 1 332 ? -0.399 -22.719 -23.281 1 96.75 332 GLY B N 1
ATOM 5569 C CA . GLY B 1 332 ? -1.426 -22.141 -22.438 1 96.75 332 GLY B CA 1
ATOM 5570 C C . GLY B 1 332 ? -1.198 -20.672 -22.156 1 96.75 332 GLY B C 1
ATOM 5571 O O . GLY B 1 332 ? -2.146 -19.875 -22.125 1 96.75 332 GLY B O 1
ATOM 5572 N N . VAL B 1 333 ? 0.049 -20.297 -21.953 1 98.25 333 VAL B N 1
ATOM 5573 C CA . VAL B 1 333 ? 0.403 -18.906 -21.734 1 98.25 333 VAL B CA 1
ATOM 5574 C C . VAL B 1 333 ? 0.138 -18.094 -23 1 98.25 333 VAL B C 1
ATOM 5576 O O . VAL B 1 333 ? -0.403 -16.984 -22.922 1 98.25 333 VAL B O 1
ATOM 5579 N N . ARG B 1 334 ? 0.493 -18.656 -24.125 1 97.94 334 ARG B N 1
ATOM 5580 C CA . ARG B 1 334 ? 0.224 -18 -25.406 1 97.94 334 ARG B CA 1
ATOM 5581 C C . ARG B 1 334 ? -1.273 -17.812 -25.625 1 97.94 334 ARG B C 1
ATOM 5583 O O . ARG B 1 334 ? -1.702 -16.812 -26.188 1 97.94 334 ARG B O 1
ATOM 5590 N N . GLY B 1 335 ? -2.039 -18.797 -25.234 1 97.12 335 GLY B N 1
ATOM 5591 C CA . GLY B 1 335 ? -3.486 -18.656 -25.281 1 97.12 335 GLY B CA 1
ATOM 5592 C C . GLY B 1 335 ? -3.998 -17.469 -24.469 1 97.12 335 GLY B C 1
ATOM 5593 O O . GLY B 1 335 ? -4.855 -16.719 -24.938 1 97.12 335 GLY B O 1
ATOM 5594 N N . THR B 1 336 ? -3.451 -17.328 -23.266 1 97.31 336 THR B N 1
ATOM 5595 C CA . THR B 1 336 ? -3.826 -16.188 -22.438 1 97.31 336 THR B CA 1
ATOM 5596 C C . THR B 1 336 ? -3.426 -14.875 -23.094 1 97.31 336 THR B C 1
ATOM 5598 O O . THR B 1 336 ? -4.168 -13.891 -23.031 1 97.31 336 THR B O 1
ATOM 5601 N N . LEU B 1 337 ? -2.25 -14.828 -23.719 1 97.5 337 LEU B N 1
ATOM 5602 C CA . LEU B 1 337 ? -1.807 -13.633 -24.438 1 97.5 337 LEU B CA 1
ATOM 5603 C C . LEU B 1 337 ? -2.795 -13.266 -25.531 1 97.5 337 LEU B C 1
ATOM 5605 O O . LEU B 1 337 ? -3.078 -12.086 -25.75 1 97.5 337 LEU B O 1
ATOM 5609 N N . ALA B 1 338 ? -3.34 -14.258 -26.141 1 96.62 338 ALA B N 1
ATOM 5610 C CA . ALA B 1 338 ? -4.223 -14.039 -27.297 1 96.62 338 ALA B CA 1
ATOM 5611 C C . ALA B 1 338 ? -5.629 -13.664 -26.828 1 96.62 338 ALA B C 1
ATOM 5613 O O . ALA B 1 338 ? -6.262 -12.781 -27.422 1 96.62 338 ALA B O 1
ATOM 5614 N N . GLN B 1 339 ? -6.094 -14.312 -25.797 1 95.69 339 GLN B N 1
ATOM 5615 C CA . GLN B 1 339 ? -7.5 -14.188 -25.422 1 95.69 339 GLN B CA 1
ATOM 5616 C C . GLN B 1 339 ? -7.68 -13.25 -24.234 1 95.69 339 GLN B C 1
ATOM 5618 O O . GLN B 1 339 ? -8.797 -12.82 -23.938 1 95.69 339 GLN B O 1
ATOM 5623 N N . GLY B 1 340 ? -6.59 -12.969 -23.562 1 96.75 340 GLY B N 1
ATOM 5624 C CA . GLY B 1 340 ? -6.656 -12.18 -22.344 1 96.75 340 GLY B CA 1
ATOM 5625 C C . GLY B 1 340 ? -6.746 -13.016 -21.094 1 96.75 340 GLY B C 1
ATOM 5626 O O . GLY B 1 340 ? -7.082 -14.203 -21.156 1 96.75 340 GLY B O 1
ATOM 5627 N N . PRO B 1 341 ? -6.359 -12.438 -20 1 97.81 341 PRO B N 1
ATOM 5628 C CA . PRO B 1 341 ? -6.453 -13.164 -18.719 1 97.81 341 PRO B CA 1
ATOM 5629 C C . PRO B 1 341 ? -7.895 -13.305 -18.234 1 97.81 341 PRO B C 1
ATOM 5631 O O . PRO B 1 341 ? -8.828 -12.945 -18.953 1 97.81 341 PRO B O 1
ATOM 5634 N N . GLY B 1 342 ? -8.031 -13.93 -17.031 1 98.38 342 GLY B N 1
ATOM 5635 C CA . GLY B 1 342 ? -9.352 -14.188 -16.484 1 98.38 342 GLY B CA 1
ATOM 5636 C C . GLY B 1 342 ? -10.172 -12.93 -16.297 1 98.38 342 GLY B C 1
ATOM 5637 O O . GLY B 1 342 ? -11.398 -12.953 -16.422 1 98.38 342 GLY B O 1
ATOM 5638 N N . SER B 1 343 ? -9.555 -11.82 -16.031 1 98.62 343 SER B N 1
ATOM 5639 C CA . SER B 1 343 ? -10.273 -10.555 -15.844 1 98.62 343 SER B CA 1
ATOM 5640 C C . SER B 1 343 ? -11.023 -10.148 -17.109 1 98.62 343 SER B C 1
ATOM 5642 O O . SER B 1 343 ? -12.156 -9.664 -17.031 1 98.62 343 SER B O 1
ATOM 5644 N N . ALA B 1 344 ? -10.406 -10.312 -18.234 1 98.06 344 ALA B N 1
ATOM 5645 C CA . ALA B 1 344 ? -11.062 -9.984 -19.5 1 98.06 344 ALA B CA 1
ATOM 5646 C C . ALA B 1 344 ? -12.305 -10.844 -19.719 1 98.06 344 ALA B C 1
ATOM 5648 O O . ALA B 1 344 ? -13.344 -10.352 -20.156 1 98.06 344 ALA B O 1
ATOM 5649 N N . ARG B 1 345 ? -12.234 -12.109 -19.422 1 98 345 ARG B N 1
ATOM 5650 C CA . ARG B 1 345 ? -13.367 -13.016 -19.547 1 98 345 ARG B CA 1
ATOM 5651 C C . ARG B 1 345 ? -14.508 -12.602 -18.625 1 98 345 ARG B C 1
ATOM 5653 O O . ARG B 1 345 ? -15.672 -12.625 -19.016 1 98 345 ARG B O 1
ATOM 5660 N N . GLN B 1 346 ? -14.211 -12.281 -17.422 1 98.69 346 GLN B N 1
ATOM 5661 C CA . GLN B 1 346 ? -15.219 -11.828 -16.469 1 98.69 346 GLN B CA 1
ATOM 5662 C C . GLN B 1 346 ? -15.938 -10.586 -16.969 1 98.69 346 GLN B C 1
ATOM 5664 O O . GLN B 1 346 ? -17.172 -10.508 -16.906 1 98.69 346 GLN B O 1
ATOM 5669 N N . LEU B 1 347 ? -15.156 -9.648 -17.422 1 98.38 347 LEU B N 1
ATOM 5670 C CA . LEU B 1 347 ? -15.727 -8.406 -17.922 1 98.38 347 LEU B CA 1
ATOM 5671 C C . LEU B 1 347 ? -16.641 -8.672 -19.125 1 98.38 347 LEU B C 1
ATOM 5673 O O . LEU B 1 347 ? -17.703 -8.047 -19.25 1 98.38 347 LEU B O 1
ATOM 5677 N N . GLN B 1 348 ? -16.234 -9.547 -19.969 1 98.31 348 GLN B N 1
ATOM 5678 C CA . GLN B 1 348 ? -17.062 -9.891 -21.125 1 98.31 348 GLN B CA 1
ATOM 5679 C C . GLN B 1 348 ? -18.391 -10.484 -20.703 1 98.31 348 GLN B C 1
ATOM 5681 O O . GLN B 1 348 ? -19.453 -10.109 -21.234 1 98.31 348 GLN B O 1
ATOM 5686 N N . VAL B 1 349 ? -18.375 -11.422 -19.781 1 98.56 349 VAL B N 1
ATOM 5687 C CA . VAL B 1 349 ? -19.609 -12.023 -19.281 1 98.56 349 VAL B CA 1
ATOM 5688 C C . VAL B 1 349 ? -20.516 -10.945 -18.672 1 98.56 349 VAL B C 1
ATOM 5690 O O . VAL B 1 349 ? -21.719 -10.93 -18.906 1 98.56 349 VAL B O 1
ATOM 5693 N N . HIS B 1 350 ? -19.906 -10.094 -17.906 1 98.56 350 HIS B N 1
ATOM 5694 C CA . HIS B 1 350 ? -20.688 -9.023 -17.297 1 98.56 350 HIS B CA 1
ATOM 5695 C C . HIS B 1 350 ? -21.297 -8.109 -18.359 1 98.56 350 HIS B C 1
ATOM 5697 O O . HIS B 1 350 ? -22.453 -7.684 -18.219 1 98.56 350 HIS B O 1
ATOM 5703 N N . GLU B 1 351 ? -20.516 -7.781 -19.328 1 97.81 351 GLU B N 1
ATOM 5704 C CA . GLU B 1 351 ? -21.016 -6.941 -20.406 1 97.81 351 GLU B CA 1
ATOM 5705 C C . GLU B 1 351 ? -22.203 -7.598 -21.125 1 97.81 351 GLU B C 1
ATOM 5707 O O . GLU B 1 351 ? -23.172 -6.926 -21.469 1 97.81 351 GLU B O 1
ATOM 5712 N N . GLU B 1 352 ? -22.125 -8.82 -21.297 1 98.12 352 GLU B N 1
ATOM 5713 C CA . GLU B 1 352 ? -23.125 -9.562 -22.062 1 98.12 352 GLU B CA 1
ATOM 5714 C C . GLU B 1 352 ? -24.375 -9.805 -21.219 1 98.12 352 GLU B C 1
ATOM 5716 O O . GLU B 1 352 ? -25.484 -9.844 -21.75 1 98.12 352 GLU B O 1
ATOM 5721 N N . THR B 1 353 ? -24.234 -9.945 -19.922 1 97.94 353 THR B N 1
ATOM 5722 C CA . THR B 1 353 ? -25.344 -10.43 -19.125 1 97.94 353 THR B CA 1
ATOM 5723 C C . THR B 1 353 ? -25.844 -9.352 -18.172 1 97.94 353 THR B C 1
ATOM 5725 O O . THR B 1 353 ? -26.953 -9.43 -17.656 1 97.94 353 THR B O 1
ATOM 5728 N N . GLY B 1 354 ? -24.969 -8.445 -17.844 1 96.88 354 GLY B N 1
ATOM 5729 C CA . GLY B 1 354 ? -25.266 -7.43 -16.859 1 96.88 354 GLY B CA 1
ATOM 5730 C C . GLY B 1 354 ? -25.344 -7.977 -15.445 1 96.88 354 GLY B C 1
ATOM 5731 O O . GLY B 1 354 ? -25.875 -7.316 -14.547 1 96.88 354 GLY B O 1
ATOM 5732 N N . SER B 1 355 ? -24.859 -9.203 -15.258 1 97.5 355 SER B N 1
ATOM 5733 C CA . SER B 1 355 ? -25.062 -9.883 -13.977 1 97.5 355 SER B CA 1
ATOM 5734 C C . SER B 1 355 ? -23.75 -10.398 -13.406 1 97.5 355 SER B C 1
ATOM 5736 O O . SER B 1 355 ? -23.047 -11.172 -14.062 1 97.5 355 SER B O 1
ATOM 5738 N N . LEU B 1 356 ? -23.453 -9.984 -12.234 1 98.06 356 LEU B N 1
ATOM 5739 C CA . LEU B 1 356 ? -22.25 -10.461 -11.562 1 98.06 356 LEU B CA 1
ATOM 5740 C C . LEU B 1 356 ? -22.422 -11.906 -11.102 1 98.06 356 LEU B C 1
ATOM 5742 O O . LEU B 1 356 ? -21.438 -12.656 -11.016 1 98.06 356 LEU B O 1
ATOM 5746 N N . GLU B 1 357 ? -23.625 -12.273 -10.797 1 97.62 357 GLU B N 1
ATOM 5747 C CA . GLU B 1 357 ? -23.906 -13.672 -10.5 1 97.62 357 GLU B CA 1
ATOM 5748 C C . GLU B 1 357 ? -23.531 -14.578 -11.672 1 97.62 357 GLU B C 1
ATOM 5750 O O . GLU B 1 357 ? -22.984 -15.656 -11.469 1 97.62 357 GLU B O 1
ATOM 5755 N N . GLN B 1 358 ? -23.812 -14.086 -12.852 1 98.31 358 GLN B N 1
ATOM 5756 C CA . GLN B 1 358 ? -23.484 -14.859 -14.047 1 98.31 358 GLN B CA 1
ATOM 5757 C C . GLN B 1 358 ? -21.969 -14.914 -14.25 1 98.31 358 GLN B C 1
ATOM 5759 O O . GLN B 1 358 ? -21.453 -15.906 -14.766 1 98.31 358 GLN B O 1
ATOM 5764 N N . VAL B 1 359 ? -21.281 -13.867 -13.852 1 98.69 359 VAL B N 1
ATOM 5765 C CA . VAL B 1 359 ? -19.828 -13.883 -13.898 1 98.69 359 VAL B CA 1
ATOM 5766 C C . VAL B 1 359 ? -19.281 -15.008 -13.023 1 98.69 359 VAL B C 1
ATOM 5768 O O . VAL B 1 359 ? -18.438 -15.797 -13.461 1 98.69 359 VAL B O 1
ATOM 5771 N N . VAL B 1 360 ? -19.797 -15.148 -11.789 1 98.62 360 VAL B N 1
ATOM 5772 C CA . VAL B 1 360 ? -19.344 -16.172 -10.859 1 98.62 360 VAL B CA 1
ATOM 5773 C C . VAL B 1 360 ? -19.75 -17.562 -11.391 1 98.62 360 VAL B C 1
ATOM 5775 O O . VAL B 1 360 ? -18.938 -18.484 -11.367 1 98.62 360 VAL B O 1
ATOM 5778 N N . ARG B 1 361 ? -20.938 -17.641 -11.867 1 98.19 361 ARG B N 1
ATOM 5779 C CA . ARG B 1 361 ? -21.406 -18.906 -12.438 1 98.19 361 ARG B CA 1
ATOM 5780 C C . ARG B 1 361 ? -20.484 -19.359 -13.562 1 98.19 361 ARG B C 1
ATOM 5782 O O . ARG B 1 361 ? -20.141 -20.547 -13.648 1 98.19 361 ARG B O 1
ATOM 5789 N N . ALA B 1 362 ? -20.141 -18.453 -14.406 1 98.38 362 ALA B N 1
ATOM 5790 C CA . ALA B 1 362 ? -19.281 -18.781 -15.531 1 98.38 362 ALA B CA 1
ATOM 5791 C C . ALA B 1 362 ? -17.938 -19.328 -15.039 1 98.38 362 ALA B C 1
ATOM 5793 O O . ALA B 1 362 ? -17.359 -20.219 -15.656 1 98.38 362 ALA B O 1
ATOM 5794 N N . GLN B 1 363 ? -17.391 -18.766 -14 1 98.19 363 GLN B N 1
ATOM 5795 C CA . GLN B 1 363 ? -16.125 -19.234 -13.445 1 98.19 363 GLN B CA 1
ATOM 5796 C C . GLN B 1 363 ? -16.266 -20.641 -12.875 1 98.19 363 GLN B C 1
ATOM 5798 O O . GLN B 1 363 ? -15.383 -21.484 -13.047 1 98.19 363 GLN B O 1
ATOM 5803 N N . VAL B 1 364 ? -17.375 -20.859 -12.141 1 98.38 364 VAL B N 1
ATOM 5804 C CA . VAL B 1 364 ? -17.641 -22.188 -11.586 1 98.38 364 VAL B CA 1
ATOM 5805 C C . VAL B 1 364 ? -17.703 -23.219 -12.711 1 98.38 364 VAL B C 1
ATOM 5807 O O . VAL B 1 364 ? -17.078 -24.266 -12.625 1 98.38 364 VAL B O 1
ATOM 5810 N N . GLU B 1 365 ? -18.406 -22.875 -13.719 1 97.75 365 GLU B N 1
ATOM 5811 C CA . GLU B 1 365 ? -18.594 -23.781 -14.844 1 97.75 365 GLU B CA 1
ATOM 5812 C C . GLU B 1 365 ? -17.281 -24 -15.594 1 97.75 365 GLU B C 1
ATOM 5814 O O . GLU B 1 365 ? -17.016 -25.109 -16.078 1 97.75 365 GLU B O 1
ATOM 5819 N N . HIS B 1 366 ? -16.531 -22.953 -15.711 1 97.88 366 HIS B N 1
ATOM 5820 C CA . HIS B 1 366 ? -15.25 -23.062 -16.391 1 97.88 366 HIS B CA 1
ATOM 5821 C C . HIS B 1 366 ? -14.312 -24.016 -15.648 1 97.88 366 HIS B C 1
ATOM 5823 O O . HIS B 1 366 ? -13.625 -24.828 -16.281 1 97.88 366 HIS B O 1
ATOM 5829 N N . LEU B 1 367 ? -14.242 -23.906 -14.367 1 98.06 367 LEU B N 1
ATOM 5830 C CA . LEU B 1 367 ? -13.43 -24.812 -13.562 1 98.06 367 LEU B CA 1
ATOM 5831 C C . LEU B 1 367 ? -13.898 -26.25 -13.734 1 98.06 367 LEU B C 1
ATOM 5833 O O . LEU B 1 367 ? -13.094 -27.156 -13.969 1 98.06 367 LEU B O 1
ATOM 5837 N N . ARG B 1 368 ? -15.172 -26.453 -13.656 1 96.38 368 ARG B N 1
ATOM 5838 C CA . ARG B 1 368 ? -15.727 -27.797 -13.773 1 96.38 368 ARG B CA 1
ATOM 5839 C C . ARG B 1 368 ? -15.43 -28.406 -15.141 1 96.38 368 ARG B C 1
ATOM 5841 O O . ARG B 1 368 ? -15.086 -29.578 -15.25 1 96.38 368 ARG B O 1
ATOM 5848 N N . ALA B 1 369 ? -15.602 -27.578 -16.141 1 96.75 369 ALA B N 1
ATOM 5849 C CA . ALA B 1 369 ? -15.305 -28.047 -17.5 1 96.75 369 ALA B CA 1
ATOM 5850 C C . ALA B 1 369 ? -13.836 -28.453 -17.625 1 96.75 369 ALA B C 1
ATOM 5852 O O . ALA B 1 369 ? -13.516 -29.422 -18.312 1 96.75 369 ALA B O 1
ATOM 5853 N N . ASP B 1 370 ? -12.992 -27.688 -17.031 1 96.75 370 ASP B N 1
ATOM 5854 C CA . ASP B 1 370 ? -11.562 -27.984 -17.062 1 96.75 370 ASP B CA 1
ATOM 5855 C C . ASP B 1 370 ? -11.258 -29.297 -16.344 1 96.75 370 ASP B C 1
ATOM 5857 O O . ASP B 1 370 ? -10.398 -30.062 -16.797 1 96.75 370 ASP B O 1
ATOM 5861 N N . LEU B 1 371 ? -11.922 -29.547 -15.211 1 95.44 371 LEU B N 1
ATOM 5862 C CA . LEU B 1 371 ? -11.695 -30.75 -14.422 1 95.44 371 LEU B CA 1
ATOM 5863 C C . LEU B 1 371 ? -12.25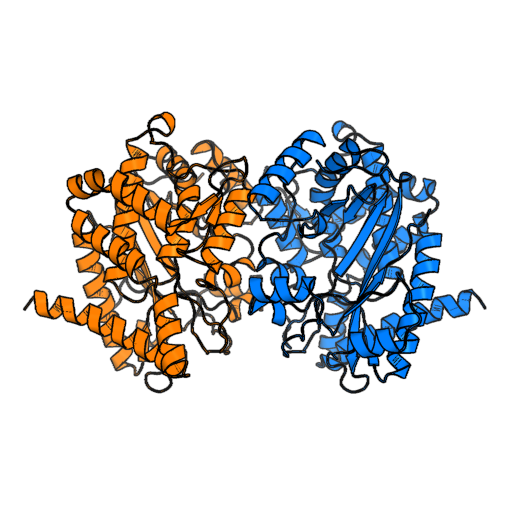 -31.984 -15.133 1 95.44 371 LEU B C 1
ATOM 5865 O O . LEU B 1 371 ? -11.719 -33.094 -14.977 1 95.44 371 LEU B O 1
ATOM 5869 N N . ASP B 1 372 ? -13.312 -31.828 -15.883 1 91 372 ASP B N 1
ATOM 5870 C CA . ASP B 1 372 ? -13.953 -32.938 -16.594 1 91 372 ASP B CA 1
ATOM 5871 C C . ASP B 1 372 ? -13.141 -33.344 -17.812 1 91 372 ASP B C 1
ATOM 5873 O O . ASP B 1 372 ? -13.195 -34.5 -18.25 1 91 372 ASP B O 1
ATOM 5877 N N . ARG B 1 373 ? -12.531 -32.406 -18.484 1 78.19 373 ARG B N 1
ATOM 5878 C CA . ARG B 1 373 ? -11.727 -32.75 -19.656 1 78.19 373 ARG B CA 1
ATOM 5879 C C . ARG B 1 373 ? -10.656 -33.781 -19.297 1 78.19 373 ARG B C 1
ATOM 5881 O O . ARG B 1 373 ? -10.281 -34.594 -20.141 1 78.19 373 ARG B O 1
ATOM 5888 N N . SER B 1 374 ? -10.109 -33.719 -18.234 1 61.22 374 SER B N 1
ATOM 5889 C CA . SER B 1 374 ? -9.047 -34.625 -17.828 1 61.22 374 SER B CA 1
ATOM 5890 C C . SER B 1 374 ? -9.602 -36.031 -17.562 1 61.22 374 SER B C 1
ATOM 5892 O O . SER B 1 374 ? -8.945 -37.031 -17.844 1 61.22 374 SER B O 1
ATOM 5894 N N . MET B 1 375 ? -10.781 -36.062 -16.875 1 52.66 375 MET B N 1
ATOM 5895 C CA . MET B 1 375 ? -11.367 -37.375 -16.625 1 52.66 375 MET B CA 1
ATOM 5896 C C . MET B 1 375 ? -11.688 -38.094 -17.938 1 52.66 375 MET B C 1
ATOM 5898 O O . MET B 1 375 ? -11.531 -39.312 -18.031 1 52.66 375 MET B O 1
ATOM 5902 N N . ARG B 1 376 ? -12.086 -37.406 -19 1 45.78 376 ARG B N 1
ATOM 5903 C CA . ARG B 1 376 ? -12.383 -38.031 -20.281 1 45.78 376 ARG B CA 1
ATOM 5904 C C . ARG B 1 376 ? -11.102 -38.469 -20.984 1 45.78 376 ARG B C 1
ATOM 5906 O O . ARG B 1 376 ? -11.117 -39.406 -21.781 1 45.78 376 ARG B O 1
ATOM 5913 N N . ALA B 1 377 ? -10.047 -37.75 -20.812 1 47.38 377 ALA B N 1
ATOM 5914 C CA . ALA B 1 377 ? -8.812 -38.188 -21.469 1 47.38 377 ALA B CA 1
ATOM 5915 C C . ALA B 1 377 ? -8.289 -39.469 -20.844 1 47.38 377 ALA B C 1
ATOM 5917 O O . ALA B 1 377 ? -7.527 -40.219 -21.469 1 47.38 377 ALA B O 1
ATOM 5918 N N . ARG B 1 378 ? -8.562 -39.75 -19.516 1 46.38 378 ARG B N 1
ATOM 5919 C CA . ARG B 1 378 ? -8.156 -41 -18.859 1 46.38 378 ARG B CA 1
ATOM 5920 C C . ARG B 1 378 ? -9.086 -42.125 -19.219 1 46.38 378 ARG B C 1
ATOM 5922 O O . ARG B 1 378 ? -8.773 -43.312 -18.969 1 46.38 378 ARG B O 1
ATOM 5929 N N . LEU B 1 379 ? -10.344 -41.844 -19.609 1 36.31 379 LEU B N 1
ATOM 5930 C CA . LEU B 1 379 ? -11.18 -42.938 -20.078 1 36.31 379 LEU B CA 1
ATOM 5931 C C . LEU B 1 379 ? -10.93 -43.219 -21.562 1 36.31 379 LEU B C 1
ATOM 5933 O O . LEU B 1 379 ? -10.922 -42.312 -22.375 1 36.31 379 LEU B O 1
#

Sequence (758 aa):
MLEFQPSKPLTVGMELEFQLLNARSFELADGILPLLEDYPDSDNVQPEFIQETVEVVSDPCEDIAELEAHMRALVADVDEHAAGLGMRMCGAGTHPFSTRFAAITPKPRYLEIEDRSGYLSHTRITYATHVHIGVPDADEMVRLTGELVPYLPMLIALSANSPFWHGCQTGFASYRQRALAATGSYGNPPNFDDWADFQRFFKAAKNAEMCREVEDLHWDVRPQPGFGTVEVRTMDAVTTVSEAVALAALIRSLVAYLRETPAHERPPGLPRRLPDWAERENHFRASHEALGARRIANAHGESMRIDETTERLLEVLEPVAAGLGESHYLDGVRGTLAQGPGSARQLQVHEETGSLEQVVRAQVEHLRADLDRSMRARLMLEFQPSKPLTVGMELEFQLLNARSFELADGILPLLEDYPDSDNVQPEFIQETVEVVSDPCEDIAELEAHMRALVADVDEHAAGLGMRMCGAGTHPFSTRFAAITPKPRYLEIEDRSGYLSHTRITYATHVHIGVPDADEMVRLTGELVPYLPMLIALSANSPFWHGCQTGFASYRQRALAATGSYGNPPNFDDWADFQRFFKAAKNAEMCREVEDLHWDVRPQPGFGTVEVRTMDAVTTVSEAVALAALIRSLVAYLRETPAHERPPGLPRRLPDWAERENHFRASHEALGARRIANAHGESMRIDETTERLLEVLEPVAAGLGESHYLDGVRGTLAQGPGSARQLQVHEETGSLEQVVRAQVEHLRADLDRSMRARL

Secondary structure (DSSP, 8-state):
-PPP----TT-EEEEEEEEEEETTT--B---HHHHHHHSPP-TTEEE-SBTTEEEEEPPPBSSHHHHHHHHHHHHHHHHHHHHHTTEEEE--SS-SS--SPPPBP--HHHHHHHHHHTHHHHH----EEEEEEE-S-HHHHHHHHHHHGGGHHHHHHHH--B-EETTEE-S-SBTHHHHHHTSSS-BPPPP-SSHHHHHHHHHHHHHTTS-SSGGG--BSEEEETTTTEEEEEEEEPPSSHHHHHHHHHHHHHHHHHHHHS-GGGSPTTS-----HHHHHHHHHHHHHHGGG-EEE-STT--EEEHHHHHHHHHHHHHHHHHHHT-HHHHHHHHHHHHH--HHHHHHHHHHHH--HHHHHHHHHHHHHHHHHHHHHHH-/-PPP----TT-EEEEEEEEEEETTT--B---HHHHHHHSPP-TTEEE-SBTTEEEEEPPPBSSHHHHHHHHHHHHHHHHHHHHHTTEEEE--SS-SS--SPPPBP--HHHHHHHHHHTHHHHH----EEEEEEE-S-HHHHHHHHHHHGGGHHHHHHHH--B-EETTEE-S-SBTHHHHHHTSSS-BPPPP-SSHHHHHHHHHHHHHTTS-SSGGG--BSEEEETTTTEEEEEEEEPPSSHHHHHHHHHHHHHHHHHHHHS-GGGSPTTS-----HHHHHHHHHHHHHHGGG-EEE-STT--EEEHHHHHHHHHHHHHHHHHHHT-HHHHHHHHHHHHH--HHHHHHHHHHHH--HHHHHHHHHHHHHHHHHHHHHHH-

Solvent-accessible surface area (bac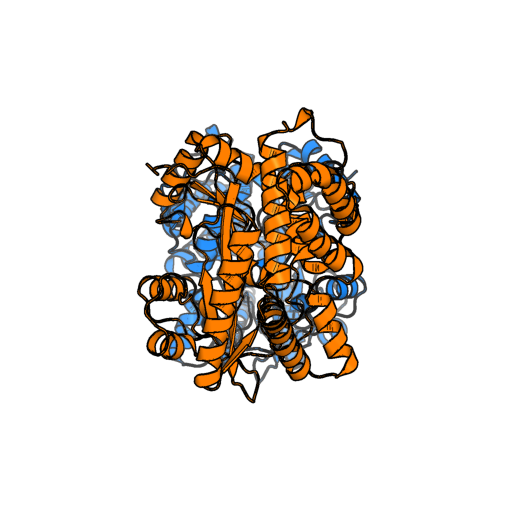kbone atoms only — not comparable to full-atom values): 37709 Å² total; per-residue (Å²): 132,89,62,71,33,68,23,65,69,59,22,35,30,41,37,42,29,28,42,25,20,32,59,83,74,66,38,76,24,80,42,33,65,64,47,57,71,72,42,76,93,49,92,39,58,39,77,47,61,37,23,35,28,43,32,42,38,52,67,82,18,78,42,65,70,55,38,44,56,53,44,48,54,52,49,48,52,52,47,50,55,33,42,74,71,54,26,38,52,33,22,28,6,34,55,44,52,58,76,70,72,50,53,69,32,94,40,74,74,38,51,52,48,35,68,71,43,30,43,53,56,28,63,59,68,60,30,34,31,32,38,33,36,23,27,63,43,60,46,58,26,37,45,49,36,50,66,46,54,48,50,43,31,53,45,27,11,60,26,12,19,9,29,28,49,59,62,32,76,27,67,23,24,22,38,41,63,34,58,45,36,45,47,81,60,50,40,79,56,80,84,50,88,31,42,68,52,44,48,52,50,51,52,11,37,37,60,47,65,72,33,92,50,71,83,61,56,48,28,31,38,33,62,32,42,78,64,13,21,31,31,42,44,62,25,28,3,46,45,30,66,66,59,47,46,11,50,46,40,47,52,50,29,48,50,55,48,56,74,72,44,55,76,90,75,53,65,86,82,59,74,54,84,58,58,68,71,52,49,52,49,25,41,45,37,11,25,36,47,15,45,74,15,66,29,60,65,47,84,66,11,47,62,42,42,34,48,61,48,48,52,52,47,49,62,68,33,42,66,52,18,48,75,70,71,41,45,72,36,45,48,50,48,53,47,32,71,73,70,41,27,54,20,53,53,41,53,51,44,27,70,74,65,73,30,65,63,55,30,52,50,50,34,30,50,48,27,50,53,54,53,49,54,53,56,58,73,74,103,132,87,62,70,34,66,23,66,70,58,22,36,30,41,36,42,28,28,41,27,19,33,59,83,73,66,38,76,25,78,42,34,66,64,45,56,70,72,41,74,92,51,91,38,58,38,78,47,62,38,23,36,27,42,31,42,37,53,67,80,19,77,42,64,68,55,38,44,56,52,46,48,53,51,50,48,51,52,46,50,54,34,42,74,72,53,25,38,53,32,24,28,5,34,54,43,53,58,73,71,72,50,53,69,33,96,42,74,72,39,49,52,48,34,69,70,44,31,43,53,56,28,64,59,66,63,28,35,29,33,38,33,34,23,28,64,44,59,44,58,26,37,44,48,37,50,66,45,54,47,51,44,32,52,44,28,12,60,25,11,20,9,29,30,49,59,63,32,77,28,69,25,23,22,38,42,63,35,60,45,35,45,45,81,60,52,41,79,57,79,84,50,87,32,43,68,51,43,46,51,49,49,52,12,37,38,61,47,65,70,33,91,50,73,83,61,56,49,28,29,39,33,62,33,42,78,64,13,20,32,31,43,43,62,22,28,3,44,45,31,67,67,58,48,46,11,51,46,41,48,52,49,28,48,50,54,47,57,75,72,43,55,77,91,73,54,66,86,82,59,75,53,82,58,57,67,71,51,50,53,48,26,41,44,37,10,25,36,47,16,46,74,15,64,30,60,65,49,82,65,13,47,62,42,41,34,48,60,46,48,52,53,48,50,61,68,34,42,66,52,19,49,74,70,72,41,46,73,36,46,49,51,46,52,48,33,71,73,70,42,27,56,20,54,54,40,51,50,43,27,70,75,64,72,30,65,62,56,30,53,48,50,34,30,51,47,26,50,52,54,54,48,54,54,56,52,72,75,99

InterPro domains:
  IPR006336 Glutamate--cysteine ligase, GCS2 [PF04107] (11-361)
  IPR011793 Putative glutamate--cysteine ligase YbdK [MF_01609] (1-379)
  IPR011793 Putative glutamate--cysteine ligase YbdK [TIGR02050] (11-289)
  IPR014746 Glutamine synthetase/guanido kinase, catalytic domain [SSF55931] (2-367)
  IPR050141 Glutamate--cysteine ligase type 2, YbdK subfamily [PTHR36510] (6-369)

Organism: Persicimonas caeni (NCBI:txid2292766)

Nearest PDB structures (foldseek):
  1r8g-assembly1_B  TM=9.234E-01  e=3.782E-30  Escherichia coli
  1tt4-assembly1_B  TM=9.275E-01  e=2.069E-29  Salmonella enterica subsp. enterica serovar Typhimurium str. LT2
  1r8g-assembly1_A  TM=9.344E-01  e=1.072E-28  Escherichia coli
  2gwc-assembly1_B  TM=7.733E-01  e=3.573E-15  Brassica juncea
  1va6-assembly2_B  TM=7.267E-01  e=2.063E-07  Escherichia coli